Protein AF-0000000084947644 (afdb_homodimer)

Foldseek 3Di:
DPLVVLFDLVDFWLAEEEEQAFQQVVQVVVVHHSLNSVLLLLVLVLQVVVLCLVSQRAEYEYAQAELCNVVDDPVSVVSSLVSLLVSLVVCLVVCVVSLEQEAEFADCVPRDPVSSVSSVVSNVSSVPRGRHYYYYYHNDFQVVQQVQLVVVVVVCCVVVVDPPVPDDPLSSLCSGRCVPGAAAAEYEYEQQDDDCRRPPVVRCPQHHYHYYNHNSSRCHSSNVSVRRSVSSPDDRAVPHDPVVSD/DDLVVLFDLVDFWLAEEEEQAFQQVVQVVVVHHSLNSVLLLLVLVLQVVVLCLVSQRAEYEYAQAELCNVVDDPVSVVSSLVSLLVSLVVCLVVCVVSLEQEAEFADLVPRDPVSSVSSVVSNVSSVPRGRHYYYYYHNDFQVVQQVQLVVVVVVCCVVVVDPPVPDDPLSSLCSGRCVPGAAGAEYEYEQQDDDCRRPPVVRCPQHHYHYYNHNSSRCHSSNVSVRRSVSSPDDRAVPHDPVVSD

Sequence (492 aa):
MNLIDKINKDNLPQHLAIIMDGNGRWAKQKGMLRVFGHENGTKSVRVTVETCVKLGIKNLTLYTFSTENWNRPKIEVETLMKILISSLKKELDTFIKHKIKLNSIGNLDLLPNNVQKELLEVIEKTKNNDQMTLTLALSYGSREEILNAVKKISDKVKNNIISIESIDESIFNNHLYTHDLPEVDLVIRTSGEHRISNFLLWQIAYAEFYFTDVLWPDFSEKDLYEALISYQKRERRFGKTSEQVKMNLIDKINKDNLPQHLAIIMDGNGRWAKQKGMLRVFGHENGTKSVRVTVETCVKLGIKNLTLYTFSTENWNRPKIEVETLMKILISSLKKELDTFIKHKIKLNSIGNLDLLPNNVQKELLEVIEKTKNNDQMTLTLALSYGSREEILNAVKKISDKVKNNIISIESIDESIFNNHLYTHDLPEVDLVIRTSGEHRISNFLLWQIAYAEFYFTDVLWPDFSEKDLYEALISYQKRERRFGKTSEQVK

Solvent-accessible surface area (backbone atoms only — not comparable to full-atom values): 25563 Å² total; per-residue (Å²): 132,62,66,69,77,69,51,56,72,90,59,59,51,64,16,37,33,37,42,70,31,32,22,46,62,53,14,45,76,71,73,41,56,44,66,58,13,51,60,44,26,51,55,22,50,53,48,49,51,54,49,34,57,74,62,60,37,42,28,40,37,35,59,72,34,43,51,46,44,71,74,40,58,67,68,55,48,53,49,52,49,50,51,49,47,51,47,54,63,67,41,45,61,56,28,61,76,62,23,28,14,49,47,69,34,50,52,57,84,76,46,56,67,70,50,45,52,54,51,52,50,50,25,61,77,18,62,83,33,78,57,24,39,40,28,41,26,35,46,24,37,30,64,59,41,51,49,52,24,43,40,54,50,22,51,33,35,50,69,65,73,40,57,65,88,65,66,42,70,68,57,52,43,63,47,33,72,59,47,90,53,77,66,37,39,34,36,38,27,28,42,54,55,48,57,59,67,30,54,51,38,79,50,39,28,72,14,39,53,42,73,35,66,51,32,26,48,70,43,46,67,67,55,53,42,51,50,50,44,54,54,59,71,54,82,86,45,85,55,46,49,72,77,72,70,101,131,62,66,70,77,68,51,57,73,92,60,58,52,65,16,37,34,37,42,69,31,32,21,46,59,54,14,46,75,71,74,41,56,45,65,59,11,50,60,45,27,51,55,24,49,52,48,49,53,54,49,35,55,73,63,63,37,41,30,40,37,37,59,72,33,43,52,46,43,72,74,40,59,66,69,56,47,53,49,52,51,50,50,50,48,53,48,55,63,68,42,45,62,56,28,60,74,61,24,28,14,50,47,68,33,49,51,58,85,77,47,56,67,71,49,44,52,54,50,53,50,51,26,62,76,18,62,82,34,79,56,23,40,41,28,40,27,36,46,24,36,29,65,60,42,50,50,52,24,42,40,55,52,22,51,33,34,50,69,66,72,42,58,64,88,65,65,42,70,67,57,52,44,61,46,33,74,60,47,91,53,76,65,35,40,33,36,37,28,29,40,54,56,49,59,58,67,30,56,52,38,80,50,36,28,74,14,39,54,40,73,35,66,50,31,27,47,71,44,46,63,67,56,52,42,51,50,51,44,56,54,60,71,57,83,86,45,85,55,46,50,73,76,71,70,101

Secondary structure (DSSP, 8-state):
--GGGG--GGG--SEEEEE---HHHHHHHTT--HHHHHHHHHHHHHHHHHHHHHHT--EEEEEEEEGGGGGS-HHHHHHHHHHHHHHHHHHHHHHHHTTEEEEEES-GGGS-HHHHHHHHHHHHHTTT--SEEEEEEEEE-HHHHHHHHHHHHHHHHHTTSS-GGG--HHHHHHTSTTTTSPPP-EEEE-TT--B-TTSSTTTTTT-EEEE----GGG--HHHHHHHHHHHHT----TT--HHHH-/--GGGG--GGG--SEEEEE---HHHHHHHTT--HHHHHHHHHHHHHHHHHHHHHHT--EEEEEEEEGGGGGS-HHHHHHHHHHHHHHHHHHHHHHHHTTEEEEEES-GGGS-HHHHHHHHHHHHHTTT--SEEEEEEEEE-HHHHHHHHHHHHHHHHHTTSS-GGG--HHHHHHTSTTTTSPPP-EEEE-TT--B-TTSSTTTTTT-EEEE----GGG--HHHHHHHHHHHHT----TT--HHHH-

Organism: Flavobacterium columnare (strain ATCC 49512 / CIP 103533 / TG 44/87) (NCBI:txid1041826)

pLDDT: mean 96.62, std 4.87, range [63.09, 98.94]

Structure (mmCIF, N/CA/C/O backbone):
data_AF-0000000084947644-model_v1
#
loop_
_entity.id
_entity.type
_entity.pdbx_description
1 polymer 'Isoprenyl transferase'
#
loop_
_atom_site.group_PDB
_atom_site.id
_atom_site.type_symbol
_atom_site.label_atom_id
_atom_site.label_alt_id
_atom_site.label_comp_id
_atom_site.label_asym_id
_atom_site.label_entity_id
_atom_site.label_seq_id
_atom_site.pdbx_PDB_ins_code
_atom_site.Cartn_x
_atom_site.Cartn_y
_atom_site.Cartn_z
_atom_site.occupancy
_atom_site.B_iso_or_equiv
_atom_site.auth_seq_id
_atom_site.auth_comp_id
_atom_site.auth_asym_id
_atom_site.auth_atom_id
_atom_site.pdbx_PDB_model_num
ATOM 1 N N . MET A 1 1 ? -4.812 -1.101 -35.156 1 63.09 1 MET A N 1
ATOM 2 C CA . MET A 1 1 ? -3.52 -1.524 -34.625 1 63.09 1 MET A CA 1
ATOM 3 C C . MET A 1 1 ? -3.697 -2.408 -33.375 1 63.09 1 MET A C 1
ATOM 5 O O . MET A 1 1 ? -4.566 -2.15 -32.562 1 63.09 1 MET A O 1
ATOM 9 N N . ASN A 1 2 ? -3.072 -3.633 -33.375 1 87 2 ASN A N 1
ATOM 10 C CA . ASN A 1 2 ? -3.148 -4.59 -32.281 1 87 2 ASN A CA 1
ATOM 11 C C . ASN A 1 2 ? -2.49 -4.043 -31.016 1 87 2 ASN A C 1
ATOM 13 O O . ASN A 1 2 ? -1.512 -3.299 -31.094 1 87 2 ASN A O 1
ATOM 17 N N . LEU A 1 3 ? -3.168 -4.121 -29.906 1 90.12 3 LEU A N 1
ATOM 18 C CA . LEU A 1 3 ? -2.684 -3.578 -28.641 1 90.12 3 LEU A CA 1
ATOM 19 C C . LEU A 1 3 ? -1.235 -3.984 -28.406 1 90.12 3 LEU A C 1
ATOM 21 O O . LEU A 1 3 ? -0.453 -3.209 -27.844 1 90.12 3 LEU A O 1
ATOM 25 N N . ILE A 1 4 ? -0.872 -5.07 -28.906 1 90.25 4 ILE A N 1
ATOM 26 C CA . ILE A 1 4 ? 0.471 -5.586 -28.656 1 90.25 4 ILE A CA 1
ATOM 27 C C . ILE A 1 4 ? 1.502 -4.684 -29.344 1 90.25 4 ILE A C 1
ATOM 29 O O . ILE A 1 4 ? 2.613 -4.512 -28.828 1 90.25 4 ILE A O 1
ATOM 33 N N . ASP A 1 5 ? 1.153 -4.078 -30.422 1 92.31 5 ASP A N 1
ATOM 34 C CA . ASP A 1 5 ? 2.062 -3.225 -31.172 1 92.31 5 ASP A CA 1
ATOM 35 C C . ASP A 1 5 ? 2.324 -1.912 -30.438 1 92.31 5 ASP A C 1
ATOM 37 O O . ASP A 1 5 ? 3.275 -1.196 -30.766 1 92.31 5 ASP A O 1
ATOM 41 N N . LYS A 1 6 ? 1.504 -1.618 -29.484 1 94.12 6 LYS A N 1
ATOM 42 C CA . LYS A 1 6 ? 1.63 -0.367 -28.734 1 94.12 6 LYS A CA 1
ATOM 43 C C . LYS A 1 6 ? 2.525 -0.541 -27.516 1 94.12 6 LYS A C 1
ATOM 45 O O . LYS A 1 6 ? 2.875 0.437 -26.859 1 94.12 6 LYS A O 1
ATOM 50 N N . ILE A 1 7 ? 2.922 -1.721 -27.25 1 96.5 7 ILE A N 1
ATOM 51 C CA . ILE A 1 7 ? 3.729 -2.002 -26.062 1 96.5 7 ILE A CA 1
ATOM 52 C C . ILE A 1 7 ? 5.207 -1.79 -26.375 1 96.5 7 ILE A C 1
ATOM 54 O O . ILE A 1 7 ? 5.723 -2.346 -27.344 1 96.5 7 ILE A O 1
ATOM 58 N N . ASN A 1 8 ? 5.82 -0.906 -25.656 1 96.44 8 ASN A N 1
ATOM 59 C CA . ASN A 1 8 ? 7.266 -0.727 -25.719 1 96.44 8 ASN A CA 1
ATOM 60 C C . ASN A 1 8 ? 7.996 -1.787 -24.906 1 96.44 8 ASN A C 1
ATOM 62 O O . ASN A 1 8 ? 8.078 -1.687 -23.672 1 96.44 8 ASN A O 1
ATOM 66 N N . LYS A 1 9 ? 8.562 -2.762 -25.516 1 94.75 9 LYS A N 1
ATOM 67 C CA . LYS A 1 9 ? 9.188 -3.904 -24.859 1 94.75 9 LYS A CA 1
ATOM 68 C C . LYS A 1 9 ? 10.422 -3.477 -24.062 1 94.75 9 LYS A C 1
ATOM 70 O O . LYS A 1 9 ? 10.922 -4.23 -23.234 1 94.75 9 LYS A O 1
ATOM 75 N N . ASP A 1 10 ? 10.93 -2.275 -24.344 1 94.5 10 ASP A N 1
ATOM 76 C CA . ASP A 1 10 ? 12.102 -1.779 -23.625 1 94.5 10 ASP A CA 1
ATOM 77 C C . ASP A 1 10 ? 11.695 -1.093 -22.312 1 94.5 10 ASP A C 1
ATOM 79 O O . ASP A 1 10 ? 12.555 -0.707 -21.516 1 94.5 10 ASP A O 1
ATOM 83 N N . ASN A 1 11 ? 10.398 -0.911 -22.094 1 96.25 11 ASN A N 1
ATOM 84 C CA . ASN A 1 11 ? 9.891 -0.255 -20.891 1 96.25 11 ASN A CA 1
ATOM 85 C C . ASN A 1 11 ? 8.859 -1.12 -20.172 1 96.25 11 ASN A C 1
ATOM 87 O O . ASN A 1 11 ? 7.77 -0.647 -19.844 1 96.25 11 ASN A O 1
ATOM 91 N N . LEU A 1 12 ? 9.172 -2.346 -20 1 97.88 12 LEU A N 1
ATOM 92 C CA . LEU A 1 12 ? 8.32 -3.264 -19.25 1 97.88 12 LEU A CA 1
ATOM 93 C C . LEU A 1 12 ? 8.641 -3.205 -17.766 1 97.88 12 LEU A C 1
ATOM 95 O O . LEU A 1 12 ? 9.773 -2.914 -17.375 1 97.88 12 LEU A O 1
ATOM 99 N N . PRO A 1 13 ? 7.629 -3.441 -16.938 1 98.31 13 PRO A N 1
ATOM 100 C CA . PRO A 1 13 ? 7.988 -3.615 -15.531 1 98.31 13 PRO A CA 1
ATOM 101 C C . PRO A 1 13 ? 8.953 -4.781 -15.312 1 98.31 13 PRO A C 1
ATOM 103 O O . PRO A 1 13 ? 8.758 -5.859 -15.875 1 98.31 13 PRO A O 1
ATOM 106 N N . GLN A 1 14 ? 9.945 -4.531 -14.5 1 97.75 14 GLN A N 1
ATOM 107 C CA . GLN A 1 14 ? 10.852 -5.613 -14.133 1 97.75 14 GLN A CA 1
ATOM 108 C C . GLN A 1 14 ? 10.156 -6.641 -13.242 1 97.75 14 GLN A C 1
ATOM 110 O O . GLN A 1 14 ? 10.484 -7.828 -13.289 1 97.75 14 GLN A O 1
ATOM 115 N N . HIS A 1 15 ? 9.258 -6.219 -12.461 1 98.81 15 HIS A N 1
ATOM 116 C CA . HIS A 1 15 ? 8.477 -7.051 -11.555 1 98.81 15 HIS A CA 1
ATOM 117 C C . HIS A 1 15 ? 7.008 -6.652 -11.562 1 98.81 15 HIS A C 1
ATOM 119 O O . HIS A 1 15 ? 6.656 -5.551 -11.133 1 98.81 15 HIS A O 1
ATOM 125 N N . LEU A 1 16 ? 6.199 -7.531 -12.109 1 98.94 16 LEU A N 1
ATOM 126 C CA . LEU A 1 16 ? 4.75 -7.391 -12.164 1 98.94 16 LEU A CA 1
ATOM 127 C C . LEU A 1 16 ? 4.082 -8.227 -11.07 1 98.94 16 LEU A C 1
ATOM 129 O O . LEU A 1 16 ? 4.418 -9.398 -10.883 1 98.94 16 LEU A O 1
ATOM 133 N N . ALA A 1 17 ? 3.238 -7.582 -10.266 1 98.94 17 ALA A N 1
ATOM 134 C CA . ALA A 1 17 ? 2.445 -8.297 -9.266 1 98.94 17 ALA A CA 1
ATOM 135 C C . ALA A 1 17 ? 0.954 -8.172 -9.562 1 98.94 17 ALA A C 1
ATOM 137 O O . ALA A 1 17 ? 0.482 -7.105 -9.977 1 98.94 17 ALA A O 1
ATOM 138 N N . ILE A 1 18 ? 0.198 -9.258 -9.336 1 98.94 18 ILE A N 1
ATOM 139 C CA . ILE A 1 18 ? -1.221 -9.234 -9.68 1 98.94 18 ILE A CA 1
ATOM 140 C C . ILE A 1 18 ? -2.041 -9.773 -8.508 1 98.94 18 ILE A C 1
ATOM 142 O O . ILE A 1 18 ? -1.721 -10.82 -7.945 1 98.94 18 ILE A O 1
ATOM 146 N N . ILE A 1 19 ? -2.98 -9.031 -8.078 1 98.88 19 ILE A N 1
ATOM 147 C CA . ILE A 1 19 ? -4.031 -9.484 -7.176 1 98.88 19 ILE A CA 1
ATOM 148 C C . ILE A 1 19 ? -5.227 -9.977 -7.988 1 98.88 19 ILE A C 1
ATOM 150 O O . ILE A 1 19 ? -5.969 -9.18 -8.562 1 98.88 19 ILE A O 1
ATOM 154 N N . MET A 1 20 ? -5.457 -11.219 -7.996 1 98.69 20 MET A N 1
ATOM 155 C CA . MET A 1 20 ? -6.406 -11.891 -8.875 1 98.69 20 MET A CA 1
ATOM 156 C C . MET A 1 20 ? -7.785 -11.969 -8.234 1 98.69 20 MET A C 1
ATOM 158 O O . MET A 1 20 ? -8.266 -13.055 -7.914 1 98.69 20 MET A O 1
ATOM 162 N N . ASP A 1 21 ? -8.367 -10.875 -8.188 1 97.69 21 ASP A N 1
ATOM 163 C CA . ASP A 1 21 ? -9.641 -10.719 -7.492 1 97.69 21 ASP A CA 1
ATOM 164 C C . ASP A 1 21 ? -10.82 -10.922 -8.445 1 97.69 21 ASP A C 1
ATOM 166 O O . ASP A 1 21 ? -10.703 -10.664 -9.641 1 97.69 21 ASP A O 1
ATOM 170 N N . GLY A 1 22 ? -11.953 -11.453 -7.926 1 97.56 22 GLY A N 1
ATOM 171 C CA . GLY A 1 22 ? -13.188 -11.484 -8.688 1 97.56 22 GLY A CA 1
ATOM 172 C C . GLY A 1 22 ? -13.641 -12.891 -9.031 1 97.56 22 GLY A C 1
ATOM 173 O O . GLY A 1 22 ? -14.664 -13.078 -9.695 1 97.56 22 GLY A O 1
ATOM 174 N N . ASN A 1 23 ? -12.938 -13.898 -8.555 1 97.62 23 ASN A N 1
ATOM 175 C CA . ASN A 1 23 ? -13.273 -15.281 -8.867 1 97.62 23 ASN A CA 1
ATOM 176 C C . ASN A 1 23 ? -14.664 -15.648 -8.352 1 97.62 23 ASN A C 1
ATOM 178 O O . ASN A 1 23 ? -15.508 -16.125 -9.117 1 97.62 23 ASN A O 1
ATOM 182 N N . GLY A 1 24 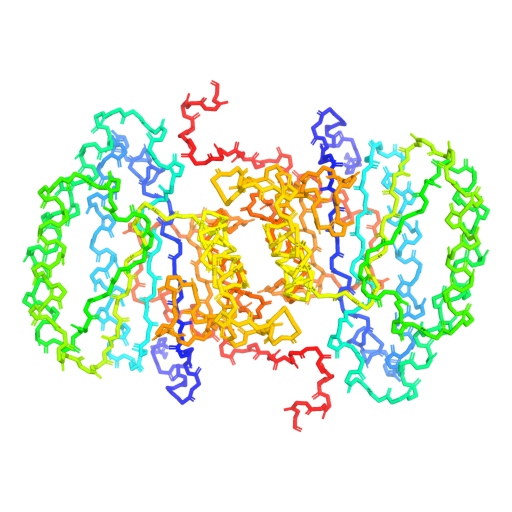? -14.883 -15.43 -6.973 1 95.12 24 GLY A N 1
ATOM 183 C CA . GLY A 1 24 ? -16.172 -15.758 -6.391 1 95.12 24 GLY A CA 1
ATOM 184 C C . GLY A 1 24 ? -17.328 -14.977 -7.008 1 95.12 24 GLY A C 1
ATOM 185 O O . GLY A 1 24 ? -18.375 -15.547 -7.293 1 95.12 24 GLY A O 1
ATOM 186 N N . ARG A 1 25 ? -17.203 -13.703 -7.207 1 96 25 ARG A N 1
ATOM 187 C CA . ARG A 1 25 ? -18.234 -12.852 -7.801 1 96 25 ARG A CA 1
ATOM 188 C C . ARG A 1 25 ? -18.578 -13.297 -9.219 1 96 25 ARG A C 1
ATOM 190 O O . ARG A 1 25 ? -19.734 -13.305 -9.617 1 96 25 ARG A O 1
ATOM 197 N N . TRP A 1 26 ? -17.516 -13.625 -10.016 1 98 26 TRP A N 1
ATOM 198 C CA . TRP A 1 26 ? -17.703 -14.125 -11.375 1 98 26 TRP A CA 1
ATOM 199 C C . TRP A 1 26 ? -18.594 -15.367 -11.375 1 98 26 TRP A C 1
ATOM 201 O O . TRP A 1 26 ? -19.516 -15.477 -12.18 1 98 26 TRP A O 1
ATOM 211 N N . ALA A 1 27 ? -18.281 -16.328 -10.516 1 97.69 27 ALA A N 1
ATOM 212 C CA . ALA A 1 27 ? -19.047 -17.562 -10.406 1 97.69 27 ALA A CA 1
ATOM 213 C C . ALA A 1 27 ? -20.5 -17.266 -10 1 97.69 27 ALA A C 1
ATOM 215 O O . ALA A 1 27 ? -21.438 -17.812 -10.578 1 97.69 27 ALA A O 1
ATOM 216 N N . LYS A 1 28 ? -20.656 -16.359 -9.031 1 95.81 28 LYS A N 1
ATOM 217 C CA . LYS A 1 28 ? -21.984 -16.016 -8.539 1 95.81 28 LYS A CA 1
ATOM 218 C C . LYS A 1 28 ? -22.844 -15.422 -9.656 1 95.81 28 LYS A C 1
ATOM 220 O O . LYS A 1 28 ? -24.031 -15.711 -9.742 1 95.81 28 LYS A O 1
ATOM 225 N N . GLN A 1 29 ? -22.234 -14.609 -10.461 1 97.06 29 GLN A N 1
ATOM 226 C CA . GLN A 1 29 ? -22.938 -14 -11.578 1 97.06 29 GLN A CA 1
ATOM 227 C C . GLN A 1 29 ? -23.469 -15.055 -12.539 1 97.06 29 GLN A C 1
ATOM 229 O O . GLN A 1 29 ? -24.453 -14.828 -13.25 1 97.06 29 GLN A O 1
ATOM 234 N N . LYS A 1 30 ? -22.938 -16.203 -12.531 1 97.12 30 LYS A N 1
ATOM 235 C CA . LYS A 1 30 ? -23.328 -17.297 -13.422 1 97.12 30 LYS A CA 1
ATOM 236 C C . LYS A 1 30 ? -24.156 -18.344 -12.68 1 97.12 30 LYS A C 1
ATOM 238 O O . LYS A 1 30 ? -24.453 -19.406 -13.219 1 97.12 30 LYS A O 1
ATOM 243 N N . GLY A 1 31 ? -24.422 -18.031 -11.438 1 96.44 31 GLY A N 1
ATOM 244 C CA . GLY A 1 31 ? -25.219 -18.938 -10.617 1 96.44 31 GLY A CA 1
ATOM 245 C C . GLY A 1 31 ? -24.438 -20.141 -10.148 1 96.44 31 GLY A C 1
ATOM 246 O O . GLY A 1 31 ? -25.016 -21.203 -9.883 1 96.44 31 GLY A O 1
ATOM 247 N N . MET A 1 32 ? -23.172 -20.016 -10.109 1 96.44 32 MET A N 1
ATOM 248 C CA . MET A 1 32 ? -22.312 -21.141 -9.742 1 96.44 32 MET A CA 1
ATOM 249 C C . MET A 1 32 ? -21.688 -20.906 -8.375 1 96.44 32 MET A C 1
ATOM 251 O O . MET A 1 32 ? -21.703 -19.797 -7.852 1 96.44 32 MET A O 1
ATOM 255 N N . LEU A 1 33 ? -21.188 -21.984 -7.816 1 93.12 33 LEU A N 1
ATOM 256 C CA . LEU A 1 33 ? -20.438 -21.906 -6.562 1 93.12 33 LEU A CA 1
ATOM 257 C C . LEU A 1 33 ? -19.109 -21.188 -6.766 1 93.12 33 LEU A C 1
ATOM 259 O O . LEU A 1 33 ? -18.531 -21.25 -7.855 1 93.12 33 LEU A O 1
ATOM 263 N N . ARG A 1 34 ? -18.594 -20.562 -5.676 1 92.75 34 ARG A N 1
ATOM 264 C CA . ARG A 1 34 ? -17.375 -19.766 -5.715 1 92.75 34 ARG A CA 1
ATOM 265 C C . ARG A 1 34 ? -16.219 -20.578 -6.289 1 92.75 34 ARG A C 1
ATOM 267 O O . ARG A 1 34 ? -15.383 -20.062 -7.035 1 92.75 34 ARG A O 1
ATOM 274 N N . VAL A 1 35 ? -16.203 -21.828 -5.961 1 92.62 35 VAL A N 1
ATOM 275 C CA . VAL A 1 35 ? -15.109 -22.688 -6.375 1 92.62 35 VAL A CA 1
ATOM 276 C C . VAL A 1 35 ? -15.047 -22.75 -7.898 1 92.62 35 VAL A C 1
ATOM 278 O O . VAL A 1 35 ? -13.961 -22.844 -8.477 1 92.62 35 VAL A O 1
ATOM 281 N N . PHE A 1 36 ? -16.141 -22.688 -8.586 1 95.5 36 PHE A N 1
ATOM 282 C CA . PHE A 1 36 ? -16.219 -22.672 -10.047 1 95.5 36 PHE A CA 1
ATOM 283 C C . PHE A 1 36 ? -15.453 -21.469 -10.602 1 95.5 36 PHE A C 1
ATOM 285 O O . PHE A 1 36 ? -14.789 -21.578 -11.633 1 95.5 36 PHE A O 1
ATOM 292 N N . GLY A 1 37 ? -15.539 -20.375 -9.945 1 97.06 37 GLY A N 1
ATOM 293 C CA . GLY A 1 37 ? -14.797 -19.188 -10.328 1 97.06 37 GLY A CA 1
ATOM 294 C C . GLY A 1 37 ? -13.289 -19.375 -10.219 1 97.06 37 GLY A C 1
ATOM 295 O O . GLY A 1 37 ? -12.547 -18.953 -11.109 1 97.06 37 GLY A O 1
ATOM 296 N N . HIS A 1 38 ? -12.883 -19.953 -9.133 1 96.31 38 HIS A N 1
ATOM 297 C CA . HIS A 1 38 ? -11.461 -20.203 -8.938 1 96.31 38 HIS A CA 1
ATOM 298 C C . HIS A 1 38 ? -10.922 -21.172 -9.984 1 96.31 38 HIS A C 1
ATOM 300 O O . HIS A 1 38 ? -9.805 -21 -10.477 1 96.31 38 HIS A O 1
ATOM 306 N N . GLU A 1 39 ? -11.672 -22.172 -10.32 1 96.38 39 GLU A N 1
ATOM 307 C CA . GLU A 1 39 ? -11.273 -23.109 -11.359 1 96.38 39 GLU A CA 1
ATOM 308 C C . GLU A 1 39 ? -11.078 -22.406 -12.703 1 96.38 39 GLU A C 1
ATOM 310 O O . GLU A 1 39 ? -10.086 -22.625 -13.391 1 96.38 39 GLU A O 1
ATOM 315 N N . ASN A 1 40 ? -12 -21.578 -12.992 1 97.19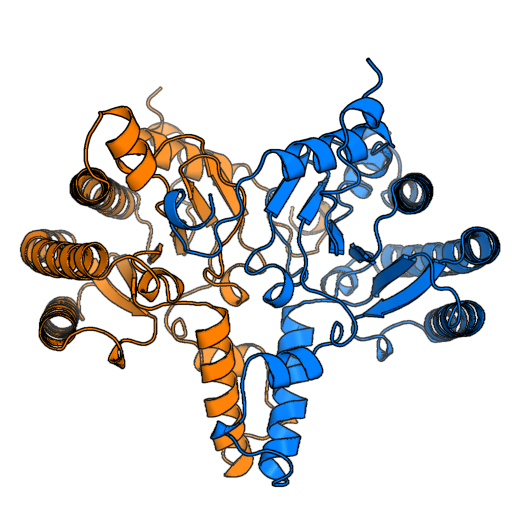 40 ASN A N 1
ATOM 316 C CA . ASN A 1 40 ? -11.906 -20.859 -14.25 1 97.19 40 ASN A CA 1
ATOM 317 C C . ASN A 1 40 ? -10.812 -19.797 -14.203 1 97.19 40 ASN A C 1
ATOM 319 O O . ASN A 1 40 ? -10.258 -19.422 -15.242 1 97.19 40 ASN A O 1
ATOM 323 N N . GLY A 1 41 ? -10.539 -19.297 -13.055 1 98.06 41 GLY A N 1
ATOM 324 C CA . GLY A 1 41 ? -9.453 -18.344 -12.883 1 98.06 41 GLY A CA 1
ATOM 325 C C . GLY A 1 41 ? -8.094 -18.906 -13.266 1 98.06 41 GLY A C 1
ATOM 326 O O . GLY A 1 41 ? -7.18 -18.156 -13.609 1 98.06 41 GLY A O 1
ATOM 327 N N . THR A 1 42 ? -7.949 -20.234 -13.172 1 97.69 42 THR A N 1
ATOM 328 C CA . THR A 1 42 ? -6.688 -20.875 -13.523 1 97.69 42 THR A CA 1
ATOM 329 C C . THR A 1 42 ? -6.383 -20.688 -15.008 1 97.69 42 THR A C 1
ATOM 331 O O . THR A 1 42 ? -5.219 -20.609 -15.406 1 97.69 42 THR A O 1
ATOM 334 N N . LYS A 1 43 ? -7.363 -20.562 -15.852 1 96.62 43 LYS A N 1
ATOM 335 C CA . LYS A 1 43 ? -7.168 -20.297 -17.266 1 96.62 43 LYS A CA 1
ATOM 336 C C . LYS A 1 43 ? -6.547 -18.922 -17.5 1 96.62 43 LYS A C 1
ATOM 338 O O . LYS A 1 43 ? -5.641 -18.766 -18.312 1 96.62 43 LYS A O 1
ATOM 343 N N . SER A 1 44 ? -7.102 -17.984 -16.734 1 98.25 44 SER A N 1
ATOM 344 C CA . SER A 1 44 ? -6.555 -16.625 -16.828 1 98.25 44 SER A CA 1
ATOM 345 C C . SER A 1 44 ? -5.113 -16.594 -16.328 1 98.25 44 SER A C 1
ATOM 347 O O . SER A 1 44 ? -4.297 -15.82 -16.859 1 98.25 44 SER A O 1
ATOM 349 N N . VAL A 1 45 ? -4.766 -17.406 -15.312 1 98.56 45 VAL A N 1
ATOM 350 C CA . VAL A 1 45 ? -3.387 -17.5 -14.852 1 98.56 45 VAL A CA 1
ATOM 351 C C . VAL A 1 45 ? -2.494 -17.984 -16 1 98.56 45 VAL A C 1
ATOM 353 O O . VAL A 1 45 ? -1.455 -17.375 -16.281 1 98.56 45 VAL A O 1
ATOM 356 N N . ARG A 1 46 ? -2.893 -19.016 -16.688 1 96.94 46 ARG A N 1
ATOM 357 C CA . ARG A 1 46 ? -2.107 -19.594 -17.766 1 96.94 46 ARG A CA 1
ATOM 358 C C . ARG A 1 46 ? -1.888 -18.562 -18.875 1 96.94 46 ARG A C 1
ATOM 360 O O . ARG A 1 46 ? -0.759 -18.375 -19.328 1 96.94 46 ARG A O 1
ATOM 367 N N . VAL A 1 47 ? -2.953 -17.891 -19.266 1 97.12 47 VAL A N 1
ATOM 368 C CA . VAL A 1 47 ? -2.885 -16.891 -20.328 1 97.12 47 VAL A CA 1
ATOM 369 C C . VAL A 1 47 ? -1.939 -15.766 -19.906 1 97.12 47 VAL A C 1
ATOM 371 O O . VAL A 1 47 ? -1.111 -15.32 -20.703 1 97.12 47 VAL A O 1
ATOM 374 N N . THR A 1 48 ? -2.086 -15.328 -18.703 1 98.62 48 THR A N 1
ATOM 375 C CA . THR A 1 48 ? -1.262 -14.242 -18.188 1 98.62 48 THR A CA 1
ATOM 376 C C . THR A 1 48 ? 0.211 -14.641 -18.156 1 98.62 48 THR A C 1
ATOM 378 O O . THR A 1 48 ? 1.071 -13.883 -18.625 1 98.62 48 THR A O 1
ATOM 381 N N . VAL A 1 49 ? 0.5 -15.812 -17.656 1 98.62 49 VAL A N 1
ATOM 382 C CA . VAL A 1 49 ? 1.864 -16.312 -17.547 1 98.62 49 VAL A CA 1
ATOM 383 C C . VAL A 1 49 ? 2.486 -16.422 -18.938 1 98.62 49 VAL A C 1
ATOM 385 O O . VAL A 1 49 ? 3.582 -15.914 -19.172 1 98.62 49 VAL A O 1
ATOM 388 N N . GLU A 1 50 ? 1.802 -17.016 -19.859 1 97.75 50 GLU A N 1
ATOM 389 C CA . GLU A 1 50 ? 2.314 -17.188 -21.219 1 97.75 50 GLU A CA 1
ATOM 390 C C . GLU A 1 50 ? 2.521 -15.836 -21.906 1 97.75 50 GLU A C 1
ATOM 392 O O . GLU A 1 50 ? 3.506 -15.641 -22.609 1 97.75 50 GLU A O 1
ATOM 397 N N . THR A 1 51 ? 1.566 -14.945 -21.703 1 98.12 51 THR A N 1
ATOM 398 C CA . THR A 1 51 ? 1.675 -13.617 -22.281 1 98.12 51 THR A CA 1
ATOM 399 C C . THR A 1 51 ? 2.881 -12.875 -21.719 1 98.12 51 THR A C 1
ATOM 401 O O . THR A 1 51 ? 3.604 -12.195 -22.453 1 98.12 51 THR A O 1
ATOM 404 N N . CYS A 1 52 ? 3.1 -12.992 -20.406 1 98.62 52 CYS A N 1
ATOM 405 C CA . CYS A 1 52 ? 4.254 -12.359 -19.781 1 98.62 52 CYS A CA 1
ATOM 406 C C . CYS A 1 52 ? 5.555 -12.891 -20.359 1 98.62 52 CYS A C 1
ATOM 408 O O . CYS A 1 52 ? 6.461 -12.117 -20.672 1 98.62 52 CYS A O 1
ATOM 410 N N . VAL A 1 53 ? 5.652 -14.172 -20.547 1 98 53 VAL A N 1
ATOM 411 C CA . VAL A 1 53 ? 6.84 -14.789 -21.125 1 98 53 VAL A CA 1
ATOM 412 C C . VAL A 1 53 ? 7.07 -14.25 -22.531 1 98 53 VAL A C 1
ATOM 414 O O . VAL A 1 53 ? 8.188 -13.852 -22.875 1 98 53 VAL A O 1
ATOM 417 N N . LYS A 1 54 ? 6.023 -14.203 -23.281 1 96.62 54 LYS A N 1
ATOM 418 C CA . LYS A 1 54 ? 6.098 -13.734 -24.672 1 96.62 54 LYS A CA 1
ATOM 419 C C . LYS A 1 54 ? 6.602 -12.297 -24.734 1 96.62 54 LYS A C 1
ATOM 421 O O . LYS A 1 54 ? 7.363 -11.938 -25.625 1 96.62 54 LYS A O 1
ATOM 426 N N . LEU A 1 55 ? 6.184 -11.5 -23.812 1 97.69 55 LEU A N 1
ATOM 427 C CA . LEU A 1 55 ? 6.516 -10.078 -23.812 1 97.69 55 LEU A CA 1
ATOM 428 C C . LEU A 1 55 ? 7.914 -9.852 -23.234 1 97.69 55 LEU A C 1
ATOM 430 O O . LEU A 1 55 ? 8.523 -8.812 -23.5 1 97.69 55 LEU A O 1
ATOM 434 N N . GLY A 1 56 ? 8.383 -10.781 -22.375 1 97.94 56 GLY A N 1
ATOM 435 C CA . GLY A 1 56 ? 9.711 -10.664 -21.797 1 97.94 56 GLY A CA 1
ATOM 436 C C . GLY A 1 56 ? 9.711 -10.141 -20.375 1 97.94 56 GLY A C 1
ATOM 437 O O . GLY A 1 56 ? 10.711 -9.594 -19.906 1 97.94 56 GLY A O 1
ATOM 438 N N . ILE A 1 57 ? 8.562 -10.195 -19.703 1 98.56 57 ILE A N 1
ATOM 439 C CA . ILE A 1 57 ? 8.531 -9.859 -18.297 1 98.56 57 ILE A CA 1
ATOM 440 C C . ILE A 1 57 ? 9.367 -10.859 -17.5 1 98.56 57 ILE A C 1
ATOM 442 O O . ILE A 1 57 ? 9.227 -12.07 -17.672 1 98.56 57 ILE A O 1
ATOM 446 N N . LYS A 1 58 ? 10.164 -10.398 -16.578 1 98.56 58 LYS A N 1
ATOM 447 C CA . LYS A 1 58 ? 11.164 -11.258 -15.938 1 98.56 58 LYS A CA 1
ATOM 448 C C . LYS A 1 58 ? 10.648 -11.805 -14.609 1 98.56 58 LYS A C 1
ATOM 450 O O . LYS A 1 58 ? 11.062 -12.883 -14.172 1 98.56 58 LYS A O 1
ATOM 455 N N . ASN A 1 59 ? 9.836 -11.062 -13.93 1 98.94 59 ASN A N 1
ATOM 456 C CA . ASN A 1 59 ? 9.305 -11.477 -12.633 1 98.94 59 ASN A CA 1
ATOM 457 C C . ASN A 1 59 ? 7.801 -11.227 -12.547 1 98.94 59 ASN A C 1
ATOM 459 O O . ASN A 1 59 ? 7.336 -10.117 -12.781 1 98.94 59 ASN A O 1
ATOM 463 N N . LEU A 1 60 ? 7.078 -12.25 -12.266 1 98.94 60 LEU A N 1
ATOM 464 C CA . LEU A 1 60 ? 5.637 -12.188 -12.039 1 98.94 60 LEU A CA 1
ATOM 465 C C . LEU A 1 60 ? 5.27 -12.781 -10.688 1 98.94 60 LEU A C 1
ATOM 467 O O . LEU A 1 60 ? 5.637 -13.922 -10.383 1 98.94 60 LEU A O 1
ATOM 471 N N . THR A 1 61 ? 4.641 -12 -9.82 1 98.94 61 THR A N 1
ATOM 472 C CA . THR A 1 61 ? 4.148 -12.492 -8.539 1 98.94 61 THR A CA 1
ATOM 473 C C . THR A 1 61 ? 2.625 -12.469 -8.5 1 98.94 61 THR A C 1
ATOM 475 O O . THR A 1 61 ? 2.006 -11.438 -8.789 1 98.94 61 THR A O 1
ATOM 478 N N . LEU A 1 62 ? 2.031 -13.594 -8.18 1 98.94 62 LEU A N 1
ATOM 479 C CA . LEU A 1 62 ? 0.579 -13.727 -8.133 1 98.94 62 LEU A CA 1
ATOM 480 C C . LEU A 1 62 ? 0.102 -13.93 -6.695 1 98.94 62 LEU A C 1
ATOM 482 O O . LEU A 1 62 ? 0.625 -14.789 -5.98 1 98.94 62 LEU A O 1
ATOM 486 N N . TYR A 1 63 ? -0.847 -13.094 -6.254 1 98.81 63 TYR A N 1
ATOM 487 C CA . TYR A 1 63 ? -1.465 -13.258 -4.945 1 98.81 63 TYR A CA 1
ATOM 488 C C . TYR A 1 63 ? -2.436 -14.43 -4.941 1 98.81 63 TYR A C 1
ATOM 490 O O . TYR A 1 63 ? -3.643 -14.25 -5.105 1 98.81 63 TYR A O 1
ATOM 498 N N . THR A 1 64 ? -2.014 -15.594 -4.602 1 98.44 64 THR A N 1
ATOM 499 C CA . THR A 1 64 ? -2.725 -16.828 -4.895 1 98.44 64 THR A CA 1
ATOM 500 C C . THR A 1 64 ? -3.582 -17.266 -3.707 1 98.44 64 THR A C 1
ATOM 502 O O . THR A 1 64 ? -4.719 -17.703 -3.883 1 98.44 64 THR A O 1
ATOM 505 N N . PHE A 1 65 ? -3.047 -17.172 -2.529 1 98 65 PHE A N 1
ATOM 506 C CA . PHE A 1 65 ? -3.729 -17.531 -1.29 1 98 65 PHE A CA 1
ATOM 507 C C . PHE A 1 65 ? -3.211 -16.688 -0.126 1 98 65 PHE A C 1
ATOM 509 O O . PHE A 1 65 ? -2.074 -16.875 0.316 1 98 65 PHE A O 1
ATOM 516 N N . SER A 1 66 ? -4.082 -15.82 0.446 1 97.31 66 SER A N 1
ATOM 517 C CA . SER A 1 66 ? -3.648 -14.914 1.508 1 97.31 66 SER A CA 1
ATOM 518 C C . SER A 1 66 ? -3.754 -15.586 2.877 1 97.31 66 SER A C 1
ATOM 520 O O . SER A 1 66 ? -4.434 -16.594 3.027 1 97.31 66 SER A O 1
ATOM 522 N N . THR A 1 67 ? -3.109 -15.031 3.873 1 96.12 67 THR A N 1
ATOM 523 C CA . THR A 1 67 ? -3.225 -15.484 5.254 1 96.12 67 THR A CA 1
ATOM 524 C C . THR A 1 67 ? -4.676 -15.422 5.723 1 96.12 67 THR A C 1
ATOM 526 O O . THR A 1 67 ? -5.125 -16.297 6.477 1 96.12 67 THR A O 1
ATOM 529 N N . GLU A 1 68 ? -5.414 -14.438 5.281 1 94.25 68 GLU A N 1
ATOM 530 C CA . GLU A 1 68 ? -6.801 -14.258 5.703 1 94.25 68 GLU A CA 1
ATOM 531 C C . GLU A 1 68 ? -7.715 -15.305 5.07 1 94.25 68 GLU A C 1
ATOM 533 O O . GLU A 1 68 ? -8.812 -15.555 5.57 1 94.25 68 GLU A O 1
ATOM 538 N N . ASN A 1 69 ? -7.305 -15.938 3.98 1 94.31 69 ASN A N 1
ATOM 539 C CA . ASN A 1 69 ? -8.117 -16.922 3.281 1 94.31 69 ASN A CA 1
ATOM 540 C C . ASN A 1 69 ? -8.344 -18.172 4.133 1 94.31 69 ASN A C 1
ATOM 542 O O . ASN A 1 69 ? -9.258 -18.953 3.867 1 94.31 69 ASN A O 1
ATOM 546 N N . TRP A 1 70 ? -7.488 -18.375 5.109 1 95.44 70 TRP A N 1
ATOM 547 C CA . TRP A 1 70 ? -7.672 -19.5 6.012 1 95.44 70 TRP A CA 1
ATOM 548 C C . TRP A 1 70 ? -8.977 -19.375 6.793 1 95.44 70 TRP A C 1
ATOM 550 O O . TRP A 1 70 ? -9.469 -20.359 7.359 1 95.44 70 TRP A O 1
ATOM 560 N N . ASN A 1 71 ? -9.5 -18.141 6.867 1 92.38 71 ASN A N 1
ATOM 561 C CA . ASN A 1 71 ? -10.727 -17.891 7.609 1 92.38 71 ASN A CA 1
ATOM 562 C C . ASN A 1 71 ? -11.961 -18.281 6.793 1 92.38 71 ASN A C 1
ATOM 564 O O . ASN A 1 71 ? -13.086 -18.234 7.301 1 92.38 71 ASN A O 1
ATOM 568 N N . ARG A 1 72 ? -11.836 -18.719 5.574 1 91 72 ARG A N 1
ATOM 569 C CA . ARG A 1 72 ? -12.938 -19.188 4.734 1 91 72 ARG A CA 1
ATOM 570 C C . ARG A 1 72 ? -13.453 -20.547 5.203 1 91 72 ARG A C 1
ATOM 572 O O . ARG A 1 72 ? -12.797 -21.219 6.008 1 91 72 ARG A O 1
ATOM 579 N N . PRO A 1 73 ? -14.703 -20.875 4.672 1 90.69 73 PRO A N 1
ATOM 580 C CA . PRO A 1 73 ? -15.211 -22.219 5.008 1 90.69 73 PRO A CA 1
ATOM 581 C C . PRO A 1 73 ? -14.234 -23.328 4.648 1 90.69 73 PRO A C 1
ATOM 583 O O . PRO A 1 73 ? -13.578 -23.266 3.607 1 90.69 73 PRO A O 1
ATOM 586 N N . LYS A 1 74 ? -14.188 -24.328 5.523 1 94.19 74 LYS A N 1
ATOM 587 C CA . LYS A 1 74 ? -13.211 -25.406 5.414 1 94.19 74 LYS A CA 1
ATOM 588 C C . LYS A 1 74 ? -13.273 -26.062 4.039 1 94.19 74 LYS A C 1
ATOM 590 O O . LYS A 1 74 ? -12.234 -26.344 3.43 1 94.19 74 LYS A O 1
ATOM 595 N N . ILE A 1 75 ? -14.406 -26.25 3.594 1 93.94 75 ILE A N 1
ATOM 596 C CA . ILE A 1 75 ? -14.594 -26.938 2.314 1 93.94 75 ILE A CA 1
ATOM 597 C C . ILE A 1 75 ? -13.984 -26.094 1.191 1 93.94 75 ILE A C 1
ATOM 599 O O . ILE A 1 75 ? -13.383 -26.641 0.26 1 93.94 75 ILE A O 1
ATOM 603 N N . GLU A 1 76 ? -14.156 -24.797 1.265 1 92.19 76 GLU A N 1
ATOM 604 C CA . GLU A 1 76 ? -13.578 -23.922 0.252 1 92.19 76 GLU A CA 1
ATOM 605 C C . GLU A 1 76 ? -12.055 -23.953 0.294 1 92.19 76 GLU A C 1
ATOM 607 O O . GLU A 1 76 ? -11.406 -24.031 -0.749 1 92.19 76 GLU A O 1
ATOM 612 N N . VAL A 1 77 ? -11.539 -23.906 1.477 1 96.31 77 VAL A N 1
ATOM 613 C CA . VAL A 1 77 ? -10.086 -23.922 1.632 1 96.31 77 VAL A CA 1
ATOM 614 C C . VAL A 1 77 ? -9.523 -25.219 1.054 1 96.31 77 VAL A C 1
ATOM 616 O O . VAL A 1 77 ? -8.547 -25.203 0.297 1 96.31 77 VAL A O 1
ATOM 619 N N . GLU A 1 78 ? -10.156 -26.312 1.354 1 96.94 78 GLU A N 1
ATOM 620 C CA . GLU A 1 78 ? -9.719 -27.609 0.854 1 96.94 78 GLU A CA 1
ATOM 621 C C . GLU A 1 78 ? -9.758 -27.656 -0.67 1 96.94 78 GLU A C 1
ATOM 623 O O . GLU A 1 78 ? -8.852 -28.203 -1.305 1 96.94 78 GLU A O 1
ATOM 628 N N . THR A 1 79 ? -10.773 -27.172 -1.189 1 96.19 79 THR A N 1
ATOM 629 C CA . THR A 1 79 ? -10.93 -27.172 -2.639 1 96.19 79 THR A CA 1
ATOM 630 C C . THR A 1 79 ? -9.859 -26.297 -3.295 1 96.19 79 THR A C 1
ATOM 632 O O . THR A 1 79 ? -9.297 -26.672 -4.328 1 96.19 79 THR A O 1
ATOM 635 N N . LEU A 1 80 ? -9.625 -25.156 -2.715 1 97.25 80 LEU A N 1
ATOM 636 C CA . LEU A 1 80 ? -8.586 -24.281 -3.236 1 97.25 80 LEU A CA 1
ATOM 637 C C . LEU A 1 80 ? -7.234 -24.984 -3.244 1 97.25 80 LEU A C 1
ATOM 639 O O . LEU A 1 80 ? -6.461 -24.844 -4.195 1 97.25 80 LEU A O 1
ATOM 643 N N . MET A 1 81 ? -6.965 -25.75 -2.201 1 98.31 81 MET A N 1
ATOM 644 C CA . MET A 1 81 ? -5.723 -26.5 -2.123 1 98.31 81 MET A CA 1
ATOM 645 C C . MET A 1 81 ? -5.656 -27.562 -3.225 1 98.31 81 MET A C 1
ATOM 647 O O . MET A 1 81 ? -4.605 -27.75 -3.834 1 98.31 81 MET A O 1
ATOM 651 N N . LYS A 1 82 ? -6.742 -28.172 -3.477 1 97.81 82 LYS A N 1
ATOM 652 C CA . LYS A 1 82 ? -6.805 -29.172 -4.535 1 97.81 82 LYS A CA 1
ATOM 653 C C . LYS A 1 82 ? -6.566 -28.547 -5.902 1 97.81 82 LYS A C 1
ATOM 655 O O . LYS A 1 82 ? -5.859 -29.109 -6.738 1 97.81 82 LYS A O 1
ATOM 660 N N . ILE A 1 83 ? -7.168 -27.422 -6.102 1 97.69 83 ILE A N 1
ATOM 661 C CA . ILE A 1 83 ? -6.988 -26.703 -7.355 1 97.69 83 ILE A CA 1
ATOM 662 C C . ILE A 1 83 ? -5.516 -26.328 -7.531 1 97.69 83 ILE A C 1
ATOM 664 O O . ILE A 1 83 ? -4.965 -26.453 -8.625 1 97.69 83 ILE A O 1
ATOM 668 N N . LEU A 1 84 ? -4.875 -25.891 -6.48 1 98.06 84 LEU A N 1
ATOM 669 C CA . LEU A 1 84 ? -3.465 -25.516 -6.527 1 98.06 84 LEU A CA 1
ATOM 670 C C . LEU A 1 84 ? -2.605 -26.719 -6.934 1 98.06 84 LEU A C 1
ATOM 672 O O . LEU A 1 84 ? -1.774 -26.609 -7.84 1 98.06 84 LEU A O 1
ATOM 676 N N . ILE A 1 85 ? -2.818 -27.844 -6.312 1 98 85 ILE A N 1
ATOM 677 C CA . ILE A 1 85 ? -2.051 -29.047 -6.605 1 98 85 ILE A CA 1
ATOM 678 C C . ILE A 1 85 ? -2.246 -29.438 -8.07 1 98 85 ILE A C 1
ATOM 680 O O . ILE A 1 85 ? -1.274 -29.703 -8.781 1 98 85 ILE A O 1
ATOM 684 N N . SER A 1 86 ? -3.451 -29.5 -8.445 1 97.69 86 SER A N 1
ATOM 685 C CA . SER A 1 86 ? -3.768 -29.875 -9.82 1 97.69 86 SER A CA 1
ATOM 686 C C . SER A 1 86 ? -3.125 -28.938 -10.82 1 97.69 86 SER A C 1
ATOM 688 O O . SER A 1 86 ? -2.594 -29.359 -11.844 1 97.69 86 SER A O 1
ATOM 690 N N . SER A 1 87 ? -3.195 -27.641 -10.531 1 97.62 87 SER A N 1
ATOM 691 C CA . SER A 1 87 ? -2.611 -26.641 -11.414 1 97.62 87 SER A CA 1
ATOM 692 C C . SER A 1 87 ? -1.098 -26.797 -11.508 1 97.62 87 SER A C 1
ATOM 694 O O . SER A 1 87 ? -0.521 -26.672 -12.594 1 97.62 87 SER A O 1
ATOM 696 N N . LEU A 1 88 ? -0.437 -27 -10.383 1 97.88 88 LEU A N 1
ATOM 697 C CA . LEU A 1 88 ? 1.011 -27.172 -10.359 1 97.88 88 LEU A CA 1
ATOM 698 C C . LEU A 1 88 ? 1.423 -28.359 -11.234 1 97.88 88 LEU A C 1
ATOM 700 O O . LEU A 1 88 ? 2.365 -28.25 -12.023 1 97.88 88 LEU A O 1
ATOM 704 N N . LYS A 1 89 ? 0.693 -29.453 -11.125 1 97.38 89 LYS A N 1
ATOM 705 C CA . LYS A 1 89 ? 0.988 -30.641 -11.906 1 97.38 89 LYS A CA 1
ATOM 706 C C . LYS A 1 89 ? 0.766 -30.406 -13.391 1 97.38 89 LYS A C 1
ATOM 708 O O . LYS A 1 89 ? 1.628 -30.719 -14.219 1 97.38 89 LYS A O 1
ATOM 713 N N . LYS A 1 90 ? -0.305 -29.828 -13.664 1 96.88 90 LYS A N 1
ATOM 714 C CA . LYS A 1 90 ? -0.714 -29.625 -15.047 1 96.88 90 LYS A CA 1
ATOM 715 C C . LYS A 1 90 ? 0.198 -28.625 -15.75 1 96.88 90 LYS A C 1
ATOM 717 O O . LYS A 1 90 ? 0.465 -28.75 -16.953 1 96.88 90 LYS A O 1
ATOM 722 N N . GLU A 1 91 ? 0.699 -27.625 -14.992 1 97.19 91 GLU A N 1
ATOM 723 C CA . GLU A 1 91 ? 1.413 -26.516 -15.609 1 97.19 91 GLU A CA 1
ATOM 724 C C . GLU A 1 91 ? 2.912 -26.781 -15.672 1 97.19 91 GLU A C 1
ATOM 726 O O . GLU A 1 91 ? 3.666 -26.016 -16.266 1 97.19 91 GLU A O 1
ATOM 731 N N . LEU A 1 92 ? 3.379 -27.875 -15.094 1 97.88 92 LEU A N 1
ATOM 732 C CA . LEU A 1 92 ? 4.809 -28.172 -15.078 1 97.88 92 LEU A CA 1
ATOM 733 C C . LEU A 1 92 ? 5.371 -28.203 -16.5 1 97.88 92 LEU A C 1
ATOM 735 O O . LEU A 1 92 ? 6.43 -27.625 -16.75 1 97.88 92 LEU A O 1
ATOM 739 N N . ASP A 1 93 ? 4.688 -28.812 -17.406 1 96.75 93 ASP A N 1
ATOM 740 C CA . ASP A 1 93 ? 5.145 -28.875 -18.797 1 96.75 93 ASP A CA 1
ATOM 741 C C . ASP A 1 93 ? 5.266 -27.484 -19.406 1 96.75 93 ASP A C 1
ATOM 743 O O . ASP A 1 93 ? 6.207 -27.203 -20.141 1 96.75 93 ASP A O 1
ATOM 747 N N . THR A 1 94 ? 4.305 -26.719 -19.094 1 96.81 94 THR A N 1
ATOM 748 C CA . THR A 1 94 ? 4.324 -25.344 -19.578 1 96.81 94 THR A CA 1
ATOM 749 C C . THR A 1 94 ? 5.527 -24.594 -19 1 96.81 94 THR A C 1
ATOM 751 O O . THR A 1 94 ? 6.188 -23.828 -19.719 1 96.81 94 THR A O 1
ATOM 754 N N . PHE A 1 95 ? 5.812 -24.75 -17.703 1 98.5 95 PHE A N 1
ATOM 755 C CA . PHE A 1 95 ? 6.953 -24.109 -17.062 1 98.5 95 PHE A CA 1
ATOM 756 C C . PHE A 1 95 ? 8.258 -24.531 -17.719 1 98.5 95 PHE A C 1
ATOM 758 O O . PHE A 1 95 ? 9.117 -23.688 -18 1 98.5 95 PHE A O 1
ATOM 765 N N . ILE A 1 96 ? 8.383 -25.797 -18.031 1 98.25 96 ILE A N 1
ATOM 766 C CA . ILE A 1 96 ? 9.594 -26.344 -18.641 1 98.25 96 ILE A CA 1
ATOM 767 C C . ILE A 1 96 ? 9.727 -25.812 -20.078 1 98.25 96 ILE A C 1
ATOM 769 O O . ILE A 1 96 ? 10.781 -25.312 -20.469 1 98.25 96 ILE A O 1
ATOM 773 N N . LYS A 1 97 ? 8.641 -25.859 -20.797 1 97.62 97 LYS A N 1
ATOM 774 C CA . LYS A 1 97 ? 8.625 -25.438 -22.188 1 97.62 97 LYS A CA 1
ATOM 775 C C . LYS A 1 97 ? 9.047 -23.969 -22.328 1 97.62 97 LYS A C 1
ATOM 777 O O . LYS A 1 97 ? 9.805 -23.609 -23.219 1 97.62 97 LYS A O 1
ATOM 782 N N . HIS A 1 98 ? 8.578 -23.156 -21.406 1 98.12 98 HIS A N 1
ATOM 783 C CA . HIS A 1 98 ? 8.805 -21.719 -21.516 1 98.12 98 HIS A CA 1
ATOM 784 C C . HIS A 1 98 ? 9.93 -21.266 -20.594 1 98.12 98 HIS A C 1
ATOM 786 O O . HIS A 1 98 ? 10.164 -20.062 -20.438 1 98.12 98 HIS A O 1
ATOM 792 N N . LYS A 1 99 ? 10.617 -22.203 -19.938 1 98.56 99 LYS A N 1
ATOM 793 C CA . LYS A 1 99 ? 11.758 -21.953 -19.062 1 98.56 99 LYS A CA 1
ATOM 794 C C . LYS A 1 99 ? 11.375 -21 -17.922 1 98.56 99 LYS A C 1
ATOM 796 O O . LYS A 1 99 ? 12.086 -20.031 -17.656 1 98.56 99 LYS A O 1
ATOM 801 N N . ILE A 1 100 ? 10.242 -21.281 -17.359 1 98.81 100 ILE A N 1
ATOM 802 C CA . ILE A 1 100 ? 9.742 -20.531 -16.219 1 98.81 100 ILE A CA 1
ATOM 803 C C . ILE A 1 100 ? 10.25 -21.156 -14.914 1 98.81 100 ILE A C 1
ATOM 805 O O . ILE A 1 100 ? 10.109 -22.359 -14.711 1 98.81 100 ILE A O 1
ATOM 809 N N . LYS A 1 101 ? 10.93 -20.375 -14.141 1 98.88 101 LYS A N 1
ATOM 810 C CA . LYS A 1 101 ? 11.32 -20.781 -12.789 1 98.88 101 LYS A CA 1
ATOM 811 C C . LYS A 1 101 ? 10.203 -20.5 -11.789 1 98.88 101 LYS A C 1
ATOM 813 O O . LYS A 1 101 ? 9.766 -19.359 -11.641 1 98.88 101 LYS A O 1
ATOM 818 N N . LEU A 1 102 ? 9.68 -21.547 -11.117 1 98.81 102 LEU A N 1
ATOM 819 C CA . LEU A 1 102 ? 8.648 -21.359 -10.102 1 98.81 102 LEU A CA 1
ATOM 820 C C . LEU A 1 102 ? 9.266 -21 -8.758 1 98.81 102 LEU A C 1
ATOM 822 O O . LEU A 1 102 ? 10.266 -21.609 -8.352 1 98.81 102 LEU A O 1
ATOM 826 N N . ASN A 1 103 ? 8.781 -20.016 -8.125 1 98.75 103 ASN A N 1
ATOM 827 C CA . ASN A 1 103 ? 9.102 -19.578 -6.773 1 98.75 103 ASN A CA 1
ATOM 828 C C . ASN A 1 103 ? 7.848 -19.422 -5.918 1 98.75 103 ASN A C 1
ATOM 830 O O . ASN A 1 103 ? 6.727 -19.484 -6.434 1 98.75 103 ASN A O 1
ATOM 834 N N . SER A 1 104 ? 8 -19.391 -4.637 1 98.81 104 SER A N 1
ATOM 835 C CA . SER A 1 104 ? 6.871 -19.172 -3.742 1 98.81 104 SER A CA 1
ATOM 836 C C . SER A 1 104 ? 7.27 -18.297 -2.555 1 98.81 104 SER A C 1
ATOM 838 O O . SER A 1 104 ? 8.414 -18.344 -2.102 1 98.81 104 SER A O 1
ATOM 840 N N . ILE A 1 105 ? 6.34 -17.484 -2.07 1 98.88 105 ILE A N 1
ATOM 841 C CA . ILE A 1 105 ? 6.523 -16.703 -0.857 1 98.88 105 ILE A CA 1
ATOM 842 C C . ILE A 1 105 ? 5.336 -16.922 0.081 1 98.88 105 ILE A C 1
ATOM 844 O O . ILE A 1 105 ? 4.242 -17.266 -0.363 1 98.88 105 ILE A O 1
ATOM 848 N N . GLY A 1 106 ? 5.559 -16.656 1.383 1 98.69 106 GLY A N 1
ATOM 849 C CA . GLY A 1 106 ? 4.543 -16.844 2.406 1 98.69 106 GLY A CA 1
ATOM 850 C C . GLY A 1 106 ? 4.914 -17.891 3.439 1 98.69 106 GLY A C 1
ATOM 851 O O . GLY A 1 106 ? 6.023 -18.422 3.416 1 98.69 106 GLY A O 1
ATOM 852 N N . ASN A 1 107 ? 4.07 -18.094 4.414 1 98.06 107 ASN A N 1
ATOM 853 C CA . ASN A 1 107 ? 4.262 -19.125 5.426 1 98.06 107 ASN A CA 1
ATOM 854 C C . ASN A 1 107 ? 3.867 -20.516 4.898 1 98.06 107 ASN A C 1
ATOM 856 O O . ASN A 1 107 ? 2.77 -21 5.18 1 98.06 107 ASN A O 1
ATOM 860 N N . LEU A 1 108 ? 4.77 -21.156 4.285 1 98.06 108 LEU A N 1
ATOM 861 C CA . LEU A 1 108 ? 4.496 -22.406 3.566 1 98.06 108 LEU A CA 1
ATOM 862 C C . LEU A 1 108 ? 4.266 -23.562 4.539 1 98.06 108 LEU A C 1
ATOM 864 O O . LEU A 1 108 ? 3.678 -24.578 4.172 1 98.06 108 LEU A O 1
ATOM 868 N N . ASP A 1 109 ? 4.715 -23.375 5.789 1 97 109 ASP A N 1
ATOM 869 C CA . ASP A 1 109 ? 4.555 -24.406 6.801 1 97 109 ASP A CA 1
ATOM 870 C C . ASP A 1 109 ? 3.08 -24.641 7.133 1 97 109 ASP A C 1
ATOM 872 O O . ASP A 1 109 ? 2.709 -25.688 7.664 1 97 109 ASP A O 1
ATOM 876 N N . LEU A 1 110 ? 2.254 -23.656 6.832 1 97.06 110 LEU A N 1
ATOM 877 C CA . LEU A 1 110 ? 0.833 -23.75 7.148 1 97.06 110 LEU A CA 1
ATOM 878 C C . LEU A 1 110 ? 0.086 -24.531 6.066 1 97.06 110 LEU A C 1
ATOM 880 O O . LEU A 1 110 ? -1.058 -24.938 6.273 1 97.06 110 LEU A O 1
ATOM 884 N N . LEU A 1 111 ? 0.703 -24.734 4.918 1 98.31 111 LEU A N 1
ATOM 885 C CA . LEU A 1 111 ? 0.054 -25.484 3.844 1 98.31 111 LEU A CA 1
ATOM 886 C C . LEU A 1 111 ? -0.027 -26.969 4.18 1 98.31 111 LEU A C 1
ATOM 888 O O . LEU A 1 111 ? 0.848 -27.5 4.863 1 98.31 111 LEU A O 1
ATOM 892 N N . PRO A 1 112 ? -1.091 -27.641 3.676 1 97.81 112 PRO A N 1
ATOM 893 C CA . PRO A 1 112 ? -1.12 -29.109 3.822 1 97.81 112 PRO A CA 1
ATOM 894 C C . PRO A 1 112 ? 0.132 -29.781 3.266 1 97.81 112 PRO A C 1
ATOM 896 O O . PRO A 1 112 ? 0.701 -29.312 2.277 1 97.81 112 PRO A O 1
ATOM 899 N N . ASN A 1 113 ? 0.484 -30.906 3.803 1 98 113 ASN A N 1
ATOM 900 C CA . ASN A 1 113 ? 1.716 -31.609 3.445 1 98 113 ASN A CA 1
ATOM 901 C C . ASN A 1 113 ? 1.755 -31.953 1.96 1 98 113 ASN A C 1
ATOM 903 O O . ASN A 1 113 ? 2.807 -31.859 1.324 1 98 113 ASN A O 1
ATOM 907 N N . ASN A 1 114 ? 0.721 -32.406 1.482 1 97.69 114 ASN A N 1
ATOM 908 C CA . ASN A 1 114 ? 0.683 -32.812 0.078 1 97.69 114 ASN A CA 1
ATOM 909 C C . ASN A 1 114 ? 0.89 -31.609 -0.844 1 97.69 114 ASN A C 1
ATOM 911 O O . ASN A 1 114 ? 1.491 -31.734 -1.912 1 97.69 114 ASN A O 1
ATOM 915 N N . VAL A 1 115 ? 0.364 -30.453 -0.407 1 98.31 115 VAL A N 1
ATOM 916 C CA . VAL A 1 115 ? 0.562 -29.219 -1.169 1 98.31 115 VAL A CA 1
ATOM 917 C C . VAL A 1 115 ? 2.033 -28.812 -1.114 1 98.31 115 VAL A C 1
ATOM 919 O O . VAL A 1 115 ? 2.629 -28.484 -2.141 1 98.31 115 VAL A O 1
ATOM 922 N N . GLN A 1 116 ? 2.609 -28.812 0.063 1 98.56 116 GLN A N 1
ATOM 923 C CA . GLN A 1 116 ? 4.02 -28.484 0.235 1 98.56 116 GLN A CA 1
ATOM 924 C C . GLN A 1 116 ? 4.902 -29.375 -0.645 1 98.56 116 GLN A C 1
ATOM 926 O O . GLN A 1 116 ? 5.797 -28.875 -1.331 1 98.56 116 GLN A O 1
ATOM 931 N N . LYS A 1 117 ? 4.625 -30.641 -0.605 1 98.31 117 LYS A N 1
ATOM 932 C CA . LYS A 1 117 ? 5.418 -31.609 -1.36 1 98.31 117 LYS A CA 1
ATOM 933 C C . LYS A 1 117 ? 5.355 -31.328 -2.857 1 98.31 117 LYS A C 1
ATOM 935 O O . LYS A 1 117 ? 6.391 -31.266 -3.527 1 98.31 117 LYS A O 1
ATOM 940 N N . GLU A 1 118 ? 4.168 -31.188 -3.391 1 98.44 118 GLU A N 1
ATOM 941 C CA . GLU A 1 118 ? 3.994 -30.906 -4.812 1 98.44 118 GLU A CA 1
ATOM 942 C C . GLU A 1 118 ? 4.668 -29.594 -5.199 1 98.44 118 GLU A C 1
ATOM 944 O O . GLU A 1 118 ? 5.336 -29.516 -6.23 1 98.44 118 GLU A O 1
ATOM 949 N N . LEU A 1 119 ? 4.461 -28.562 -4.395 1 98.69 119 LEU A N 1
ATOM 950 C CA . LEU A 1 119 ? 5.047 -27.25 -4.629 1 98.69 119 LEU A CA 1
ATOM 951 C C . LEU A 1 119 ? 6.566 -27.328 -4.707 1 98.69 119 LEU A C 1
ATOM 953 O O . LEU A 1 119 ? 7.172 -26.828 -5.656 1 98.69 119 LEU A O 1
ATOM 957 N N . LEU A 1 120 ? 7.168 -27.953 -3.736 1 98.44 120 LEU A N 1
ATOM 958 C CA . LEU A 1 120 ? 8.617 -28.062 -3.66 1 98.44 120 LEU A CA 1
ATOM 959 C C . LEU A 1 120 ? 9.164 -28.875 -4.832 1 98.44 120 LEU A C 1
ATOM 961 O O . LEU A 1 120 ? 10.242 -28.578 -5.348 1 98.44 120 LEU A O 1
ATOM 965 N N . GLU A 1 121 ? 8.445 -29.906 -5.203 1 98.5 121 GLU A N 1
ATOM 966 C CA . GLU A 1 121 ? 8.852 -30.719 -6.352 1 98.5 121 GLU A CA 1
ATOM 967 C C . GLU A 1 121 ? 8.898 -29.875 -7.625 1 98.5 121 GLU A C 1
ATOM 969 O O . GLU A 1 121 ? 9.875 -29.938 -8.383 1 98.5 121 GLU A O 1
ATOM 974 N N . VAL A 1 122 ? 7.891 -29.125 -7.887 1 98.75 122 VAL A N 1
ATOM 975 C CA . VAL A 1 122 ? 7.828 -28.297 -9.094 1 98.75 122 VAL A CA 1
ATOM 976 C C . VAL A 1 122 ? 8.898 -27.219 -9.039 1 98.75 122 VAL A C 1
ATOM 978 O O . VAL A 1 122 ? 9.539 -26.906 -10.055 1 98.75 122 VAL A O 1
ATOM 981 N N . ILE A 1 123 ? 9.117 -26.594 -7.879 1 98.81 123 ILE A N 1
ATOM 982 C CA . ILE A 1 123 ? 10.164 -25.594 -7.707 1 98.81 123 ILE A CA 1
ATOM 983 C C . ILE A 1 123 ? 11.523 -26.203 -8.055 1 98.81 123 ILE A C 1
ATOM 985 O O . ILE A 1 123 ? 12.312 -25.609 -8.789 1 98.81 123 ILE A O 1
ATOM 989 N N . GLU A 1 124 ? 11.758 -27.406 -7.574 1 98.75 124 GLU A N 1
ATOM 990 C CA . GLU A 1 124 ? 13.023 -28.094 -7.844 1 98.75 124 GLU A CA 1
ATOM 991 C C . GLU A 1 124 ? 13.18 -28.375 -9.336 1 98.75 124 GLU A C 1
ATOM 993 O O . GLU A 1 124 ? 14.25 -28.156 -9.898 1 98.75 124 GLU A O 1
ATOM 998 N N . LYS A 1 125 ? 12.18 -28.844 -9.961 1 98.69 125 LYS A N 1
ATOM 999 C CA . LYS A 1 125 ? 12.227 -29.25 -11.359 1 98.69 125 LYS A CA 1
ATOM 1000 C C . LYS A 1 125 ? 12.43 -28.031 -12.273 1 98.69 125 LYS A C 1
ATOM 1002 O O . LYS A 1 125 ? 12.875 -28.172 -13.414 1 98.69 125 LYS A O 1
ATOM 1007 N N . THR A 1 126 ? 12.109 -26.859 -11.781 1 98.75 126 THR A N 1
ATOM 1008 C CA . THR A 1 126 ? 12.148 -25.672 -12.633 1 98.75 126 THR A CA 1
ATOM 1009 C C . THR A 1 126 ? 13.258 -24.719 -12.195 1 98.75 126 THR A C 1
ATOM 1011 O O . THR A 1 126 ? 13.375 -23.609 -12.719 1 98.75 126 THR A O 1
ATOM 1014 N N . LYS A 1 127 ? 14.086 -25.094 -11.227 1 98.44 127 LYS A N 1
ATOM 1015 C CA . LYS A 1 127 ? 15.016 -24.203 -10.531 1 98.44 127 LYS A CA 1
ATOM 1016 C C . LYS A 1 127 ? 16.047 -23.625 -11.492 1 98.44 127 LYS A C 1
ATOM 1018 O O . LYS A 1 127 ? 16.609 -22.562 -11.25 1 98.44 127 LYS A O 1
ATOM 1023 N N . ASN A 1 128 ? 16.328 -24.219 -12.609 1 98.38 128 ASN A N 1
ATOM 1024 C CA . ASN A 1 128 ? 17.375 -23.781 -13.539 1 98.38 128 ASN A CA 1
ATOM 1025 C C . ASN A 1 128 ? 16.797 -23.016 -14.711 1 98.38 128 ASN A C 1
ATOM 1027 O O . ASN A 1 128 ? 17.531 -22.516 -15.57 1 98.38 128 ASN A O 1
ATOM 1031 N N . ASN A 1 129 ? 15.469 -22.938 -14.773 1 98.44 129 ASN A N 1
ATOM 1032 C CA . ASN A 1 129 ? 14.836 -22.125 -15.805 1 98.44 129 ASN A CA 1
ATOM 1033 C C . ASN A 1 129 ? 15.164 -20.641 -15.633 1 98.44 129 ASN A C 1
ATOM 1035 O O . ASN A 1 129 ? 15.312 -20.156 -14.508 1 98.44 129 ASN A O 1
ATOM 1039 N N . ASP A 1 130 ? 15.289 -19.859 -16.75 1 97.81 130 ASP A N 1
ATOM 1040 C CA . ASP A 1 130 ? 15.906 -18.547 -16.609 1 97.81 130 ASP A CA 1
ATOM 1041 C C . ASP A 1 130 ? 15.172 -17.5 -17.453 1 97.81 130 ASP A C 1
ATOM 1043 O O . ASP A 1 130 ? 15.688 -16.406 -17.672 1 97.81 130 ASP A O 1
ATOM 1047 N N . GLN A 1 131 ? 14.016 -17.875 -17.938 1 98.25 131 GLN A N 1
ATOM 1048 C CA . GLN A 1 131 ? 13.305 -16.906 -18.766 1 98.25 131 GLN A CA 1
ATOM 1049 C C . GLN A 1 131 ? 12.422 -15.992 -17.922 1 98.25 131 GLN A C 1
ATOM 1051 O O . GLN A 1 131 ? 12.305 -14.797 -18.203 1 98.25 131 GLN A O 1
ATOM 1056 N N . MET A 1 132 ? 11.758 -16.516 -16.969 1 98.75 132 MET A N 1
ATOM 1057 C CA . MET A 1 132 ? 10.883 -15.773 -16.062 1 98.75 132 MET A CA 1
ATOM 1058 C C . MET A 1 132 ? 10.773 -16.469 -14.711 1 98.75 132 MET A C 1
ATOM 1060 O O . MET A 1 132 ? 10.742 -17.688 -14.633 1 98.75 132 MET A O 1
ATOM 1064 N N . THR A 1 133 ? 10.773 -15.68 -13.672 1 98.94 133 THR A N 1
ATOM 1065 C CA . THR A 1 133 ? 10.445 -16.203 -12.352 1 98.94 133 THR A CA 1
ATOM 1066 C C . THR A 1 133 ? 8.977 -15.945 -12.023 1 98.94 133 THR A C 1
ATOM 1068 O O . THR A 1 133 ? 8.523 -14.805 -11.984 1 98.94 133 THR A O 1
ATOM 1071 N N . LEU A 1 134 ? 8.234 -17 -11.945 1 98.94 134 LEU A N 1
ATOM 1072 C CA . LEU A 1 134 ? 6.859 -16.953 -11.469 1 98.94 134 LEU A CA 1
ATOM 1073 C C . LEU A 1 134 ? 6.789 -17.234 -9.977 1 98.94 134 LEU A C 1
ATOM 1075 O O . LEU A 1 134 ? 7.184 -18.312 -9.523 1 98.94 134 LEU A O 1
ATOM 1079 N N . THR A 1 135 ? 6.328 -16.25 -9.227 1 98.94 135 THR A N 1
ATOM 1080 C CA . THR A 1 135 ? 6.23 -16.406 -7.781 1 98.94 135 THR A CA 1
ATOM 1081 C C . THR A 1 135 ? 4.773 -16.5 -7.344 1 98.94 135 THR A C 1
ATOM 1083 O O . THR A 1 135 ? 3.965 -15.625 -7.664 1 98.94 135 THR A O 1
ATOM 1086 N N . LEU A 1 136 ? 4.43 -17.547 -6.684 1 98.88 136 LEU A N 1
ATOM 1087 C CA . LEU A 1 136 ? 3.111 -17.703 -6.082 1 98.88 136 LEU A CA 1
ATOM 1088 C C . LEU A 1 136 ? 3.137 -17.297 -4.613 1 98.88 136 LEU A C 1
ATOM 1090 O O . LEU A 1 136 ? 3.916 -17.844 -3.828 1 98.88 136 LEU A O 1
ATOM 1094 N N . ALA A 1 137 ? 2.348 -16.297 -4.223 1 98.94 137 ALA A N 1
ATOM 1095 C CA . ALA A 1 137 ? 2.162 -15.961 -2.814 1 98.94 137 ALA A CA 1
ATOM 1096 C C . ALA A 1 137 ? 1.125 -16.875 -2.164 1 98.94 137 ALA A C 1
ATOM 1098 O O . ALA A 1 137 ? -0.069 -16.781 -2.459 1 98.94 137 ALA A O 1
ATOM 1099 N N . LEU A 1 138 ? 1.598 -17.766 -1.324 1 98.81 138 LEU A N 1
ATOM 1100 C CA . LEU A 1 138 ? 0.772 -18.781 -0.69 1 98.81 138 LEU A CA 1
ATOM 1101 C C . LEU A 1 138 ? 0.834 -18.672 0.829 1 98.81 138 LEU A C 1
ATOM 1103 O O . LEU A 1 138 ? 1.921 -18.656 1.411 1 98.81 138 LEU A O 1
ATOM 1107 N N . SER A 1 139 ? -0.407 -18.719 1.461 1 98.44 139 SER A N 1
ATOM 1108 C CA . SER A 1 139 ? -0.456 -18.391 2.883 1 98.44 139 SER A CA 1
ATOM 1109 C C . SER A 1 139 ? 0.355 -17.141 3.193 1 98.44 139 SER A C 1
ATOM 1111 O O . SER A 1 139 ? 1.239 -17.156 4.051 1 98.44 139 SER A O 1
ATOM 1113 N N . TYR A 1 140 ? 0.028 -16.141 2.393 1 98.75 140 TYR A N 1
ATOM 1114 C CA . TYR A 1 140 ? 0.871 -14.945 2.426 1 98.75 140 TYR A CA 1
ATOM 1115 C C . TYR A 1 140 ? 0.09 -13.742 2.928 1 98.75 140 TYR A C 1
ATOM 1117 O O . TYR A 1 140 ? -1.057 -13.523 2.527 1 98.75 140 TYR A O 1
ATOM 1125 N N . GLY A 1 141 ? 0.629 -12.984 3.723 1 98.5 141 GLY A N 1
ATOM 1126 C CA . GLY A 1 141 ? 0.298 -11.641 4.168 1 98.5 141 GLY A CA 1
ATOM 1127 C C . GLY A 1 141 ? 1.52 -10.797 4.461 1 98.5 141 GLY A C 1
ATOM 1128 O O . GLY A 1 141 ? 2.457 -11.25 5.121 1 98.5 141 GLY A O 1
ATOM 1129 N N . SER A 1 142 ? 1.494 -9.633 3.949 1 98.81 142 SER A N 1
ATOM 1130 C CA . SER A 1 142 ? 2.686 -8.797 4.051 1 98.81 142 SER A CA 1
ATOM 1131 C C . SER A 1 142 ? 3.008 -8.469 5.504 1 98.81 142 SER A C 1
ATOM 1133 O O . SER A 1 142 ? 4.18 -8.352 5.875 1 98.81 142 SER A O 1
ATOM 1135 N N . ARG A 1 143 ? 1.975 -8.242 6.34 1 98.62 143 ARG A N 1
ATOM 1136 C CA . ARG A 1 143 ? 2.242 -7.953 7.746 1 98.62 143 ARG A CA 1
ATOM 1137 C C . ARG A 1 143 ? 2.963 -9.117 8.414 1 98.62 143 ARG A C 1
ATOM 1139 O O . ARG A 1 143 ? 3.893 -8.914 9.195 1 98.62 143 ARG A O 1
ATOM 1146 N N . GLU A 1 144 ? 2.477 -10.352 8.125 1 98.5 144 GLU A N 1
ATOM 1147 C CA . GLU A 1 144 ? 3.178 -11.523 8.648 1 98.5 144 GLU A CA 1
ATOM 1148 C C . GLU A 1 144 ? 4.613 -11.586 8.125 1 98.5 144 GLU A C 1
ATOM 1150 O O . GLU A 1 144 ? 5.535 -11.914 8.875 1 98.5 144 GLU A O 1
ATOM 1155 N N . GLU A 1 145 ? 4.855 -11.32 6.891 1 98.88 145 GLU A N 1
ATOM 1156 C CA . GLU A 1 145 ? 6.195 -11.281 6.312 1 98.88 145 GLU A CA 1
ATOM 1157 C C . GLU A 1 145 ? 7.09 -10.297 7.055 1 98.88 145 GLU A C 1
ATOM 1159 O O . GLU A 1 145 ? 8.227 -10.617 7.398 1 98.88 145 GLU A O 1
ATOM 1164 N N . ILE A 1 146 ? 6.559 -9.102 7.258 1 98.88 146 ILE A N 1
ATOM 1165 C CA . ILE A 1 146 ? 7.309 -8.055 7.938 1 98.88 146 ILE A CA 1
ATOM 1166 C C . ILE A 1 146 ? 7.66 -8.5 9.352 1 98.88 146 ILE A C 1
ATOM 1168 O O . ILE A 1 146 ? 8.812 -8.391 9.781 1 98.88 146 ILE A O 1
ATOM 1172 N N . LEU A 1 147 ? 6.699 -9.039 10.047 1 98.81 147 LEU A N 1
ATOM 1173 C CA . LEU A 1 147 ? 6.941 -9.5 11.414 1 98.81 147 LEU A CA 1
ATOM 1174 C C . LEU A 1 147 ? 7.992 -10.609 11.438 1 98.81 147 LEU A C 1
ATOM 1176 O O . LEU A 1 147 ? 8.836 -10.648 12.328 1 98.81 147 LEU A O 1
ATOM 1180 N N . ASN A 1 148 ? 7.855 -11.523 10.477 1 98.69 148 ASN A N 1
ATOM 1181 C CA . ASN A 1 148 ? 8.852 -12.578 10.383 1 98.69 148 ASN A CA 1
ATOM 1182 C C . ASN A 1 148 ? 10.25 -12.016 10.172 1 98.69 148 ASN A C 1
ATOM 1184 O O . ASN A 1 148 ? 11.211 -12.484 10.789 1 98.69 148 ASN A O 1
ATOM 1188 N N . ALA A 1 149 ? 10.383 -11.008 9.297 1 98.88 149 ALA A N 1
ATOM 1189 C CA . ALA A 1 149 ? 11.664 -10.344 9.078 1 98.88 149 ALA A CA 1
ATOM 1190 C C . ALA A 1 149 ? 12.164 -9.688 10.359 1 98.88 149 ALA A C 1
ATOM 1192 O O . ALA A 1 149 ? 13.352 -9.766 10.68 1 98.88 149 ALA A O 1
ATOM 1193 N N . VAL A 1 150 ? 11.289 -9.023 11.094 1 98.88 150 VAL A N 1
ATOM 1194 C CA . VAL A 1 150 ? 11.641 -8.367 12.352 1 98.88 150 VAL A CA 1
ATOM 1195 C C . VAL A 1 150 ? 12.188 -9.398 13.336 1 98.88 150 VAL A C 1
ATOM 1197 O O . VAL A 1 150 ? 13.211 -9.156 13.984 1 98.88 150 VAL A O 1
ATOM 1200 N N . LYS A 1 151 ? 11.508 -10.531 13.453 1 98.81 151 LYS A N 1
ATOM 1201 C CA . LYS A 1 151 ? 11.945 -11.586 14.367 1 98.81 151 LYS A CA 1
ATOM 1202 C C . LYS A 1 151 ? 13.328 -12.094 13.992 1 98.81 151 LYS A C 1
ATOM 1204 O O . LYS A 1 151 ? 14.195 -12.242 14.852 1 98.81 151 LYS A O 1
ATOM 1209 N N . LYS A 1 152 ? 13.531 -12.336 12.75 1 98.81 152 LYS A N 1
ATOM 1210 C CA . LYS A 1 152 ? 14.82 -12.844 12.281 1 98.81 152 LYS A CA 1
ATOM 1211 C C . LYS A 1 152 ? 15.93 -11.828 12.523 1 98.81 152 LYS A C 1
ATOM 1213 O O . LYS A 1 152 ? 17.016 -12.195 12.977 1 98.81 152 LYS A O 1
ATOM 1218 N N . ILE A 1 153 ? 15.68 -10.562 12.211 1 98.88 153 ILE A N 1
ATOM 1219 C CA . ILE A 1 153 ? 16.672 -9.508 12.391 1 98.88 153 ILE A CA 1
ATOM 1220 C C . ILE A 1 153 ? 16.969 -9.336 13.883 1 98.88 153 ILE A C 1
ATOM 1222 O O . ILE A 1 153 ? 18.125 -9.211 14.281 1 98.88 153 ILE A O 1
ATOM 1226 N N . SER A 1 154 ? 15.906 -9.344 14.688 1 98.81 154 SER A N 1
ATOM 1227 C CA . SER A 1 154 ? 16.078 -9.219 16.141 1 98.81 154 SER A CA 1
ATOM 1228 C C . SER A 1 154 ? 16.938 -10.344 16.688 1 98.81 154 SER A C 1
ATOM 1230 O O . SER A 1 154 ? 17.766 -10.125 17.578 1 98.81 154 SER A O 1
ATOM 1232 N N . ASP A 1 155 ? 16.688 -11.555 16.203 1 98.69 155 ASP A N 1
ATOM 1233 C CA . ASP A 1 155 ? 17.5 -12.703 16.609 1 98.69 155 ASP A CA 1
ATOM 1234 C C . ASP A 1 155 ? 18.969 -12.492 16.281 1 98.69 155 ASP A C 1
ATOM 1236 O O . ASP A 1 155 ? 19.844 -12.789 17.094 1 98.69 155 ASP A O 1
ATOM 1240 N N . LYS A 1 156 ? 19.234 -11.977 15.109 1 98.75 156 LYS A N 1
ATOM 1241 C CA . LYS A 1 156 ? 20.609 -11.727 14.68 1 98.75 156 LYS A CA 1
ATOM 1242 C C . LYS A 1 156 ? 21.234 -10.617 15.516 1 98.75 156 LYS A C 1
ATOM 1244 O O . LYS A 1 156 ? 22.438 -10.672 15.82 1 98.75 156 LYS A O 1
ATOM 1249 N N . VAL A 1 157 ? 20.5 -9.578 15.828 1 98.69 157 VAL A N 1
ATOM 1250 C CA . VAL A 1 157 ? 21 -8.5 16.672 1 98.69 157 VAL A CA 1
ATOM 1251 C C . VAL A 1 157 ? 21.312 -9.031 18.062 1 98.69 157 VAL A C 1
ATOM 1253 O O . VAL A 1 157 ? 22.359 -8.734 18.625 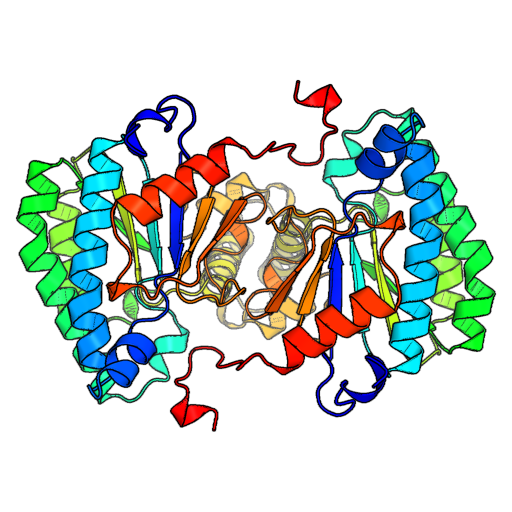1 98.69 157 VAL A O 1
ATOM 1256 N N . LYS A 1 158 ? 20.391 -9.805 18.594 1 98.25 158 LYS A N 1
ATOM 1257 C CA . LYS A 1 158 ? 20.562 -10.391 19.922 1 98.25 158 LYS A CA 1
ATOM 1258 C C . LYS A 1 158 ? 21.828 -11.227 19.984 1 98.25 158 LYS A C 1
ATOM 1260 O O . LYS A 1 158 ? 22.516 -11.227 21 1 98.25 158 LYS A O 1
ATOM 1265 N N . ASN A 1 159 ? 22.125 -11.898 18.969 1 98.25 159 ASN A N 1
ATOM 1266 C CA . ASN A 1 159 ? 23.281 -12.789 18.938 1 98.25 159 ASN A CA 1
ATOM 1267 C C . ASN A 1 159 ? 24.516 -12.086 18.375 1 98.25 159 ASN A C 1
ATOM 1269 O O . ASN A 1 159 ? 25.516 -12.734 18.062 1 98.25 159 ASN A O 1
ATOM 1273 N N . ASN A 1 160 ? 24.453 -10.812 18.125 1 98.12 160 ASN A N 1
ATOM 1274 C CA . ASN A 1 160 ? 25.547 -9.945 17.719 1 98.12 160 ASN A CA 1
ATOM 1275 C C . ASN A 1 160 ? 26.047 -10.289 16.328 1 98.12 160 ASN A C 1
ATOM 1277 O O . ASN A 1 160 ? 27.25 -10.164 16.047 1 98.12 160 ASN A O 1
ATOM 1281 N N . ILE A 1 161 ? 25.156 -10.852 15.555 1 98.31 161 ILE A N 1
ATOM 1282 C CA . ILE A 1 161 ? 25.484 -11.133 14.164 1 98.31 161 ILE A CA 1
ATOM 1283 C C . ILE A 1 161 ? 25.406 -9.844 13.344 1 98.31 161 ILE A C 1
ATOM 1285 O O . ILE A 1 161 ? 26.219 -9.625 12.438 1 98.31 161 ILE A O 1
ATOM 1289 N N . ILE A 1 162 ? 24.453 -8.984 13.641 1 97.5 162 ILE A N 1
ATOM 1290 C CA . ILE A 1 162 ? 24.359 -7.664 13.031 1 97.5 162 ILE A CA 1
ATOM 1291 C C . ILE A 1 162 ? 24.141 -6.609 14.117 1 97.5 162 ILE A C 1
ATOM 1293 O O . ILE A 1 162 ? 23.578 -6.906 15.18 1 97.5 162 ILE A O 1
ATOM 1297 N N . SER A 1 163 ? 24.703 -5.445 13.828 1 98.31 163 SER A N 1
ATOM 1298 C CA . SER A 1 163 ? 24.469 -4.32 14.734 1 98.31 163 SER A CA 1
ATOM 1299 C C . SER A 1 163 ? 23.172 -3.596 14.391 1 98.31 163 SER A C 1
ATOM 1301 O O . SER A 1 163 ? 22.75 -3.582 13.234 1 98.31 163 SER A O 1
ATOM 1303 N N . ILE A 1 164 ? 22.594 -3.021 15.406 1 98.31 164 ILE A N 1
ATOM 1304 C CA . ILE A 1 164 ? 21.344 -2.273 15.219 1 98.31 164 ILE A CA 1
ATOM 1305 C C . ILE A 1 164 ? 21.578 -1.144 14.219 1 98.31 164 ILE A C 1
ATOM 1307 O O . ILE A 1 164 ? 20.719 -0.88 13.367 1 98.31 164 ILE A O 1
ATOM 1311 N N . GLU A 1 165 ? 22.672 -0.495 14.227 1 97.38 165 GLU A N 1
ATOM 1312 C CA . GLU A 1 165 ? 22.984 0.647 13.383 1 97.38 165 GLU A CA 1
ATOM 1313 C C . GLU A 1 165 ? 23.109 0.231 11.922 1 97.38 165 GLU A C 1
ATOM 1315 O O . GLU A 1 165 ? 22.984 1.062 11.016 1 97.38 165 GLU A O 1
ATOM 1320 N N . SER A 1 166 ? 23.328 -1.053 11.703 1 97.62 166 SER A N 1
ATOM 1321 C CA . SER A 1 166 ? 23.531 -1.535 10.344 1 97.62 166 SER A CA 1
ATOM 1322 C C . SER A 1 166 ? 22.203 -1.843 9.656 1 97.62 166 SER A C 1
ATOM 1324 O O . SER A 1 166 ? 22.172 -2.045 8.445 1 97.62 166 SER A O 1
ATOM 1326 N N . ILE A 1 167 ? 21.172 -1.886 10.477 1 98.5 167 ILE A N 1
ATOM 1327 C CA . ILE A 1 167 ? 19.875 -2.225 9.922 1 98.5 167 ILE A CA 1
ATOM 1328 C C . ILE A 1 167 ? 19.438 -1.14 8.945 1 98.5 167 ILE A C 1
ATOM 1330 O O . ILE A 1 167 ? 19.141 -0.009 9.344 1 98.5 167 ILE A O 1
ATOM 1334 N N . ASP A 1 168 ? 19.469 -1.468 7.676 1 98.38 168 ASP A N 1
ATOM 1335 C CA . ASP A 1 168 ? 19.016 -0.576 6.609 1 98.38 168 ASP A CA 1
ATOM 1336 C C . ASP A 1 168 ? 18.094 -1.3 5.641 1 98.38 168 ASP A C 1
ATOM 1338 O O . ASP A 1 168 ? 17.609 -2.4 5.934 1 98.38 168 ASP A O 1
ATOM 1342 N N . GLU A 1 169 ? 17.719 -0.671 4.566 1 98.12 169 GLU A N 1
ATOM 1343 C CA . GLU A 1 169 ? 16.781 -1.257 3.619 1 98.12 169 GLU A CA 1
ATOM 1344 C C . GLU A 1 169 ? 17.312 -2.561 3.039 1 98.12 169 GLU A C 1
ATOM 1346 O O . GLU A 1 169 ? 16.562 -3.502 2.805 1 98.12 169 GLU A O 1
ATOM 1351 N N . SER A 1 170 ? 18.609 -2.57 2.773 1 98.12 170 SER A N 1
ATOM 1352 C CA . SER A 1 170 ? 19.219 -3.773 2.217 1 98.12 170 SER A CA 1
ATOM 1353 C C . SER A 1 170 ? 19.078 -4.957 3.166 1 98.12 170 SER A C 1
ATOM 1355 O O . SER A 1 170 ? 18.656 -6.043 2.756 1 98.12 170 SER A O 1
ATOM 1357 N N . ILE A 1 171 ? 19.422 -4.723 4.426 1 98.5 171 ILE A N 1
ATOM 1358 C CA . ILE A 1 171 ? 19.312 -5.781 5.426 1 98.5 171 ILE A CA 1
ATOM 1359 C C . ILE A 1 171 ? 17.859 -6.227 5.543 1 98.5 171 ILE A C 1
ATOM 1361 O O . ILE A 1 171 ? 17.578 -7.426 5.59 1 98.5 171 ILE A O 1
ATOM 1365 N N . PHE A 1 172 ? 16.969 -5.289 5.625 1 98.81 172 PHE A N 1
ATOM 1366 C CA . PHE A 1 172 ? 15.562 -5.629 5.758 1 98.81 172 PHE A CA 1
ATOM 1367 C C . PHE A 1 172 ? 15.078 -6.418 4.543 1 98.81 172 PHE A C 1
ATOM 1369 O O . PHE A 1 172 ? 14.43 -7.457 4.691 1 98.81 172 PHE A O 1
ATOM 1376 N N . ASN A 1 173 ? 15.398 -6 3.322 1 98.5 173 ASN A N 1
ATOM 1377 C CA . ASN A 1 173 ? 15.039 -6.688 2.086 1 98.5 173 ASN A CA 1
ATOM 1378 C C . ASN A 1 173 ? 15.516 -8.141 2.09 1 98.5 173 ASN A C 1
ATOM 1380 O O . ASN A 1 173 ? 14.789 -9.031 1.659 1 98.5 173 ASN A O 1
ATOM 1384 N N . ASN A 1 174 ? 16.703 -8.312 2.564 1 98.31 174 ASN A N 1
ATOM 1385 C CA . ASN A 1 174 ? 17.328 -9.633 2.545 1 98.31 174 ASN A CA 1
ATOM 1386 C C . ASN A 1 174 ? 16.641 -10.586 3.521 1 98.31 174 ASN A C 1
ATOM 1388 O O . ASN A 1 174 ? 16.875 -11.789 3.482 1 98.31 174 ASN A O 1
ATOM 1392 N N . HIS A 1 175 ? 15.781 -10.055 4.363 1 98.75 175 HIS A N 1
ATOM 1393 C CA . HIS A 1 175 ? 15.117 -10.898 5.352 1 98.75 175 HIS A CA 1
ATOM 1394 C C . HIS A 1 175 ? 13.648 -11.094 5.012 1 98.75 175 HIS A C 1
ATOM 1396 O O . HIS A 1 175 ? 12.914 -11.75 5.754 1 98.75 175 HIS A O 1
ATOM 1402 N N . LEU A 1 176 ? 13.195 -10.5 3.971 1 98.81 176 LEU A N 1
ATOM 1403 C CA . LEU A 1 176 ? 11.844 -10.711 3.479 1 98.81 176 LEU A CA 1
ATOM 1404 C C . LEU A 1 176 ? 11.758 -11.984 2.641 1 98.81 176 LEU A C 1
ATOM 1406 O O . LEU A 1 176 ? 12.781 -12.492 2.17 1 98.81 176 LEU A O 1
ATOM 1410 N N . TYR A 1 177 ? 10.484 -12.508 2.457 1 98.69 177 TYR A N 1
ATOM 1411 C CA . TYR A 1 177 ? 10.297 -13.672 1.6 1 98.69 177 TYR A CA 1
ATOM 1412 C C . TYR A 1 177 ? 10.734 -13.375 0.172 1 98.69 177 TYR A C 1
ATOM 1414 O O . TYR A 1 177 ? 11.148 -14.281 -0.558 1 98.69 177 TYR A O 1
ATOM 1422 N N . THR A 1 178 ? 10.703 -12.078 -0.205 1 98.56 178 THR A N 1
ATOM 1423 C CA . THR A 1 178 ? 10.945 -11.656 -1.579 1 98.56 178 THR A CA 1
ATOM 1424 C C . THR A 1 178 ? 12.414 -11.281 -1.775 1 98.56 178 THR A C 1
ATOM 1426 O O . THR A 1 178 ? 12.75 -10.516 -2.686 1 98.56 178 THR A O 1
ATOM 1429 N N . HIS A 1 179 ? 13.359 -11.742 -0.964 1 98.06 179 HIS A N 1
ATOM 1430 C CA . HIS A 1 179 ? 14.75 -11.305 -0.947 1 98.06 179 HIS A CA 1
ATOM 1431 C C . HIS A 1 179 ? 15.422 -11.539 -2.297 1 98.06 179 HIS A C 1
ATOM 1433 O O . HIS A 1 179 ? 16.406 -10.883 -2.629 1 98.06 179 HIS A O 1
ATOM 1439 N N . ASP A 1 180 ? 14.914 -12.406 -3.111 1 96.56 180 ASP A N 1
ATOM 1440 C CA . ASP A 1 180 ? 15.547 -12.742 -4.383 1 96.56 180 ASP A CA 1
ATOM 1441 C C . ASP A 1 180 ? 14.789 -12.109 -5.555 1 96.56 180 ASP A C 1
ATOM 1443 O O . ASP A 1 180 ? 14.969 -12.516 -6.703 1 96.56 180 ASP A O 1
ATOM 1447 N N . LEU A 1 181 ? 13.898 -11.219 -5.32 1 98.44 181 LEU A N 1
ATOM 1448 C CA . LEU A 1 181 ? 13.102 -10.555 -6.336 1 98.44 181 LEU A CA 1
ATOM 1449 C C . LEU A 1 181 ? 13.391 -9.055 -6.359 1 98.44 181 LEU A C 1
ATOM 1451 O O . LEU A 1 181 ? 13.703 -8.461 -5.324 1 98.44 181 LEU A O 1
ATOM 1455 N N . PRO A 1 182 ? 13.344 -8.453 -7.535 1 97.88 182 PRO A N 1
ATOM 1456 C CA . PRO A 1 182 ? 13.484 -6.996 -7.59 1 97.88 182 PRO A CA 1
ATOM 1457 C C . PRO A 1 182 ? 12.25 -6.27 -7.062 1 97.88 182 PRO A C 1
ATOM 1459 O O . PRO A 1 182 ? 11.242 -6.902 -6.742 1 97.88 182 PRO A O 1
ATOM 1462 N N . GLU A 1 183 ? 12.336 -5 -6.934 1 96.62 183 GLU A N 1
ATOM 1463 C CA . GLU A 1 183 ? 11.219 -4.16 -6.516 1 96.62 183 GLU A CA 1
ATOM 1464 C C . GLU A 1 183 ? 10.031 -4.305 -7.469 1 96.62 183 GLU A C 1
ATOM 1466 O O . GLU A 1 183 ? 10.219 -4.504 -8.672 1 96.62 183 GLU A O 1
ATOM 1471 N N . VAL A 1 184 ? 8.836 -4.156 -6.938 1 98.75 184 VAL A N 1
ATOM 1472 C CA . VAL A 1 184 ? 7.629 -4.219 -7.762 1 98.75 184 VAL A CA 1
ATOM 1473 C C . VAL A 1 184 ? 7.449 -2.904 -8.516 1 98.75 184 VAL A C 1
ATOM 1475 O O . VAL A 1 184 ? 7.52 -1.826 -7.922 1 98.75 184 VAL A O 1
ATOM 1478 N N . ASP A 1 185 ? 7.203 -3.037 -9.781 1 98.62 185 ASP A N 1
ATOM 1479 C CA . ASP A 1 185 ? 7.012 -1.856 -10.617 1 98.62 185 ASP A CA 1
ATOM 1480 C C . ASP A 1 185 ? 5.527 -1.575 -10.836 1 98.62 185 ASP A C 1
ATOM 1482 O O . ASP A 1 185 ? 5.113 -0.416 -10.914 1 98.62 185 ASP A O 1
ATOM 1486 N N . LEU A 1 186 ? 4.777 -2.613 -10.961 1 98.88 186 LEU A N 1
ATOM 1487 C CA . LEU A 1 186 ? 3.361 -2.506 -11.305 1 98.88 186 LEU A CA 1
ATOM 1488 C C . LEU A 1 186 ? 2.541 -3.547 -10.547 1 98.88 186 LEU A C 1
ATOM 1490 O O . LEU A 1 186 ? 2.93 -4.715 -10.477 1 98.88 186 LEU A O 1
ATOM 1494 N N . VAL A 1 187 ? 1.52 -3.121 -9.922 1 98.94 187 VAL A N 1
ATOM 1495 C CA . VAL A 1 187 ? 0.52 -4 -9.328 1 98.94 187 VAL A CA 1
ATOM 1496 C C . VAL A 1 187 ? -0.795 -3.883 -10.094 1 98.94 187 VAL A C 1
ATOM 1498 O O . VAL A 1 187 ? -1.325 -2.783 -10.273 1 98.94 187 VAL A O 1
ATOM 1501 N N . ILE A 1 188 ? -1.29 -4.977 -10.578 1 98.94 188 ILE A N 1
ATOM 1502 C CA . ILE A 1 188 ? -2.609 -5.035 -11.195 1 98.94 188 ILE A CA 1
ATOM 1503 C C . ILE A 1 188 ? -3.607 -5.668 -10.227 1 98.94 188 ILE A C 1
ATOM 1505 O O . ILE A 1 188 ? -3.32 -6.699 -9.617 1 98.94 188 ILE A O 1
ATOM 1509 N N . ARG A 1 189 ? -4.688 -5.055 -10.055 1 98.88 189 ARG A N 1
ATOM 1510 C CA . ARG A 1 189 ? -5.785 -5.707 -9.344 1 98.88 189 ARG A CA 1
ATOM 1511 C C . ARG A 1 189 ? -7.055 -5.723 -10.188 1 98.88 189 ARG A C 1
ATOM 1513 O O . ARG A 1 189 ? -7.457 -4.691 -10.734 1 98.88 189 ARG A O 1
ATOM 1520 N N . THR A 1 190 ? -7.641 -6.848 -10.25 1 98.75 190 THR A N 1
ATOM 1521 C CA . THR A 1 190 ? -8.891 -7.023 -10.984 1 98.75 190 THR A CA 1
ATOM 1522 C C . THR A 1 190 ? -10.094 -6.816 -10.07 1 98.75 190 THR A C 1
ATOM 1524 O O . THR A 1 190 ? -9.93 -6.629 -8.859 1 98.75 190 THR A O 1
ATOM 1527 N N . SER A 1 191 ? -11.297 -6.68 -10.648 1 97.88 191 SER A N 1
ATOM 1528 C CA . SER A 1 191 ? -12.633 -6.746 -10.062 1 97.88 191 SER A CA 1
ATOM 1529 C C . SER A 1 191 ? -13.109 -5.371 -9.617 1 97.88 191 SER A C 1
ATOM 1531 O O . SER A 1 191 ? -14.172 -5.25 -9 1 97.88 191 SER A O 1
ATOM 1533 N N . GLY A 1 192 ? -12.312 -4.355 -9.789 1 96.25 192 GLY A N 1
ATOM 1534 C CA . GLY A 1 192 ? -12.773 -3.006 -9.516 1 96.25 192 GLY A CA 1
ATOM 1535 C C . GLY A 1 192 ? -12.539 -2.57 -8.078 1 96.25 192 GLY A C 1
ATOM 1536 O O . GLY A 1 192 ? -12.781 -1.414 -7.73 1 96.25 192 GLY A O 1
ATOM 1537 N N . GLU A 1 193 ? -12.062 -3.451 -7.266 1 96.5 193 GLU A N 1
ATOM 1538 C CA . GLU A 1 193 ? -11.734 -3.09 -5.887 1 96.5 193 GLU A CA 1
ATOM 1539 C C . GLU A 1 193 ? -10.445 -2.277 -5.82 1 96.5 193 GLU A C 1
ATOM 1541 O O . GLU A 1 193 ? -9.469 -2.598 -6.5 1 96.5 193 GLU A O 1
ATOM 1546 N N . HIS A 1 194 ? -10.469 -1.232 -5.035 1 97.94 194 HIS A N 1
ATOM 1547 C CA . HIS A 1 194 ? -9.297 -0.373 -4.887 1 97.94 194 HIS A CA 1
ATOM 1548 C C . HIS A 1 194 ? -8.695 -0.505 -3.492 1 97.94 194 HIS A C 1
ATOM 1550 O O . HIS A 1 194 ? -8.859 0.383 -2.652 1 97.94 194 HIS A O 1
ATOM 1556 N N . ARG A 1 195 ? -8.016 -1.484 -3.26 1 98.06 195 ARG A N 1
ATOM 1557 C CA . ARG A 1 195 ? -7.277 -1.786 -2.039 1 98.06 195 ARG A CA 1
ATOM 1558 C C . ARG A 1 195 ? -6.16 -2.791 -2.309 1 98.06 195 ARG A C 1
ATOM 1560 O O . ARG A 1 195 ? -6.164 -3.467 -3.338 1 98.06 195 ARG A O 1
ATOM 1567 N N . ILE A 1 196 ? -5.172 -2.945 -1.405 1 97.69 196 ILE A N 1
ATOM 1568 C CA . ILE A 1 196 ? -4.031 -3.82 -1.67 1 97.69 196 ILE A CA 1
ATOM 1569 C C . ILE A 1 196 ? -4.168 -5.105 -0.854 1 97.69 196 ILE A C 1
ATOM 1571 O O . ILE A 1 196 ? -3.486 -6.094 -1.126 1 97.69 196 ILE A O 1
ATOM 1575 N N . SER A 1 197 ? -4.988 -5.109 0.218 1 97.44 197 SER A N 1
ATOM 1576 C CA . SER A 1 197 ? -5.363 -6.309 0.962 1 97.44 197 SER A CA 1
ATOM 1577 C C . SER A 1 197 ? -4.133 -7.031 1.496 1 97.44 197 SER A C 1
ATOM 1579 O O . SER A 1 197 ? -3.986 -8.242 1.305 1 97.44 197 SER A O 1
ATOM 1581 N N . ASN A 1 198 ? -3.256 -6.32 2.123 1 98.25 198 ASN A N 1
ATOM 1582 C CA . ASN A 1 198 ? -2.131 -6.898 2.852 1 98.25 198 ASN A CA 1
ATOM 1583 C C . ASN A 1 198 ? -1.17 -7.625 1.916 1 98.25 198 ASN A C 1
ATOM 1585 O O . ASN A 1 198 ? -0.562 -8.625 2.299 1 98.25 198 ASN A O 1
ATOM 1589 N N . PHE A 1 199 ? -1.102 -7.125 0.627 1 98.75 199 PHE A N 1
ATOM 1590 C CA . PHE A 1 199 ? -0.259 -7.727 -0.398 1 98.75 199 PHE A CA 1
ATOM 1591 C C . PHE A 1 199 ? 0.993 -6.891 -0.631 1 98.75 199 PHE A C 1
ATOM 1593 O O . PHE A 1 199 ? 0.903 -5.723 -1.015 1 98.75 199 PHE A O 1
ATOM 1600 N N . LEU A 1 200 ? 2.215 -7.391 -0.302 1 98.88 200 LEU A N 1
ATOM 1601 C CA . LEU A 1 200 ? 3.531 -6.867 -0.658 1 98.88 200 LEU A CA 1
ATOM 1602 C C . LEU A 1 200 ? 3.68 -5.418 -0.211 1 98.88 200 LEU A C 1
ATOM 1604 O O . LEU A 1 200 ? 4.094 -4.562 -0.996 1 98.88 200 LEU A O 1
ATOM 1608 N N . LEU A 1 201 ? 3.42 -5.117 1.003 1 98.81 201 LEU A N 1
ATOM 1609 C CA . LEU A 1 201 ? 3.373 -3.752 1.517 1 98.81 201 LEU A CA 1
ATOM 1610 C C . LEU A 1 201 ? 4.723 -3.062 1.345 1 98.81 201 LEU A C 1
ATOM 1612 O O . LEU A 1 201 ? 4.801 -1.978 0.763 1 98.81 201 LEU A O 1
ATOM 1616 N N . TRP A 1 202 ? 5.793 -3.701 1.741 1 98.75 202 TRP A N 1
ATOM 1617 C CA . TRP A 1 202 ? 7.137 -3.137 1.639 1 98.75 202 TRP A CA 1
ATOM 1618 C C . TRP A 1 202 ? 7.543 -2.959 0.179 1 98.75 202 TRP A C 1
ATOM 1620 O O . TRP A 1 202 ? 8.062 -1.909 -0.203 1 98.75 202 TRP A O 1
ATOM 1630 N N . GLN A 1 203 ? 7.215 -3.957 -0.623 1 98.75 203 GLN A N 1
ATOM 1631 C CA . GLN A 1 203 ? 7.703 -4.055 -1.993 1 98.75 203 GLN A CA 1
ATOM 1632 C C . GLN A 1 203 ? 6.988 -3.061 -2.904 1 98.75 203 GLN A C 1
ATOM 1634 O O . GLN A 1 203 ? 7.504 -2.701 -3.965 1 98.75 203 GLN A O 1
ATOM 1639 N N . ILE A 1 204 ? 5.793 -2.553 -2.48 1 98.38 204 ILE A N 1
ATOM 1640 C CA . ILE A 1 204 ? 5 -1.754 -3.408 1 98.38 204 ILE A CA 1
ATOM 1641 C C . ILE A 1 204 ? 5.164 -0.271 -3.082 1 98.38 204 ILE A C 1
ATOM 1643 O O . ILE A 1 204 ? 4.418 0.569 -3.592 1 98.38 204 ILE A O 1
ATOM 1647 N N . ALA A 1 205 ? 6.129 0.085 -2.242 1 98.12 205 ALA A N 1
ATOM 1648 C CA . ALA A 1 205 ? 6.328 1.456 -1.779 1 98.12 205 ALA A CA 1
ATOM 1649 C C . ALA A 1 205 ? 6.316 2.438 -2.949 1 98.12 205 ALA A C 1
ATOM 1651 O O . ALA A 1 205 ? 5.758 3.533 -2.844 1 98.12 205 ALA A O 1
ATOM 1652 N N . TYR A 1 206 ? 6.852 2.027 -4.113 1 97.25 206 TYR A N 1
ATOM 1653 C CA . TYR A 1 206 ? 6.926 2.943 -5.246 1 97.25 206 TYR A CA 1
ATOM 1654 C C . TYR A 1 206 ? 6.344 2.303 -6.5 1 97.25 206 TYR A C 1
ATOM 1656 O O . TYR A 1 206 ? 6.691 2.691 -7.621 1 97.25 206 TYR A O 1
ATOM 1664 N N . ALA A 1 207 ? 5.543 1.301 -6.277 1 98.38 207 ALA A N 1
ATOM 1665 C CA . ALA A 1 207 ? 4.887 0.641 -7.402 1 98.38 207 ALA A CA 1
ATOM 1666 C C . ALA A 1 207 ? 3.771 1.513 -7.977 1 98.38 207 ALA A C 1
ATOM 1668 O O . ALA A 1 207 ? 3.15 2.295 -7.25 1 98.38 207 ALA A O 1
ATOM 1669 N N . GLU A 1 208 ? 3.559 1.387 -9.297 1 98.5 208 GLU A N 1
ATOM 1670 C CA . GLU A 1 208 ? 2.344 1.896 -9.93 1 98.5 208 GLU A CA 1
ATOM 1671 C C . GLU A 1 208 ? 1.192 0.904 -9.789 1 98.5 208 GLU A C 1
ATOM 1673 O O . GLU A 1 208 ? 1.405 -0.31 -9.812 1 98.5 208 GLU A O 1
ATOM 1678 N N . PHE A 1 209 ? 0.007 1.457 -9.641 1 98.75 209 PHE A N 1
ATOM 1679 C CA . PHE A 1 209 ? -1.168 0.6 -9.531 1 98.75 209 PHE A CA 1
ATOM 1680 C C . PHE A 1 209 ? -2.014 0.679 -10.797 1 98.75 209 PHE A C 1
ATOM 1682 O O . PHE A 1 209 ? -2.156 1.751 -11.391 1 98.75 209 PHE A O 1
ATOM 1689 N N . TYR A 1 210 ? -2.549 -0.395 -11.219 1 98.81 210 TYR A N 1
ATOM 1690 C CA . TYR A 1 210 ? -3.562 -0.496 -12.258 1 98.81 210 TYR A CA 1
ATOM 1691 C C . TYR A 1 210 ? -4.77 -1.291 -11.773 1 98.81 210 TYR A C 1
ATOM 1693 O O . TYR A 1 210 ? -4.66 -2.486 -11.492 1 98.81 210 TYR A O 1
ATOM 1701 N N . PHE A 1 211 ? -5.855 -0.595 -11.664 1 98.62 211 PHE A N 1
ATOM 1702 C CA . PHE A 1 211 ? -7.105 -1.226 -11.258 1 98.62 211 PHE A CA 1
ATOM 1703 C C . PHE A 1 211 ? -8.039 -1.386 -12.453 1 98.62 211 PHE A C 1
ATOM 1705 O O . PHE A 1 211 ? -8.156 -0.484 -13.281 1 98.62 211 PHE A O 1
ATOM 1712 N N . THR A 1 212 ? -8.641 -2.518 -12.562 1 98.69 212 THR A N 1
ATOM 1713 C CA . THR A 1 212 ? -9.586 -2.768 -13.641 1 98.69 212 THR A CA 1
ATOM 1714 C C . THR A 1 212 ? -10.859 -3.42 -13.109 1 98.69 212 THR A C 1
ATOM 1716 O O . THR A 1 212 ? -10.812 -4.164 -12.133 1 98.69 212 THR A O 1
ATOM 1719 N N . ASP A 1 213 ? -11.953 -3.205 -13.789 1 98.19 213 ASP A N 1
ATOM 1720 C CA . ASP A 1 213 ? -13.242 -3.748 -13.367 1 98.19 213 ASP A CA 1
ATOM 1721 C C . ASP A 1 213 ? -13.398 -5.199 -13.82 1 98.19 213 ASP A C 1
ATOM 1723 O O . ASP A 1 213 ? -14.336 -5.883 -13.398 1 98.19 213 ASP A O 1
ATOM 1727 N N . VAL A 1 214 ? -12.492 -5.633 -14.641 1 98.69 214 VAL A N 1
ATOM 1728 C CA . VAL A 1 214 ? -12.578 -6.992 -15.164 1 98.69 214 VAL A CA 1
ATOM 1729 C C . VAL A 1 214 ? -12.453 -7.996 -14.016 1 98.69 214 VAL A C 1
ATOM 1731 O O . VAL A 1 214 ? -11.594 -7.852 -13.141 1 98.69 214 VAL A O 1
ATOM 1734 N N . LEU A 1 215 ? -13.438 -8.953 -13.984 1 98.81 215 LEU A N 1
ATOM 1735 C CA . LEU A 1 215 ? -13.289 -10.047 -13.031 1 98.81 215 LEU A CA 1
ATOM 1736 C C . LEU A 1 215 ? -12.211 -11.016 -13.492 1 98.81 215 LEU A C 1
ATOM 1738 O O . LEU A 1 215 ? -12.086 -11.289 -14.688 1 98.81 215 LEU A O 1
ATOM 1742 N N . TRP A 1 216 ? -11.461 -11.633 -12.625 1 98.81 216 TRP A N 1
ATOM 1743 C CA . TRP A 1 216 ? -10.219 -12.336 -12.93 1 98.81 216 TRP A CA 1
ATOM 1744 C C . TRP A 1 216 ? -10.445 -13.422 -13.969 1 98.81 216 TRP A C 1
ATOM 1746 O O . TRP A 1 216 ? -9.695 -13.523 -14.945 1 98.81 216 TRP A O 1
ATOM 1756 N N . PRO A 1 217 ? -11.531 -14.25 -13.836 1 98.81 217 PRO A N 1
ATOM 1757 C CA . PRO A 1 217 ? -11.664 -15.312 -14.836 1 98.81 217 PRO A CA 1
ATOM 1758 C C . PRO A 1 217 ? -11.844 -14.766 -16.25 1 98.81 217 PRO A C 1
ATOM 1760 O O . PRO A 1 217 ? -11.664 -15.5 -17.219 1 98.81 217 PRO A O 1
ATOM 1763 N N . ASP A 1 218 ? -12.18 -13.508 -16.391 1 98.75 218 ASP A N 1
ATOM 1764 C CA . ASP A 1 218 ? -12.375 -12.883 -17.688 1 98.75 218 ASP A CA 1
ATOM 1765 C C . ASP A 1 218 ? -11.125 -12.125 -18.125 1 98.75 218 ASP A C 1
ATOM 1767 O O . ASP A 1 218 ? -11.078 -11.578 -19.234 1 98.75 218 ASP A O 1
ATOM 1771 N N . PHE A 1 219 ? -10.125 -12 -17.312 1 98.81 219 PHE A N 1
ATOM 1772 C CA . PHE A 1 219 ? -8.906 -11.258 -17.625 1 98.81 219 PHE A CA 1
ATOM 1773 C C . PHE A 1 219 ? -8.117 -11.938 -18.734 1 98.81 219 PHE A C 1
ATOM 1775 O O . PHE A 1 219 ? -7.719 -13.094 -18.594 1 98.81 219 PHE A O 1
ATOM 1782 N N . SER A 1 220 ? -7.918 -11.266 -19.828 1 98 220 SER A N 1
ATOM 1783 C CA . SER A 1 220 ? -7.312 -11.812 -21.047 1 98 220 SER A CA 1
ATOM 1784 C C . SER A 1 220 ? -5.988 -11.133 -21.359 1 98 220 SER A C 1
ATOM 1786 O O . SER A 1 220 ? -5.551 -10.242 -20.625 1 98 220 SER A O 1
ATOM 1788 N N . GLU A 1 221 ? -5.395 -11.578 -22.453 1 97.69 221 GLU A N 1
ATOM 1789 C CA . GLU A 1 221 ? -4.168 -10.969 -22.969 1 97.69 221 GLU A CA 1
ATOM 1790 C C . GLU A 1 221 ? -4.355 -9.484 -23.234 1 97.69 221 GLU A C 1
ATOM 1792 O O . GLU A 1 221 ? -3.465 -8.68 -22.953 1 97.69 221 GLU A O 1
ATOM 1797 N N . LYS A 1 222 ? -5.496 -9.156 -23.766 1 97.81 222 LYS A N 1
ATOM 1798 C CA . LYS A 1 222 ? -5.789 -7.766 -24.078 1 97.81 222 LYS A CA 1
ATOM 1799 C C . LYS A 1 222 ? -5.801 -6.898 -22.828 1 97.81 222 LYS A C 1
ATOM 1801 O O . LYS A 1 222 ? -5.309 -5.77 -22.844 1 97.81 222 LYS A O 1
ATOM 1806 N N . ASP A 1 223 ? -6.359 -7.422 -21.781 1 98.5 223 ASP A N 1
ATOM 1807 C CA . ASP A 1 223 ? -6.398 -6.688 -20.516 1 98.5 223 ASP A CA 1
ATOM 1808 C C . ASP A 1 223 ? -4.992 -6.445 -19.969 1 98.5 223 ASP A C 1
ATOM 1810 O O . ASP A 1 223 ? -4.695 -5.359 -19.469 1 98.5 223 ASP A O 1
ATOM 1814 N N . LEU A 1 224 ? -4.125 -7.461 -20.078 1 98.75 224 LEU A N 1
ATOM 1815 C CA . LEU A 1 224 ? -2.74 -7.305 -19.656 1 98.75 224 LEU A CA 1
ATOM 1816 C C . LEU A 1 224 ? -2.031 -6.234 -20.469 1 98.75 224 LEU A C 1
ATOM 1818 O O . LEU A 1 224 ? -1.304 -5.402 -19.922 1 98.75 224 LEU A O 1
ATOM 1822 N N . TYR A 1 225 ? -2.285 -6.254 -21.812 1 98.56 225 TYR A N 1
ATOM 1823 C CA . TYR A 1 225 ? -1.686 -5.246 -22.688 1 98.56 225 TYR A CA 1
ATOM 1824 C C . TYR A 1 225 ? -2.092 -3.842 -22.25 1 98.56 225 TYR A C 1
ATOM 1826 O O . TYR A 1 225 ? -1.253 -2.941 -22.172 1 98.56 225 TYR A O 1
ATOM 1834 N N . GLU A 1 226 ? -3.348 -3.664 -21.922 1 98.44 226 GLU A N 1
ATOM 1835 C CA . GLU A 1 226 ? -3.846 -2.359 -21.5 1 98.44 226 GLU A CA 1
ATOM 1836 C C . GLU A 1 226 ? -3.162 -1.895 -20.219 1 98.44 226 GLU A C 1
ATOM 1838 O O . GLU A 1 226 ? -2.803 -0.722 -20.094 1 98.44 226 GLU A O 1
ATOM 1843 N N . ALA A 1 227 ? -3.021 -2.789 -19.312 1 98.69 227 ALA A N 1
ATOM 1844 C CA . ALA A 1 227 ? -2.355 -2.461 -18.062 1 98.69 227 ALA A CA 1
ATOM 1845 C C . ALA A 1 227 ? -0.91 -2.033 -18.297 1 98.69 227 ALA A C 1
ATOM 1847 O O . ALA A 1 227 ? -0.443 -1.05 -17.719 1 98.69 227 ALA A O 1
ATOM 1848 N N . LEU A 1 228 ? -0.197 -2.76 -19.156 1 98.69 228 LEU A N 1
ATOM 1849 C CA . LEU A 1 228 ? 1.201 -2.465 -19.453 1 98.69 228 LEU A CA 1
ATOM 1850 C C . LEU A 1 228 ? 1.334 -1.124 -20.172 1 98.69 228 LEU A C 1
ATOM 1852 O O . LEU A 1 228 ? 2.25 -0.35 -19.875 1 98.69 228 LEU A O 1
ATOM 1856 N N . ILE A 1 229 ? 0.434 -0.871 -21.109 1 98.19 229 ILE A N 1
ATOM 1857 C CA . ILE A 1 229 ? 0.44 0.402 -21.828 1 98.19 229 ILE A CA 1
ATOM 1858 C C . ILE A 1 229 ? 0.207 1.546 -20.844 1 98.19 229 ILE A C 1
ATOM 1860 O O . ILE A 1 229 ? 0.877 2.578 -20.906 1 98.19 229 ILE A O 1
ATOM 1864 N N . SER A 1 230 ? -0.754 1.337 -19.938 1 97.88 230 SER A N 1
ATOM 1865 C CA . SER A 1 230 ? -1.016 2.33 -18.906 1 97.88 230 SER A CA 1
ATOM 1866 C C . SER A 1 230 ? 0.233 2.602 -18.062 1 97.88 230 SER A C 1
ATOM 1868 O O . SER A 1 230 ? 0.563 3.758 -17.797 1 97.88 230 SER A O 1
ATOM 1870 N N . TYR A 1 231 ? 0.916 1.595 -17.719 1 98.25 231 TYR A N 1
ATOM 1871 C CA . TYR A 1 231 ? 2.156 1.688 -16.953 1 98.25 231 TYR A CA 1
ATOM 1872 C C . 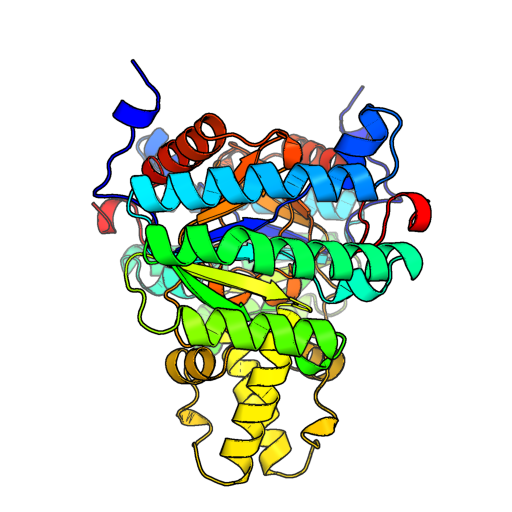TYR A 1 231 ? 3.195 2.514 -17.703 1 98.25 231 TYR A C 1
ATOM 1874 O O . TYR A 1 231 ? 3.871 3.359 -17.109 1 98.25 231 TYR A O 1
ATOM 1882 N N . GLN A 1 232 ? 3.289 2.25 -18.922 1 97.44 232 GLN A N 1
ATOM 1883 C CA . GLN A 1 232 ? 4.34 2.863 -19.734 1 97.44 232 GLN A CA 1
ATOM 1884 C C . GLN A 1 232 ? 4.07 4.352 -19.938 1 97.44 232 GLN A C 1
ATOM 1886 O O . GLN A 1 232 ? 4.961 5.094 -20.359 1 97.44 232 GLN A O 1
ATOM 1891 N N . LYS A 1 233 ? 2.859 4.832 -19.672 1 94.56 233 LYS A N 1
ATOM 1892 C CA . LYS A 1 233 ? 2.512 6.242 -19.797 1 94.56 233 LYS A CA 1
ATOM 1893 C C . LYS A 1 233 ? 2.816 7.008 -18.516 1 94.56 233 LYS A C 1
ATOM 1895 O O . LYS A 1 233 ? 2.779 8.242 -18.484 1 94.56 233 LYS A O 1
ATOM 1900 N N . ARG A 1 234 ? 3.127 6.273 -17.5 1 92.94 234 ARG A N 1
ATOM 1901 C CA . ARG A 1 234 ? 3.367 6.902 -16.219 1 92.94 234 ARG A CA 1
ATOM 1902 C C . ARG A 1 234 ? 4.77 7.504 -16.141 1 92.94 234 ARG A C 1
ATOM 1904 O O . ARG A 1 234 ? 5.715 6.945 -16.703 1 92.94 234 ARG A O 1
ATOM 1911 N N . GLU A 1 235 ? 4.836 8.617 -15.469 1 88.56 235 GLU A N 1
ATOM 1912 C CA . GLU A 1 235 ? 6.121 9.203 -15.109 1 88.56 235 GLU A CA 1
ATOM 1913 C C . GLU A 1 235 ? 6.504 8.852 -13.672 1 88.56 235 GLU A C 1
ATOM 1915 O O . GLU A 1 235 ? 5.941 9.406 -12.727 1 88.56 235 GLU A O 1
ATOM 1920 N N . ARG A 1 236 ? 7.41 7.984 -13.578 1 85.44 236 ARG A N 1
ATOM 1921 C CA . ARG A 1 236 ? 7.867 7.559 -12.266 1 85.44 236 ARG A CA 1
ATOM 1922 C C . ARG A 1 236 ? 8.992 8.453 -11.75 1 85.44 236 ARG A C 1
ATOM 1924 O O . ARG A 1 236 ? 10.109 8.414 -12.273 1 85.44 236 ARG A O 1
ATOM 1931 N N . ARG A 1 237 ? 8.672 9.227 -10.648 1 80.94 237 ARG A N 1
ATOM 1932 C CA . ARG A 1 237 ? 9.57 10.297 -10.219 1 80.94 237 ARG A CA 1
ATOM 1933 C C . ARG A 1 237 ? 10.328 9.898 -8.961 1 80.94 237 ARG A C 1
ATOM 1935 O O . ARG A 1 237 ? 11.383 10.461 -8.656 1 80.94 237 ARG A O 1
ATOM 1942 N N . PHE A 1 238 ? 9.891 9.023 -8.172 1 79.31 238 PHE A N 1
ATOM 1943 C CA . PHE A 1 238 ? 10.531 8.57 -6.941 1 79.31 238 PHE A CA 1
ATOM 1944 C C . PHE A 1 238 ? 10.82 9.742 -6.016 1 79.31 238 PHE A C 1
ATOM 1946 O O . PHE A 1 238 ? 11.93 9.852 -5.48 1 79.31 238 PHE A O 1
ATOM 1953 N N . GLY A 1 239 ? 9.844 10.648 -5.914 1 74.81 239 GLY A N 1
ATOM 1954 C CA . GLY A 1 239 ? 9.969 11.789 -5.012 1 74.81 239 GLY A CA 1
ATOM 1955 C C . GLY A 1 239 ? 10.648 12.984 -5.648 1 74.81 239 GLY A C 1
ATOM 1956 O O . GLY A 1 239 ? 10.688 14.07 -5.066 1 74.81 239 GLY A O 1
ATOM 1957 N N . LYS A 1 240 ? 11.133 12.898 -6.887 1 80.94 240 LYS A N 1
ATOM 1958 C CA . LYS A 1 240 ? 11.781 13.984 -7.609 1 80.94 240 LYS A CA 1
ATOM 1959 C C . LYS A 1 240 ? 10.773 14.758 -8.453 1 80.94 240 LYS A C 1
ATOM 1961 O O . LYS A 1 240 ? 9.609 14.367 -8.555 1 80.94 240 LYS A O 1
ATOM 1966 N N . THR A 1 241 ? 11.203 15.891 -8.883 1 79.62 241 THR A N 1
ATOM 1967 C CA . THR A 1 241 ? 10.359 16.672 -9.773 1 79.62 241 THR A CA 1
ATOM 1968 C C . THR A 1 241 ? 10.453 16.141 -11.203 1 79.62 241 THR A C 1
ATOM 1970 O O . THR A 1 241 ? 11.352 15.367 -11.531 1 79.62 241 THR A O 1
ATOM 1973 N N . SER A 1 242 ? 9.461 16.609 -12.008 1 82.38 242 SER A N 1
ATOM 1974 C CA . SER A 1 242 ? 9.484 16.219 -13.406 1 82.38 242 SER A CA 1
ATOM 1975 C C . SER A 1 242 ? 10.773 16.672 -14.094 1 82.38 242 SER A C 1
ATOM 1977 O O . SER A 1 242 ? 11.305 15.984 -14.961 1 82.38 242 SER A O 1
ATOM 1979 N N . GLU A 1 243 ? 11.219 17.797 -13.703 1 79.44 243 GLU A N 1
ATOM 1980 C CA . GLU A 1 243 ? 12.414 18.375 -14.305 1 79.44 243 GLU A CA 1
ATOM 1981 C C . GLU A 1 243 ? 13.656 17.547 -13.977 1 79.44 243 GLU A C 1
ATOM 1983 O O . GLU A 1 243 ? 14.609 17.516 -14.758 1 79.44 243 GLU A O 1
ATOM 1988 N N . GLN A 1 244 ? 13.602 16.875 -12.852 1 79.19 244 GLN A N 1
ATOM 1989 C CA . GLN A 1 244 ? 14.758 16.125 -12.398 1 79.19 244 GLN A CA 1
ATOM 1990 C C . GLN A 1 244 ? 14.812 14.75 -13.062 1 79.19 244 GLN A C 1
ATOM 1992 O O . GLN A 1 244 ? 15.852 14.086 -13.047 1 79.19 244 GLN A O 1
ATOM 1997 N N . VAL A 1 245 ? 13.68 14.203 -13.516 1 75.56 245 VAL A N 1
ATOM 1998 C CA . VAL A 1 245 ? 13.656 12.836 -14.039 1 75.56 245 VAL A CA 1
ATOM 1999 C C . VAL A 1 245 ? 13.672 12.875 -15.57 1 75.56 245 VAL A C 1
ATOM 2001 O O . VAL A 1 245 ? 13.906 11.852 -16.219 1 75.56 245 VAL A O 1
ATOM 2004 N N . LYS A 1 246 ? 13.484 14.094 -16.25 1 68.75 246 LYS A N 1
ATOM 2005 C CA . LYS A 1 246 ? 13.703 14.258 -17.688 1 68.75 246 LYS A CA 1
ATOM 2006 C C . LYS A 1 246 ? 15.188 14.336 -18.016 1 68.75 246 LYS A C 1
ATOM 2008 O O . LYS A 1 246 ? 15.961 14.961 -17.281 1 68.75 246 LYS A O 1
ATOM 2013 N N . MET B 1 1 ? -30.172 17.125 -4.84 1 63.75 1 MET B N 1
ATOM 2014 C CA . MET B 1 1 ? -29.766 16.766 -3.479 1 63.75 1 MET B CA 1
ATOM 2015 C C . MET B 1 1 ? -28.281 17.062 -3.262 1 63.75 1 MET B C 1
ATOM 2017 O O . MET B 1 1 ? -27.453 16.828 -4.152 1 63.75 1 MET B O 1
ATOM 2021 N N . ASN B 1 2 ? -27.922 17.844 -2.188 1 87.31 2 ASN B N 1
ATOM 2022 C CA . ASN B 1 2 ? -26.562 18.203 -1.856 1 87.31 2 ASN B CA 1
ATOM 2023 C C . ASN B 1 2 ? -25.734 16.984 -1.468 1 87.31 2 ASN B C 1
ATOM 2025 O O . ASN B 1 2 ? -26.25 16.031 -0.886 1 87.31 2 ASN B O 1
ATOM 2029 N N . LEU B 1 3 ? -24.578 16.859 -2.029 1 90.19 3 LEU B N 1
ATOM 2030 C CA . LEU B 1 3 ? -23.719 15.703 -1.795 1 90.19 3 LEU B CA 1
ATOM 2031 C C . LEU B 1 3 ? -23.609 15.391 -0.306 1 90.19 3 LEU B C 1
ATOM 2033 O O . LEU B 1 3 ? -23.531 14.227 0.088 1 90.19 3 LEU B O 1
ATOM 2037 N N . ILE B 1 4 ? -23.734 16.359 0.468 1 90.38 4 ILE B N 1
ATOM 2038 C CA . ILE B 1 4 ? -23.562 16.188 1.905 1 90.38 4 ILE B CA 1
ATOM 2039 C C . ILE B 1 4 ? -24.703 15.328 2.457 1 90.38 4 ILE B C 1
ATOM 2041 O O . ILE B 1 4 ? -24.516 14.555 3.4 1 90.38 4 ILE B O 1
ATOM 2045 N N . ASP B 1 5 ? -25.859 15.406 1.874 1 92.25 5 ASP B N 1
ATOM 2046 C CA . ASP B 1 5 ? -27.031 14.672 2.332 1 92.25 5 ASP B CA 1
ATOM 2047 C C . ASP B 1 5 ? -26.891 13.18 2.033 1 92.25 5 ASP B C 1
ATOM 2049 O O . ASP B 1 5 ? -27.625 12.359 2.596 1 92.25 5 ASP B O 1
ATOM 2053 N N . LYS B 1 6 ? -25.984 12.844 1.178 1 94.12 6 LYS B N 1
ATOM 2054 C CA . LYS B 1 6 ? -25.781 11.453 0.781 1 94.12 6 LYS B CA 1
ATOM 2055 C C . LYS B 1 6 ? -24.781 10.758 1.686 1 94.12 6 LYS B C 1
ATOM 2057 O O . LYS B 1 6 ? -24.594 9.539 1.606 1 94.12 6 LYS B O 1
ATOM 2062 N N . ILE B 1 7 ? -24.156 11.469 2.533 1 96.5 7 ILE B N 1
ATOM 2063 C CA . ILE B 1 7 ? -23.125 10.914 3.398 1 96.5 7 ILE B CA 1
ATOM 2064 C C . ILE B 1 7 ? -23.766 10.312 4.648 1 96.5 7 ILE B C 1
ATOM 2066 O O . ILE B 1 7 ? -24.547 10.977 5.336 1 96.5 7 ILE B O 1
ATOM 2070 N N . ASN B 1 8 ? -23.531 9.055 4.848 1 96.38 8 ASN B N 1
ATOM 2071 C CA . ASN B 1 8 ? -23.922 8.391 6.086 1 96.38 8 ASN B CA 1
ATOM 2072 C C . ASN B 1 8 ? -22.922 8.656 7.207 1 96.38 8 ASN B C 1
ATOM 2074 O O . ASN B 1 8 ? -21.859 8.039 7.254 1 96.38 8 ASN B O 1
ATOM 2078 N N . LYS B 1 9 ? -23.25 9.492 8.125 1 94.75 9 LYS B N 1
ATOM 2079 C CA . LYS B 1 9 ? -22.328 9.93 9.18 1 94.75 9 LYS B CA 1
ATOM 2080 C C . LYS B 1 9 ? -22 8.789 10.125 1 94.75 9 LYS B C 1
ATOM 2082 O O . LYS B 1 9 ? -21.047 8.875 10.906 1 94.75 9 LYS B O 1
ATOM 2087 N N . ASP B 1 10 ? -22.781 7.715 10.094 1 94.38 10 ASP B N 1
ATOM 2088 C CA . ASP B 1 10 ? -22.531 6.57 10.953 1 94.38 10 ASP B CA 1
ATOM 2089 C C . ASP B 1 10 ? -21.516 5.613 10.32 1 94.38 10 ASP B C 1
ATOM 2091 O O . ASP B 1 10 ? -21.094 4.641 10.945 1 94.38 10 ASP B O 1
ATOM 2095 N N . ASN B 1 11 ? -21.141 5.859 9.07 1 96.19 11 ASN B N 1
ATOM 2096 C CA . ASN B 1 11 ? -20.203 5.008 8.352 1 96.19 11 ASN B CA 1
ATOM 2097 C C . ASN B 1 11 ? -19.047 5.816 7.773 1 96.19 11 ASN B C 1
ATOM 2099 O O . ASN B 1 11 ? -18.719 5.699 6.59 1 96.19 11 ASN B O 1
ATOM 2103 N N . LEU B 1 12 ? -18.484 6.641 8.57 1 97.88 12 LEU B N 1
ATOM 2104 C CA . LEU B 1 12 ? -17.297 7.41 8.18 1 97.88 12 LEU B CA 1
ATOM 2105 C C . LEU B 1 12 ? -16.031 6.629 8.461 1 97.88 12 LEU B C 1
ATOM 2107 O O . LEU B 1 12 ? -15.984 5.805 9.383 1 97.88 12 LEU B O 1
ATOM 2111 N N . PRO B 1 13 ? -15.008 6.859 7.656 1 98.31 13 PRO B N 1
ATOM 2112 C CA . PRO B 1 13 ? -13.727 6.289 8.07 1 98.31 13 PRO B CA 1
ATOM 2113 C C . PRO B 1 13 ? -13.266 6.801 9.438 1 98.31 13 PRO B C 1
ATOM 2115 O O . PRO B 1 13 ? -13.336 8.008 9.703 1 98.31 13 PRO B O 1
ATOM 2118 N N . GLN B 1 14 ? -12.797 5.898 10.242 1 97.69 14 GLN B N 1
ATOM 2119 C CA . GLN B 1 14 ? -12.227 6.305 11.523 1 97.69 14 GLN B CA 1
ATOM 2120 C C . GLN B 1 14 ? -10.906 7.043 11.328 1 97.69 14 GLN B C 1
ATOM 2122 O O . GLN B 1 14 ? -10.555 7.926 12.117 1 97.69 14 GLN B O 1
ATOM 2127 N N . HIS B 1 15 ? -10.188 6.703 10.359 1 98.81 15 HIS B N 1
ATOM 2128 C CA . HIS B 1 15 ? -8.906 7.301 10 1 98.81 15 HIS B CA 1
ATOM 2129 C C . HIS B 1 15 ? -8.797 7.527 8.5 1 98.81 15 HIS B C 1
ATOM 2131 O O . HIS B 1 15 ? -8.758 6.566 7.727 1 98.81 15 HIS B O 1
ATOM 2137 N N . LEU B 1 16 ? -8.812 8.789 8.117 1 98.94 16 LEU B N 1
ATOM 2138 C CA . LEU B 1 16 ? -8.656 9.234 6.738 1 98.94 16 LEU B CA 1
ATOM 2139 C C . LEU B 1 16 ? -7.23 9.719 6.488 1 98.94 16 LEU B C 1
ATOM 2141 O O . LEU B 1 16 ? -6.68 10.484 7.285 1 98.94 16 LEU B O 1
ATOM 2145 N N . ALA B 1 17 ? -6.582 9.172 5.461 1 98.94 17 ALA B N 1
ATOM 2146 C CA . ALA B 1 17 ? -5.262 9.633 5.047 1 98.94 17 ALA B CA 1
ATOM 2147 C C . ALA B 1 17 ? -5.301 10.211 3.637 1 98.94 17 ALA B C 1
ATOM 2149 O O . ALA B 1 17 ? -5.992 9.68 2.762 1 98.94 17 ALA B O 1
ATOM 2150 N N . ILE B 1 18 ? -4.559 11.312 3.408 1 98.94 18 ILE B N 1
ATOM 2151 C CA . ILE B 1 18 ? -4.617 11.961 2.102 1 98.94 18 ILE B CA 1
ATOM 2152 C C . ILE B 1 18 ? -3.201 12.227 1.592 1 98.94 18 ILE B C 1
ATOM 2154 O O . ILE B 1 18 ? -2.359 12.742 2.326 1 98.94 18 ILE B O 1
ATOM 2158 N N . ILE B 1 19 ? -2.918 11.781 0.427 1 98.88 19 ILE B N 1
ATOM 2159 C CA . ILE B 1 19 ? -1.736 12.172 -0.331 1 98.88 19 ILE B CA 1
ATOM 2160 C C . ILE B 1 19 ? -2.07 13.367 -1.221 1 98.88 19 ILE B C 1
ATOM 2162 O O . ILE B 1 19 ? -2.762 13.227 -2.23 1 98.88 19 ILE B O 1
ATOM 2166 N N . MET B 1 20 ? -1.567 14.484 -0.911 1 98.75 20 MET B N 1
ATOM 2167 C CA . MET B 1 20 ? -1.946 15.766 -1.503 1 98.75 20 MET B CA 1
ATOM 2168 C C . MET B 1 20 ? -1.089 16.078 -2.725 1 98.75 20 MET B C 1
ATOM 2170 O O . MET B 1 20 ? -0.307 17.031 -2.715 1 98.75 20 MET B O 1
ATOM 2174 N N . ASP B 1 21 ? -1.345 15.367 -3.707 1 97.69 21 ASP B N 1
ATOM 2175 C CA . ASP B 1 21 ? -0.544 15.422 -4.926 1 97.69 21 ASP B CA 1
ATOM 2176 C C . ASP B 1 21 ? -1.123 16.438 -5.914 1 97.69 21 ASP B C 1
ATOM 2178 O O . ASP B 1 21 ? -2.332 16.672 -5.926 1 97.69 21 ASP B O 1
ATOM 2182 N N . GLY B 1 22 ? -0.246 17.078 -6.73 1 97.56 22 GLY B N 1
ATOM 2183 C CA . GLY B 1 22 ? -0.701 17.891 -7.848 1 97.56 22 GLY B CA 1
ATOM 2184 C C . GLY B 1 22 ? -0.405 19.375 -7.676 1 97.56 22 GLY B C 1
ATOM 2185 O O . GLY B 1 22 ? -0.753 20.188 -8.531 1 97.56 22 GLY B O 1
ATOM 2186 N N . ASN B 1 23 ? 0.287 19.734 -6.598 1 97.62 23 ASN B N 1
ATOM 2187 C CA . ASN B 1 23 ? 0.587 21.141 -6.336 1 97.62 23 ASN B CA 1
ATOM 2188 C C . ASN B 1 23 ? 1.443 21.75 -7.441 1 97.62 23 ASN B C 1
ATOM 2190 O O . ASN B 1 23 ? 1.08 22.781 -8.023 1 97.62 23 ASN B O 1
ATOM 2194 N N . GLY B 1 24 ? 2.646 21.078 -7.727 1 95.12 24 GLY B N 1
ATOM 2195 C CA . GLY B 1 24 ? 3.537 21.578 -8.758 1 95.12 24 GLY B CA 1
ATOM 2196 C C . GLY B 1 24 ? 2.898 21.625 -10.133 1 95.12 24 GLY B C 1
ATOM 2197 O O . GLY B 1 24 ? 3.045 22.609 -10.852 1 95.12 24 GLY B O 1
ATOM 2198 N N . ARG B 1 25 ? 2.209 20.625 -10.555 1 96 25 ARG B N 1
ATOM 2199 C CA . ARG B 1 25 ? 1.543 20.547 -11.852 1 96 25 ARG B CA 1
ATOM 2200 C C . ARG B 1 25 ? 0.483 21.641 -11.984 1 96 25 ARG B C 1
ATOM 2202 O O . ARG B 1 25 ? 0.334 22.234 -13.055 1 96 25 ARG B O 1
ATOM 2209 N N . TRP B 1 26 ? -0.313 21.828 -10.906 1 98 26 TRP B N 1
ATOM 2210 C CA . TRP B 1 26 ? -1.324 22.891 -10.875 1 98 26 TRP B CA 1
ATOM 2211 C C . TRP B 1 26 ? -0.701 24.25 -11.164 1 98 26 TRP B C 1
ATOM 2213 O O . TRP B 1 26 ? -1.221 25.016 -11.977 1 98 26 TRP B O 1
ATOM 2223 N N . ALA B 1 27 ? 0.378 24.547 -10.477 1 97.75 27 ALA B N 1
ATOM 2224 C CA . ALA B 1 27 ? 1.084 25.812 -10.672 1 97.75 27 ALA B CA 1
ATOM 2225 C C . ALA B 1 27 ? 1.605 25.938 -12.102 1 97.75 27 ALA B C 1
ATOM 2227 O O . ALA B 1 27 ? 1.461 26.984 -12.734 1 97.75 27 ALA B O 1
ATOM 2228 N N . LYS B 1 28 ? 2.184 24.859 -12.602 1 95.94 28 LYS B N 1
ATOM 2229 C CA . LYS B 1 28 ? 2.746 24.859 -13.953 1 95.94 28 LYS B CA 1
ATOM 2230 C C . LYS B 1 28 ? 1.67 25.156 -14.992 1 95.94 28 LYS B C 1
ATOM 2232 O O . LYS B 1 28 ? 1.915 25.875 -15.969 1 95.94 28 LYS B O 1
ATOM 2237 N N . GLN B 1 29 ? 0.517 24.594 -14.789 1 97.12 29 GLN B N 1
ATOM 2238 C CA . GLN B 1 29 ? -0.6 24.812 -15.703 1 97.12 29 GLN B CA 1
ATOM 2239 C C . GLN B 1 29 ? -0.979 26.297 -15.758 1 97.12 29 GLN B C 1
ATOM 2241 O O . GLN B 1 29 ? -1.532 26.766 -16.75 1 97.12 29 GLN B O 1
ATOM 2246 N N . LYS B 1 30 ? -0.63 27.047 -14.797 1 97.12 30 LYS B N 1
ATOM 2247 C CA . LYS B 1 30 ? -0.952 28.469 -14.711 1 97.12 30 LYS B CA 1
ATOM 2248 C C . LYS B 1 30 ? 0.266 29.328 -15.031 1 97.12 30 LYS B C 1
ATOM 2250 O O . LYS B 1 30 ? 0.232 30.547 -14.859 1 97.12 30 LYS B O 1
ATOM 2255 N N . GLY B 1 31 ? 1.314 28.641 -15.383 1 96.5 31 GLY B N 1
ATOM 2256 C CA . GLY B 1 31 ? 2.543 29.344 -15.719 1 96.5 31 GLY B CA 1
ATOM 2257 C C . GLY B 1 31 ? 3.281 29.859 -14.5 1 96.5 31 GLY B C 1
ATOM 2258 O O . GLY B 1 31 ? 4.027 30.844 -14.594 1 96.5 31 GLY B O 1
ATOM 2259 N N . M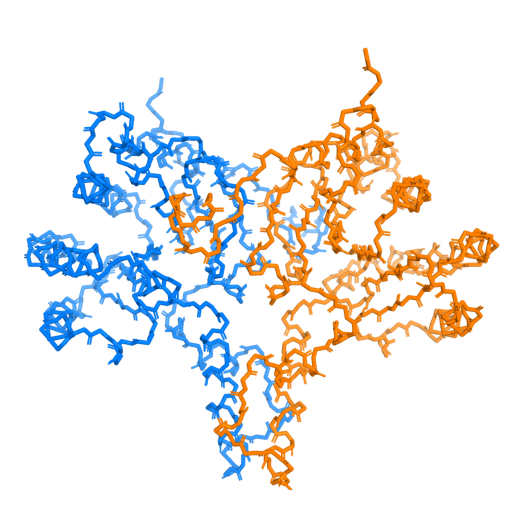ET B 1 32 ? 3.037 29.266 -13.398 1 96.5 32 MET B N 1
ATOM 2260 C CA . MET B 1 32 ? 3.645 29.719 -12.156 1 96.5 32 MET B CA 1
ATOM 2261 C C . MET B 1 32 ? 4.684 28.719 -11.656 1 96.5 32 MET B C 1
ATOM 2263 O O . MET B 1 32 ? 4.742 27.594 -12.133 1 96.5 32 MET B O 1
ATOM 2267 N N . LEU B 1 33 ? 5.496 29.203 -10.742 1 93.19 33 LEU B N 1
ATOM 2268 C CA . LEU B 1 33 ? 6.465 28.328 -10.086 1 93.19 33 LEU B CA 1
ATOM 2269 C C . LEU B 1 33 ? 5.77 27.328 -9.172 1 93.19 33 LEU B C 1
ATOM 2271 O O . LEU B 1 33 ? 4.691 27.609 -8.648 1 93.19 33 LEU B O 1
ATOM 2275 N N . ARG B 1 34 ? 6.434 26.172 -8.945 1 92.75 34 ARG B N 1
ATOM 2276 C CA . ARG B 1 34 ? 5.875 25.062 -8.164 1 92.75 34 ARG B CA 1
ATOM 2277 C C . ARG B 1 34 ? 5.445 25.547 -6.781 1 92.75 34 ARG B C 1
ATOM 2279 O O . ARG B 1 34 ? 4.418 25.109 -6.258 1 92.75 34 ARG B O 1
ATOM 2286 N N . VAL B 1 35 ? 6.199 26.438 -6.266 1 92.69 35 VAL B N 1
ATOM 2287 C CA . VAL B 1 35 ? 5.953 26.922 -4.91 1 92.69 35 VAL B CA 1
ATOM 2288 C C . VAL B 1 35 ? 4.578 27.578 -4.84 1 92.69 35 VAL B C 1
ATOM 2290 O O . VAL B 1 35 ? 3.891 27.484 -3.82 1 92.69 35 VAL B O 1
ATOM 2293 N N . PHE B 1 36 ? 4.129 28.234 -5.875 1 95.62 36 PHE B N 1
ATOM 2294 C CA . PHE B 1 36 ? 2.809 28.844 -5.961 1 95.62 36 PHE B CA 1
ATOM 2295 C C . PHE B 1 36 ? 1.713 27.797 -5.773 1 95.62 36 PHE B C 1
ATOM 2297 O O . PHE B 1 36 ? 0.691 28.078 -5.141 1 95.62 36 PHE B O 1
ATOM 2304 N N . GLY B 1 37 ? 1.913 26.656 -6.297 1 97.12 37 GLY B N 1
ATOM 2305 C CA . GLY B 1 37 ? 0.979 25.562 -6.113 1 97.12 37 GLY B CA 1
ATOM 2306 C C . GLY B 1 37 ? 0.872 25.094 -4.672 1 97.12 37 GLY B C 1
ATOM 2307 O O . GLY B 1 37 ? -0.228 24.844 -4.172 1 97.12 37 GLY B O 1
ATOM 2308 N N . HIS B 1 38 ? 2.01 24.984 -4.039 1 96.44 38 HIS B N 1
ATOM 2309 C CA . HIS B 1 38 ? 2.023 24.562 -2.639 1 96.44 38 HIS B CA 1
ATOM 2310 C C . HIS B 1 38 ? 1.335 25.609 -1.757 1 96.44 38 HIS B C 1
ATOM 2312 O O . HIS B 1 38 ? 0.616 25.25 -0.82 1 96.44 38 HIS B O 1
ATOM 2318 N N . GLU B 1 39 ? 1.535 26.844 -2.039 1 96.44 39 GLU B N 1
ATOM 2319 C CA . GLU B 1 39 ? 0.87 27.906 -1.297 1 96.44 39 GLU B CA 1
ATOM 2320 C C . GLU B 1 39 ? -0.647 27.812 -1.434 1 96.44 39 GLU B C 1
ATOM 2322 O O . GLU B 1 39 ? -1.372 27.922 -0.442 1 96.44 39 GLU B O 1
ATOM 2327 N N . ASN B 1 40 ? -1.056 27.594 -2.605 1 97.25 40 ASN B N 1
ATOM 2328 C CA . ASN B 1 40 ? -2.492 27.484 -2.84 1 97.25 40 ASN B CA 1
ATOM 2329 C C . ASN B 1 40 ? -3.049 26.172 -2.287 1 97.25 40 ASN B C 1
ATOM 2331 O O . ASN B 1 40 ? -4.23 26.094 -1.949 1 97.25 40 ASN B O 1
ATOM 2335 N N . GLY B 1 41 ? -2.238 25.188 -2.227 1 98.12 41 GLY B N 1
ATOM 2336 C CA . GLY B 1 41 ? -2.635 23.922 -1.635 1 98.12 41 GLY B CA 1
ATOM 2337 C C . GLY B 1 41 ? -3.018 24.031 -0.172 1 98.12 41 GLY B C 1
ATOM 2338 O O . GLY B 1 41 ? -3.779 23.219 0.344 1 98.12 41 GLY B O 1
ATOM 2339 N N . THR B 1 42 ? -2.473 25.047 0.507 1 97.69 42 THR B N 1
ATOM 2340 C CA . THR B 1 42 ? -2.783 25.25 1.917 1 97.69 42 THR B CA 1
ATOM 2341 C C . THR B 1 42 ? -4.258 25.594 2.1 1 97.69 42 THR B C 1
ATOM 2343 O O . THR B 1 42 ? -4.859 25.25 3.119 1 97.69 42 THR B O 1
ATOM 2346 N N . LYS B 1 43 ? -4.887 26.219 1.149 1 96.75 43 LYS B N 1
ATOM 2347 C CA . LYS B 1 43 ? -6.316 26.516 1.199 1 96.75 43 LYS B CA 1
ATOM 2348 C C . LYS B 1 43 ? -7.145 25.234 1.191 1 96.75 43 LYS B C 1
ATOM 2350 O O . LYS B 1 43 ? -8.117 25.109 1.942 1 96.75 43 LYS B O 1
ATOM 2355 N N . SER B 1 44 ? -6.703 24.344 0.31 1 98.31 44 SER B N 1
ATOM 2356 C CA . SER B 1 44 ? -7.383 23.047 0.245 1 98.31 44 SER B CA 1
ATOM 2357 C C . SER B 1 44 ? -7.219 22.266 1.548 1 98.31 44 SER B C 1
ATOM 2359 O O . SER B 1 44 ? -8.133 21.547 1.964 1 98.31 44 SER B O 1
ATOM 2361 N N . VAL B 1 45 ? -6.051 22.391 2.205 1 98.62 45 VAL B N 1
ATOM 2362 C CA . VAL B 1 45 ? -5.848 21.766 3.508 1 98.62 45 VAL B CA 1
ATOM 2363 C C . VAL B 1 45 ? -6.871 22.297 4.504 1 98.62 45 VAL B C 1
ATOM 2365 O O . VAL B 1 45 ? -7.539 21.531 5.195 1 98.62 45 VAL B O 1
ATOM 2368 N N . ARG B 1 46 ? -7.035 23.594 4.566 1 97 46 ARG B N 1
ATOM 2369 C CA . ARG B 1 46 ? -7.953 24.234 5.508 1 97 46 ARG B CA 1
ATOM 2370 C C . ARG B 1 46 ? -9.391 23.766 5.27 1 97 46 ARG B C 1
ATOM 2372 O O . ARG B 1 46 ? -10.078 23.359 6.207 1 97 46 ARG B O 1
ATOM 2379 N N . VAL B 1 47 ? -9.797 23.766 4.008 1 97.12 47 VAL B N 1
ATOM 2380 C CA . VAL B 1 47 ? -11.148 23.344 3.645 1 97.12 47 VAL B CA 1
ATOM 2381 C C . VAL B 1 47 ? -11.359 21.891 4.043 1 97.12 47 VAL B C 1
ATOM 2383 O O . VAL B 1 47 ? -12.406 21.531 4.602 1 97.12 47 VAL B O 1
ATOM 2386 N N . THR B 1 48 ? -10.398 21.078 3.75 1 98.62 48 THR B N 1
ATOM 2387 C CA . THR B 1 48 ? -10.484 19.641 4.055 1 98.62 48 THR B CA 1
ATOM 2388 C C . THR B 1 48 ? -10.586 19.422 5.562 1 98.62 48 THR B C 1
ATOM 2390 O O . THR B 1 48 ? -11.438 18.672 6.027 1 98.62 48 THR B O 1
ATOM 2393 N N . VAL B 1 49 ? -9.734 20.078 6.32 1 98.62 49 VAL B N 1
ATOM 2394 C CA . VAL B 1 49 ? -9.695 19.938 7.77 1 98.62 49 VAL B CA 1
ATOM 2395 C C . VAL B 1 49 ? -11.031 20.375 8.367 1 98.62 49 VAL B C 1
ATOM 2397 O O . VAL B 1 49 ? -11.641 19.641 9.148 1 98.62 49 VAL B O 1
ATOM 2400 N N . GLU B 1 50 ? -11.523 21.5 7.977 1 97.81 50 GLU B N 1
ATOM 2401 C CA . GLU B 1 50 ? -12.789 22.016 8.5 1 97.81 50 GLU B CA 1
ATOM 2402 C C . GLU B 1 50 ? -13.953 21.109 8.117 1 97.81 50 GLU B C 1
ATOM 2404 O O . GLU B 1 50 ? -14.852 20.875 8.93 1 97.81 50 GLU B O 1
ATOM 2409 N N . THR B 1 51 ? -13.93 20.641 6.887 1 98.12 51 THR B N 1
ATOM 2410 C CA . THR B 1 51 ? -14.984 19.734 6.426 1 98.12 51 THR B CA 1
ATOM 2411 C C . THR B 1 51 ? -14.961 18.438 7.223 1 98.12 51 THR B C 1
ATOM 2413 O O . THR B 1 51 ? -16.016 17.906 7.59 1 98.12 51 THR B O 1
ATOM 2416 N N . CYS B 1 52 ? -13.758 17.906 7.484 1 98.62 52 CYS B N 1
ATOM 2417 C CA . CYS B 1 52 ? -13.633 16.688 8.281 1 98.62 52 CYS B CA 1
ATOM 2418 C C . CYS B 1 52 ? -14.203 16.891 9.68 1 98.62 52 CYS B C 1
ATOM 2420 O O . CYS B 1 52 ? -14.938 16.031 10.18 1 98.62 52 CYS B O 1
ATOM 2422 N N . VAL B 1 53 ? -13.898 18 10.297 1 98.06 53 VAL B N 1
ATOM 2423 C CA . VAL B 1 53 ? -14.406 18.312 11.625 1 98.06 53 VAL B CA 1
ATOM 2424 C C . VAL B 1 53 ? -15.938 18.359 11.602 1 98.06 53 VAL B C 1
ATOM 2426 O O . VAL B 1 53 ? -16.594 17.75 12.438 1 98.06 53 VAL B O 1
ATOM 2429 N N . LYS B 1 54 ? -16.453 19.031 10.617 1 96.69 54 LYS B N 1
ATOM 2430 C CA . LYS B 1 54 ? -17.906 19.172 10.477 1 96.69 54 LYS B CA 1
ATOM 2431 C C . LYS B 1 54 ? -18.578 17.812 10.336 1 96.69 54 LYS B C 1
ATOM 2433 O O . LYS B 1 54 ? -19.672 17.609 10.875 1 96.69 54 LYS B O 1
ATOM 2438 N N . LEU B 1 55 ? -17.969 16.938 9.633 1 97.62 55 LEU B N 1
ATOM 2439 C CA . LEU B 1 55 ? -18.562 15.625 9.344 1 97.62 55 LEU B CA 1
ATOM 2440 C C . LEU B 1 55 ? -18.375 14.68 10.531 1 97.62 55 LEU B C 1
ATOM 2442 O O . LEU B 1 55 ? -19.109 13.695 10.648 1 97.62 55 LEU B O 1
ATOM 2446 N N . GLY B 1 56 ? -17.312 14.922 11.352 1 97.94 56 GLY B N 1
ATOM 2447 C CA . GLY B 1 56 ? -17.094 14.086 12.516 1 97.94 56 GLY B CA 1
ATOM 2448 C C . GLY B 1 56 ? -15.984 13.062 12.312 1 97.94 56 GLY B C 1
ATOM 2449 O O . GLY B 1 56 ? -15.938 12.047 13 1 97.94 56 GLY B O 1
ATOM 2450 N N . ILE B 1 57 ? -15.156 13.266 11.305 1 98.56 57 ILE B N 1
ATOM 2451 C CA . ILE B 1 57 ? -13.992 12.406 11.141 1 98.56 57 ILE B CA 1
ATOM 2452 C C . ILE B 1 57 ? -13.047 12.594 12.328 1 98.56 57 ILE B C 1
ATOM 2454 O O . ILE B 1 57 ? -12.711 13.727 12.688 1 98.56 57 ILE B O 1
ATOM 2458 N N . LYS B 1 58 ? -12.516 11.539 12.867 1 98.56 58 LYS B N 1
ATOM 2459 C CA . LYS B 1 58 ? -11.797 11.617 14.133 1 98.56 58 LYS B CA 1
ATOM 2460 C C . LYS B 1 58 ? -10.289 11.711 13.914 1 98.56 58 LYS B C 1
ATOM 2462 O O . LYS B 1 58 ? -9.562 12.258 14.742 1 98.56 58 LYS B O 1
ATOM 2467 N N . ASN B 1 59 ? -9.812 11.109 12.883 1 98.94 59 ASN B N 1
ATOM 2468 C CA . ASN B 1 59 ? -8.383 11.109 12.578 1 98.94 59 ASN B CA 1
ATOM 2469 C C . ASN B 1 59 ? -8.117 11.43 11.109 1 98.94 59 ASN B C 1
ATOM 2471 O O . ASN B 1 59 ? -8.672 10.789 10.219 1 98.94 59 ASN B O 1
ATOM 2475 N N . LEU B 1 60 ? -7.344 12.43 10.867 1 98.94 60 LEU B N 1
ATOM 2476 C CA . LEU B 1 60 ? -6.906 12.828 9.539 1 98.94 60 LEU B CA 1
ATOM 2477 C C . LEU B 1 60 ? -5.383 12.898 9.461 1 98.94 60 LEU B C 1
ATOM 2479 O O . LEU B 1 60 ? -4.75 13.578 10.273 1 98.94 60 LEU B O 1
ATOM 2483 N N . THR B 1 61 ? -4.777 12.117 8.578 1 98.94 61 THR B N 1
ATOM 2484 C CA . THR B 1 61 ? -3.336 12.172 8.352 1 98.94 61 THR B CA 1
ATOM 2485 C C . THR B 1 61 ? -3.031 12.711 6.957 1 98.94 61 THR B C 1
ATOM 2487 O O . THR B 1 61 ? -3.572 12.219 5.965 1 98.94 61 THR B O 1
ATOM 2490 N N . LEU B 1 62 ? -2.217 13.734 6.883 1 98.94 62 LEU B N 1
ATOM 2491 C CA . LEU B 1 62 ? -1.854 14.367 5.621 1 98.94 62 LEU B CA 1
ATOM 2492 C C . LEU B 1 62 ? -0.388 14.109 5.285 1 98.94 62 LEU B C 1
ATOM 2494 O O . LEU B 1 62 ? 0.49 14.328 6.125 1 98.94 62 LEU B O 1
ATOM 2498 N N . TYR B 1 63 ? -0.128 13.586 4.082 1 98.81 63 TYR B N 1
ATOM 2499 C CA . TYR B 1 63 ? 1.238 13.414 3.604 1 98.81 63 TYR B CA 1
ATOM 2500 C C . TYR B 1 63 ? 1.855 14.75 3.209 1 98.81 63 TYR B C 1
ATOM 2502 O O . TYR B 1 63 ? 1.854 15.117 2.031 1 98.81 63 TYR B O 1
ATOM 2510 N N . THR B 1 64 ? 2.525 15.414 4.082 1 98.44 64 THR B N 1
ATOM 2511 C CA . THR B 1 64 ? 2.852 16.828 3.947 1 98.44 64 THR B CA 1
ATOM 2512 C C . THR B 1 64 ? 4.246 17.016 3.355 1 98.44 64 THR B C 1
ATOM 2514 O O . THR B 1 64 ? 4.457 17.875 2.502 1 98.44 64 THR B O 1
ATOM 2517 N N . PHE B 1 65 ? 5.195 16.25 3.811 1 98 65 PHE B N 1
ATOM 2518 C CA . PHE B 1 65 ? 6.578 16.297 3.355 1 98 65 PHE B CA 1
ATOM 2519 C C . PHE B 1 65 ? 7.23 14.922 3.492 1 98 65 PHE B C 1
ATOM 2521 O O . PHE B 1 65 ? 7.496 14.461 4.605 1 98 65 PHE B O 1
ATOM 2528 N N . SER B 1 66 ? 7.582 14.281 2.34 1 97.31 66 SER B N 1
ATOM 2529 C CA . SER B 1 66 ? 8.133 12.93 2.369 1 97.31 66 SER B CA 1
ATOM 2530 C C . SER B 1 66 ? 9.648 12.961 2.568 1 97.31 66 SER B C 1
ATOM 2532 O O . SER B 1 66 ? 10.281 13.992 2.373 1 97.31 66 SER B O 1
ATOM 2534 N N . THR B 1 67 ? 10.219 11.844 2.934 1 96.25 67 THR B N 1
ATOM 2535 C CA . THR B 1 67 ? 11.672 11.688 3.033 1 96.25 67 THR B CA 1
ATOM 2536 C C . THR B 1 67 ? 12.336 11.992 1.696 1 96.25 67 THR B C 1
ATOM 2538 O O . THR B 1 67 ? 13.43 12.57 1.656 1 96.25 67 THR B O 1
ATOM 2541 N N . GLU B 1 68 ? 11.703 11.633 0.611 1 94.44 68 GLU B N 1
ATOM 2542 C CA . GLU B 1 68 ? 12.273 11.82 -0.72 1 94.44 68 GLU B CA 1
ATOM 2543 C C . GLU B 1 68 ? 12.258 13.289 -1.125 1 94.44 68 GLU B C 1
ATOM 2545 O O . GLU B 1 68 ? 13 13.703 -2.014 1 94.44 68 GLU B O 1
ATOM 2550 N N . ASN B 1 69 ? 11.422 14.117 -0.502 1 94.25 69 ASN B N 1
ATOM 2551 C CA . ASN B 1 69 ? 11.305 15.539 -0.836 1 94.25 69 ASN B CA 1
ATOM 2552 C C . ASN B 1 69 ? 12.586 16.297 -0.511 1 94.25 69 ASN B C 1
ATOM 2554 O O . ASN B 1 69 ? 12.805 17.391 -1.021 1 94.25 69 ASN B O 1
ATOM 2558 N N . TRP B 1 70 ? 13.406 15.742 0.354 1 95.44 70 TRP B N 1
ATOM 2559 C CA . TRP B 1 70 ? 14.68 16.375 0.67 1 95.44 70 TRP B CA 1
ATOM 2560 C C . TRP B 1 70 ? 15.578 16.422 -0.56 1 95.44 70 TRP B C 1
ATOM 2562 O O . TRP B 1 70 ? 16.547 17.188 -0.591 1 95.44 70 TRP B O 1
ATOM 2572 N N . ASN B 1 71 ? 15.273 15.578 -1.538 1 92.25 71 ASN B N 1
ATOM 2573 C CA . ASN B 1 71 ? 16.078 15.523 -2.754 1 92.25 71 ASN B CA 1
ATOM 2574 C C . ASN B 1 71 ? 15.711 16.641 -3.727 1 92.25 71 ASN B C 1
ATOM 2576 O O . ASN B 1 71 ? 16.359 16.797 -4.762 1 92.25 71 ASN B O 1
ATOM 2580 N N . ARG B 1 72 ? 14.734 17.453 -3.449 1 90.94 72 ARG B N 1
ATOM 2581 C CA . ARG B 1 72 ? 14.352 18.609 -4.27 1 90.94 72 ARG B CA 1
ATOM 2582 C C . ARG B 1 72 ? 15.375 19.719 -4.168 1 90.94 72 ARG B C 1
ATOM 2584 O O . ARG B 1 72 ? 16.234 19.703 -3.287 1 90.94 72 ARG B O 1
ATOM 2591 N N . PRO B 1 73 ? 15.242 20.688 -5.172 1 90.69 73 PRO B N 1
ATOM 2592 C CA . PRO B 1 73 ? 16.141 21.844 -5.082 1 90.69 73 PRO B CA 1
ATOM 2593 C C . PRO B 1 73 ? 16.047 22.562 -3.732 1 90.69 73 PRO B C 1
ATOM 2595 O O . PRO B 1 73 ? 14.961 22.703 -3.174 1 90.69 73 PRO B O 1
ATOM 2598 N N . LYS B 1 74 ? 17.219 23 -3.262 1 94.19 74 LYS B N 1
ATOM 2599 C CA . LYS B 1 74 ? 17.328 23.578 -1.924 1 94.19 74 LYS B CA 1
ATOM 2600 C C . LYS B 1 74 ? 16.344 24.719 -1.723 1 94.19 74 LYS B C 1
ATOM 2602 O O . LYS B 1 74 ? 15.703 24.812 -0.673 1 94.19 74 LYS B O 1
ATOM 2607 N N . ILE B 1 75 ? 16.219 25.484 -2.686 1 93.94 75 ILE B N 1
ATOM 2608 C CA . ILE B 1 75 ? 15.336 26.656 -2.592 1 93.94 75 ILE B CA 1
ATOM 2609 C C . ILE B 1 75 ? 13.891 26.203 -2.402 1 93.94 75 ILE B C 1
ATOM 2611 O O . ILE B 1 75 ? 13.141 26.812 -1.646 1 93.94 75 ILE B O 1
ATOM 2615 N N . GLU B 1 76 ? 13.508 25.156 -3.086 1 92.19 76 GLU B N 1
ATOM 2616 C CA . GLU B 1 76 ? 12.156 24.641 -2.938 1 92.19 76 GLU B CA 1
ATOM 2617 C C . GLU B 1 76 ? 11.93 24.078 -1.536 1 92.19 76 GLU B C 1
ATOM 2619 O O . GLU B 1 76 ? 10.891 24.328 -0.921 1 92.19 76 GLU B O 1
ATOM 2624 N N . VAL B 1 77 ? 12.898 23.344 -1.067 1 96.31 77 VAL B N 1
ATOM 2625 C CA . VAL B 1 77 ? 12.781 22.75 0.262 1 96.31 77 VAL B CA 1
ATOM 2626 C C . VAL B 1 77 ? 12.641 23.859 1.307 1 96.31 77 VAL B C 1
ATOM 2628 O O . VAL B 1 77 ? 11.773 23.781 2.178 1 96.31 77 VAL B O 1
ATOM 2631 N N . GLU B 1 78 ? 13.43 24.875 1.184 1 97 78 GLU B N 1
ATOM 2632 C CA . GLU B 1 78 ? 13.383 26 2.115 1 97 78 GLU B CA 1
ATOM 2633 C C . GLU B 1 78 ? 12.023 26.688 2.082 1 97 78 GLU B C 1
ATOM 2635 O O . GLU B 1 78 ? 11.484 27.062 3.127 1 97 78 GLU B O 1
ATOM 2640 N N . THR B 1 79 ? 11.555 26.875 0.952 1 96.19 79 THR B N 1
ATOM 2641 C CA . THR B 1 79 ? 10.258 27.531 0.798 1 96.19 79 THR B CA 1
ATOM 2642 C C . THR B 1 79 ? 9.148 26.672 1.405 1 96.19 79 THR B C 1
ATOM 2644 O O . THR B 1 79 ? 8.242 27.203 2.061 1 96.19 79 THR B O 1
ATOM 2647 N N . LEU B 1 80 ? 9.203 25.406 1.143 1 97.25 80 LEU B N 1
ATOM 2648 C CA . LEU B 1 80 ? 8.211 24.5 1.722 1 97.25 80 LEU B CA 1
ATOM 2649 C C . LEU B 1 80 ? 8.219 24.594 3.244 1 97.25 80 LEU B C 1
ATOM 2651 O O . LEU B 1 80 ? 7.164 24.578 3.879 1 97.25 80 LEU B O 1
ATOM 2655 N N . MET B 1 81 ? 9.406 24.688 3.812 1 98.31 81 MET B N 1
ATOM 2656 C CA . MET B 1 81 ? 9.531 24.828 5.262 1 98.31 81 MET B CA 1
ATOM 2657 C C . MET B 1 81 ? 8.906 26.125 5.746 1 98.31 81 MET B C 1
ATOM 2659 O O . MET B 1 81 ? 8.234 26.156 6.777 1 98.31 81 MET B O 1
ATOM 2663 N N . LYS B 1 82 ? 9.109 27.141 5.008 1 97.88 82 LYS B N 1
ATOM 2664 C CA . LYS B 1 82 ? 8.539 28.438 5.355 1 97.88 82 LYS B CA 1
ATOM 2665 C C . LYS B 1 82 ? 7.012 28.406 5.297 1 97.88 82 LYS B C 1
ATOM 2667 O O . LYS B 1 82 ? 6.336 28.953 6.164 1 97.88 82 LYS B O 1
ATOM 2672 N N . ILE B 1 83 ? 6.52 27.766 4.281 1 97.75 83 ILE B N 1
ATOM 2673 C CA . ILE B 1 83 ? 5.078 27.625 4.133 1 97.75 83 ILE B CA 1
ATOM 2674 C C . ILE B 1 83 ? 4.512 26.844 5.316 1 97.75 83 ILE B C 1
ATOM 2676 O O . ILE B 1 83 ? 3.461 27.203 5.855 1 97.75 83 ILE B O 1
ATOM 2680 N N . LEU B 1 84 ? 5.191 25.797 5.734 1 98.06 84 LEU B N 1
ATOM 2681 C CA . LEU B 1 84 ? 4.754 24.984 6.863 1 98.06 84 LEU B CA 1
ATOM 2682 C C . LEU B 1 84 ? 4.672 25.828 8.141 1 98.06 84 LEU B C 1
ATOM 2684 O O . LEU B 1 84 ? 3.66 25.797 8.836 1 98.06 84 LEU B O 1
ATOM 2688 N N . ILE B 1 85 ? 5.703 26.578 8.422 1 98 85 ILE B N 1
ATOM 2689 C CA . ILE B 1 85 ? 5.746 27.422 9.617 1 98 85 ILE B CA 1
ATOM 2690 C C . ILE B 1 85 ? 4.598 28.422 9.586 1 98 85 ILE B C 1
ATOM 2692 O O . ILE B 1 85 ? 3.877 28.578 10.57 1 98 85 ILE B O 1
ATOM 2696 N N . SER B 1 86 ? 4.488 29.078 8.508 1 97.69 86 SER B N 1
ATOM 2697 C CA . SER B 1 86 ? 3.441 30.094 8.359 1 97.69 86 SER B CA 1
ATOM 2698 C C . SER B 1 86 ? 2.057 29.484 8.539 1 97.69 86 SER B C 1
ATOM 2700 O O . SER B 1 86 ? 1.192 30.062 9.195 1 97.69 86 SER B O 1
ATOM 2702 N N . SER B 1 87 ? 1.862 28.312 7.945 1 97.62 87 SER B N 1
ATOM 2703 C CA . SER B 1 87 ? 0.577 27.625 8.055 1 97.62 87 SER B CA 1
ATOM 2704 C C . SER B 1 87 ? 0.277 27.234 9.492 1 97.62 87 SER B C 1
ATOM 2706 O O . SER B 1 87 ? -0.857 27.375 9.961 1 97.62 87 SER B O 1
ATOM 2708 N N . LEU B 1 88 ? 1.258 26.688 10.188 1 97.94 88 LEU B N 1
ATOM 2709 C CA . LEU B 1 88 ? 1.079 26.281 11.578 1 97.94 88 LEU B CA 1
ATOM 2710 C C . LEU B 1 88 ? 0.651 27.469 12.438 1 97.94 88 LEU B C 1
ATOM 2712 O O . LEU B 1 88 ? -0.276 27.359 13.242 1 97.94 88 LEU B O 1
ATOM 2716 N N . LYS B 1 89 ? 1.285 28.609 12.234 1 97.44 89 LYS B N 1
ATOM 2717 C CA . LYS B 1 89 ? 0.971 29.812 12.992 1 97.44 89 LYS B CA 1
ATOM 2718 C C . LYS B 1 89 ? -0.435 30.312 12.672 1 97.44 89 LYS B C 1
ATOM 2720 O O . LYS B 1 89 ? -1.222 30.594 13.578 1 97.44 89 LYS B O 1
ATOM 2725 N N . LYS B 1 90 ? -0.7 30.344 11.445 1 96.94 90 LYS B N 1
ATOM 2726 C CA . LYS B 1 90 ? -1.963 30.906 10.977 1 96.94 90 LYS B CA 1
ATOM 2727 C C . LYS B 1 90 ? -3.141 30.031 11.383 1 96.94 90 LYS B C 1
ATOM 2729 O O . LYS B 1 90 ? -4.23 30.531 11.664 1 96.94 90 LYS B O 1
ATOM 2734 N N . GLU B 1 91 ? -2.91 28.703 11.43 1 97.25 91 GLU B N 1
ATOM 2735 C CA . GLU B 1 91 ? -4.02 27.766 11.609 1 97.25 91 GLU B CA 1
ATOM 2736 C C . GLU B 1 91 ? -4.246 27.453 13.086 1 97.25 91 GLU B C 1
ATOM 2738 O O . GLU B 1 91 ? -5.219 26.797 13.445 1 97.25 91 GLU B O 1
ATOM 2743 N N . LEU B 1 92 ? -3.404 27.953 13.969 1 97.94 92 LEU B N 1
ATOM 2744 C CA . LEU B 1 92 ? -3.537 27.656 15.391 1 97.94 92 LEU B CA 1
ATOM 2745 C C . LEU B 1 92 ? -4.918 28.047 15.906 1 97.94 92 LEU B C 1
ATOM 2747 O O . LEU B 1 92 ? -5.559 27.281 16.625 1 97.94 92 LEU B O 1
ATOM 2751 N N . ASP B 1 93 ? -5.395 29.188 15.531 1 96.81 93 ASP B N 1
ATOM 2752 C CA . ASP B 1 93 ? -6.711 29.656 15.961 1 96.81 93 ASP B CA 1
ATOM 2753 C C . ASP B 1 93 ? -7.809 28.703 15.484 1 96.81 93 ASP B C 1
ATOM 2755 O O . ASP B 1 93 ? -8.766 28.422 16.219 1 96.81 93 ASP B O 1
ATOM 2759 N N . THR B 1 94 ? -7.656 28.297 14.297 1 96.94 94 THR B N 1
ATOM 2760 C CA . THR B 1 94 ? -8.602 27.344 13.742 1 96.94 94 THR B CA 1
ATOM 2761 C C . THR B 1 94 ? -8.586 26.031 14.531 1 96.94 94 THR B C 1
ATOM 2763 O O . THR B 1 94 ? -9.633 25.453 14.805 1 96.94 94 THR B O 1
ATOM 2766 N N . PHE B 1 95 ? -7.387 25.516 14.867 1 98.5 95 PHE B N 1
ATOM 2767 C CA . PHE B 1 95 ? -7.246 24.297 15.641 1 98.5 95 PHE B CA 1
ATOM 2768 C C . PHE B 1 95 ? -7.93 24.438 17 1 98.5 95 PHE B C 1
ATOM 2770 O O . PHE B 1 95 ? -8.648 23.531 17.438 1 98.5 95 PHE B O 1
ATOM 2777 N N . ILE B 1 96 ? -7.754 25.578 17.641 1 98.25 96 ILE B N 1
ATOM 2778 C CA . ILE B 1 96 ? -8.328 25.828 18.953 1 98.25 96 ILE B CA 1
ATOM 2779 C C . ILE B 1 96 ? -9.844 25.938 18.844 1 98.25 96 ILE B C 1
ATOM 2781 O O . ILE B 1 96 ? -10.578 25.281 19.594 1 98.25 96 ILE B O 1
ATOM 2785 N N . LYS B 1 97 ? -10.305 26.672 17.875 1 97.62 97 LYS B N 1
ATOM 2786 C CA . LYS B 1 97 ? -11.727 26.891 17.672 1 97.62 97 LYS B CA 1
ATOM 2787 C C . LYS B 1 97 ? -12.469 25.578 17.438 1 97.62 97 LYS B C 1
ATOM 2789 O O . LYS B 1 97 ? -13.562 25.375 17.969 1 97.62 97 LYS B O 1
ATOM 2794 N N . HIS B 1 98 ? -11.859 24.703 16.688 1 98.12 98 HIS B N 1
ATOM 2795 C CA . HIS B 1 98 ? -12.539 23.469 16.297 1 98.12 98 HIS B CA 1
ATOM 2796 C C . HIS B 1 98 ? -12.078 22.281 17.141 1 98.12 98 HIS B C 1
ATOM 2798 O O . HIS B 1 98 ? -12.422 21.141 16.844 1 98.12 98 HIS B O 1
ATOM 2804 N N . LYS B 1 99 ? -11.242 22.531 18.156 1 98.56 99 LYS B N 1
ATOM 2805 C CA . LYS B 1 99 ? -10.742 21.547 19.094 1 98.56 99 LYS B CA 1
ATOM 2806 C C . LYS B 1 99 ? -10 20.422 18.375 1 98.56 99 LYS B C 1
ATOM 2808 O O . LYS B 1 99 ? -10.25 19.25 18.625 1 98.56 99 LYS B O 1
ATOM 2813 N N . ILE B 1 100 ? -9.172 20.844 17.469 1 98.81 100 ILE B N 1
ATOM 2814 C CA . ILE B 1 100 ? -8.32 19.938 16.703 1 98.81 100 ILE B CA 1
ATOM 2815 C C . ILE B 1 100 ? -7 19.719 17.438 1 98.81 100 ILE B C 1
ATOM 2817 O O . ILE B 1 100 ? -6.332 20.688 17.812 1 98.81 100 ILE B O 1
ATOM 2821 N N . LYS B 1 101 ? -6.707 18.5 17.734 1 98.88 101 LYS B N 1
ATOM 2822 C CA . LYS B 1 101 ? -5.398 18.125 18.266 1 98.88 101 LYS B CA 1
ATOM 2823 C C . LYS B 1 101 ? -4.391 17.906 17.156 1 98.88 101 LYS B C 1
ATOM 2825 O O . LYS B 1 101 ? -4.602 17.062 16.281 1 98.88 101 LYS B O 1
ATOM 2830 N N . LEU B 1 102 ? -3.303 18.672 17.125 1 98.81 102 LEU B N 1
ATOM 2831 C CA . LEU B 1 102 ? -2.262 18.5 16.125 1 98.81 102 LEU B CA 1
ATOM 2832 C C . LEU B 1 102 ? -1.28 17.406 16.547 1 98.81 102 LEU B C 1
ATOM 2834 O O . LEU B 1 102 ? -0.868 17.359 17.703 1 98.81 102 LEU B O 1
ATOM 2838 N N . ASN B 1 103 ? -0.987 16.5 15.695 1 98.75 103 ASN B N 1
ATOM 2839 C CA . ASN B 1 103 ? 0.021 15.453 15.82 1 98.75 103 ASN B CA 1
ATOM 2840 C C . ASN B 1 103 ? 0.968 15.445 14.617 1 98.75 103 ASN B C 1
ATOM 2842 O O . ASN B 1 103 ? 0.726 16.141 13.625 1 98.75 103 ASN B O 1
ATOM 2846 N N . SER B 1 104 ? 2.1 14.828 14.766 1 98.81 104 SER B N 1
ATOM 2847 C CA . SER B 1 104 ? 3.037 14.695 13.656 1 98.81 104 SER B CA 1
ATOM 2848 C C . SER B 1 104 ? 3.723 13.336 13.672 1 98.81 104 SER B C 1
ATOM 2850 O O . SER B 1 104 ? 3.945 12.758 14.734 1 98.81 104 SER B O 1
ATOM 2852 N N . ILE B 1 105 ? 4.023 12.805 12.484 1 98.88 105 ILE B N 1
ATOM 2853 C CA . ILE B 1 105 ? 4.801 11.578 12.328 1 98.88 105 ILE B CA 1
ATOM 2854 C C . ILE B 1 105 ? 5.949 11.82 11.359 1 98.88 105 ILE B C 1
ATOM 2856 O O . ILE B 1 105 ? 5.883 12.711 10.508 1 98.88 105 ILE B O 1
ATOM 2860 N N . GLY B 1 106 ? 7 10.969 11.477 1 98.69 106 GLY B N 1
ATOM 2861 C CA . GLY B 1 106 ? 8.188 11.078 10.641 1 98.69 106 GLY B CA 1
ATOM 2862 C C . GLY B 1 106 ? 9.445 11.375 11.43 1 98.69 106 GLY B C 1
ATOM 2863 O O . GLY B 1 106 ? 9.422 11.422 12.656 1 98.69 106 GLY B O 1
ATOM 2864 N N . ASN B 1 107 ? 10.562 11.461 10.766 1 98.12 107 ASN B N 1
ATOM 2865 C CA . ASN B 1 107 ? 11.836 11.828 11.383 1 98.12 107 ASN B CA 1
ATOM 2866 C C . ASN B 1 107 ? 11.938 13.336 11.586 1 98.12 107 ASN B C 1
ATOM 2868 O O . ASN B 1 107 ? 12.578 14.031 10.789 1 98.12 107 ASN B O 1
ATOM 2872 N N . LEU B 1 108 ? 11.469 13.805 12.672 1 98.06 108 LEU B N 1
ATOM 2873 C CA . LEU B 1 108 ? 11.328 15.234 12.93 1 98.06 108 LEU B CA 1
ATOM 2874 C C . LEU B 1 108 ? 12.688 15.867 13.203 1 98.06 108 LEU B C 1
ATOM 2876 O O . LEU B 1 108 ? 12.844 17.078 13.086 1 98.06 108 LEU B O 1
ATOM 2880 N N . ASP B 1 109 ? 13.672 15.031 13.547 1 97.06 109 ASP B N 1
ATOM 2881 C CA . ASP B 1 109 ? 15.008 15.539 13.844 1 97.06 109 ASP B CA 1
ATOM 2882 C C . ASP B 1 109 ? 15.664 16.141 12.602 1 97.06 109 ASP B C 1
ATOM 2884 O O . ASP B 1 109 ? 16.609 16.922 12.703 1 97.06 109 ASP B O 1
ATOM 2888 N N . LEU B 1 110 ? 15.172 15.75 11.445 1 97.06 110 LEU B N 1
ATOM 2889 C CA . LEU B 1 110 ? 15.758 16.219 10.195 1 97.06 110 LEU B CA 1
ATOM 2890 C C . LEU B 1 110 ? 15.203 17.594 9.82 1 97.06 110 LEU B C 1
ATOM 2892 O O . LEU B 1 110 ? 15.75 18.281 8.953 1 97.06 110 LEU B O 1
ATOM 2896 N N . LEU B 1 111 ? 14.125 18.016 10.461 1 98.31 111 LEU B N 1
ATOM 2897 C CA . LEU B 1 111 ? 13.539 19.328 10.164 1 98.31 111 LEU B CA 1
ATOM 2898 C C . LEU B 1 111 ? 14.414 20.453 10.719 1 98.31 111 LEU B C 1
ATOM 2900 O O . LEU B 1 111 ? 15.07 20.281 11.742 1 98.31 111 LEU B O 1
ATOM 2904 N N . PRO B 1 112 ? 14.398 21.625 10.023 1 97.81 112 PRO B N 1
ATOM 2905 C CA . PRO B 1 112 ? 15.086 22.781 10.602 1 97.81 112 PRO B CA 1
ATOM 2906 C C . PRO B 1 112 ? 14.594 23.109 12.016 1 97.81 112 PRO B C 1
ATOM 2908 O O . PRO B 1 112 ? 13.414 22.906 12.32 1 97.81 112 PRO B O 1
ATOM 2911 N N . ASN B 1 113 ? 15.453 23.688 12.812 1 98 113 ASN B N 1
ATOM 2912 C CA . ASN B 1 113 ? 15.156 23.953 14.219 1 98 113 ASN B CA 1
ATOM 2913 C C . ASN B 1 113 ? 13.93 24.844 14.375 1 98 113 ASN B C 1
ATOM 2915 O O . ASN B 1 113 ? 13.117 24.625 15.281 1 98 113 ASN B O 1
ATOM 2919 N N . ASN B 1 114 ? 13.852 25.812 13.617 1 97.75 114 ASN B N 1
ATOM 2920 C CA . ASN B 1 114 ? 12.727 26.734 13.734 1 97.75 114 ASN B CA 1
ATOM 2921 C C . ASN B 1 114 ? 11.406 26.047 13.414 1 97.75 114 ASN B C 1
ATOM 2923 O O . ASN B 1 114 ? 10.375 26.375 14 1 97.75 114 ASN B O 1
ATOM 2927 N N . VAL B 1 115 ? 11.469 25.094 12.461 1 98.31 115 VAL B N 1
ATOM 2928 C CA . VAL B 1 115 ? 10.273 24.328 12.125 1 98.31 115 VAL B CA 1
ATOM 2929 C C . VAL B 1 115 ? 9.906 23.406 13.289 1 98.31 115 VAL B C 1
ATOM 2931 O O . VAL B 1 115 ? 8.734 23.344 13.688 1 98.31 115 VAL B O 1
ATOM 2934 N N . GLN B 1 116 ? 10.883 22.719 13.82 1 98.56 116 GLN B N 1
ATOM 2935 C CA . GLN B 1 116 ? 10.656 21.844 14.969 1 98.56 116 GLN B CA 1
ATOM 2936 C C . GLN B 1 116 ? 10.023 22.609 16.125 1 98.56 116 GLN B C 1
ATOM 2938 O O . GLN B 1 116 ? 9.047 22.156 16.734 1 98.56 116 GLN B O 1
ATOM 2943 N N . LYS B 1 117 ? 10.586 23.75 16.406 1 98.38 117 LYS B N 1
ATOM 2944 C CA . LYS B 1 117 ? 10.117 24.562 17.531 1 98.38 117 LYS B CA 1
ATOM 2945 C C . LYS B 1 117 ? 8.656 24.969 17.328 1 98.38 117 LYS B C 1
ATOM 2947 O O . LYS B 1 117 ? 7.84 24.812 18.25 1 98.38 117 LYS B O 1
ATOM 2952 N N . GLU B 1 118 ? 8.336 25.531 16.188 1 98.5 118 GLU B N 1
ATOM 2953 C CA . GLU B 1 118 ? 6.969 25.953 15.906 1 98.5 118 GLU B CA 1
ATOM 2954 C C . GLU B 1 118 ? 6.004 24.766 15.961 1 98.5 118 GLU B C 1
ATOM 2956 O O . GLU B 1 118 ? 4.914 24.891 16.531 1 98.5 118 GLU B O 1
ATOM 2961 N N . LEU B 1 119 ? 6.391 23.656 15.359 1 98.69 119 LEU B N 1
ATOM 2962 C CA . LEU B 1 119 ? 5.578 22.453 15.336 1 98.69 119 LEU B CA 1
ATOM 2963 C C . LEU B 1 119 ? 5.262 21.984 16.75 1 98.69 119 LEU B C 1
ATOM 2965 O O . LEU B 1 119 ? 4.102 21.734 17.094 1 98.69 119 LEU B O 1
ATOM 2969 N N . LEU B 1 120 ? 6.273 21.859 17.578 1 98.44 120 LEU B N 1
ATOM 2970 C CA . LEU B 1 120 ? 6.117 21.375 18.938 1 98.44 120 LEU B CA 1
ATOM 2971 C C . LEU B 1 120 ? 5.258 22.328 19.766 1 98.44 120 LEU B C 1
ATOM 2973 O O . LEU B 1 120 ? 4.48 21.891 20.609 1 98.44 120 LEU B O 1
ATOM 2977 N N . GLU B 1 121 ? 5.426 23.625 19.547 1 98.5 121 GLU B N 1
ATOM 2978 C CA . GLU B 1 121 ? 4.609 24.609 20.234 1 98.5 121 GLU B CA 1
ATOM 2979 C C . GLU B 1 121 ? 3.129 24.438 19.906 1 98.5 121 GLU B C 1
ATOM 2981 O O . GLU B 1 121 ? 2.289 24.438 20.812 1 98.5 121 GLU B O 1
ATOM 2986 N N . VAL B 1 122 ? 2.799 24.281 18.672 1 98.81 122 VAL B N 1
ATOM 2987 C CA . VAL B 1 122 ? 1.406 24.141 18.266 1 98.81 122 VAL B CA 1
ATOM 2988 C C . VAL B 1 122 ? 0.855 22.812 18.781 1 98.81 122 VAL B C 1
ATOM 2990 O O . VAL B 1 122 ? -0.294 22.75 19.234 1 98.81 122 VAL B O 1
ATOM 2993 N N . ILE B 1 123 ? 1.643 21.734 18.734 1 98.81 123 ILE B N 1
ATOM 2994 C CA . ILE B 1 123 ? 1.232 20.438 19.281 1 98.81 123 ILE B CA 1
ATOM 2995 C C . ILE B 1 123 ? 0.894 20.578 20.75 1 98.81 123 ILE B C 1
ATOM 2997 O O . ILE B 1 123 ? -0.142 20.094 21.219 1 98.81 123 ILE B O 1
ATOM 3001 N N . GLU B 1 124 ? 1.742 21.297 21.484 1 98.75 124 GLU B N 1
ATOM 3002 C CA . GLU B 1 124 ? 1.522 21.5 22.906 1 98.75 124 GLU B CA 1
ATOM 3003 C C . GLU B 1 124 ? 0.246 22.297 23.156 1 98.75 124 GLU B C 1
ATOM 3005 O O . GLU B 1 124 ? -0.551 21.938 24.031 1 98.75 124 GLU B O 1
ATOM 3010 N N . LYS B 1 125 ? 0.027 23.312 22.438 1 98.69 125 LYS B N 1
ATOM 3011 C CA . LYS B 1 125 ? -1.111 24.203 22.625 1 98.69 125 LYS B CA 1
ATOM 3012 C C . LYS B 1 125 ? -2.424 23.5 22.297 1 98.69 125 LYS B C 1
ATOM 3014 O O . LYS B 1 125 ? -3.492 23.922 22.75 1 98.69 125 LYS B O 1
ATOM 3019 N N . THR B 1 126 ? -2.355 22.438 21.531 1 98.75 126 THR B N 1
ATOM 3020 C CA . THR B 1 126 ? -3.58 21.812 21.062 1 98.75 126 THR B CA 1
ATOM 3021 C C . THR B 1 126 ? -3.738 20.422 21.672 1 98.75 126 THR B C 1
ATOM 3023 O O . THR B 1 126 ? -4.656 19.672 21.328 1 98.75 126 THR B O 1
ATOM 3026 N N . LYS B 1 127 ? -2.863 20.016 22.594 1 98.44 127 LYS B N 1
ATOM 3027 C CA . LYS B 1 127 ? -2.73 18.641 23.062 1 98.44 127 LYS B CA 1
ATOM 3028 C C . LYS B 1 127 ? -4.004 18.172 23.766 1 98.44 127 LYS B C 1
ATOM 3030 O O . LYS B 1 127 ? -4.281 16.969 23.828 1 98.44 127 LYS B O 1
ATOM 3035 N N . ASN B 1 128 ? -4.855 19.016 24.266 1 98.38 128 ASN B N 1
ATOM 3036 C CA . ASN B 1 128 ? -6.043 18.656 25.016 1 98.38 128 ASN B CA 1
ATOM 3037 C C . ASN B 1 128 ? -7.301 18.719 24.156 1 98.38 128 ASN B C 1
ATOM 3039 O O . ASN B 1 128 ? -8.398 18.391 24.625 1 98.38 128 ASN B O 1
ATOM 3043 N N . ASN B 1 129 ? -7.145 19.188 22.922 1 98.44 129 ASN B N 1
ATOM 3044 C CA . ASN B 1 129 ? -8.273 19.172 22 1 98.44 129 ASN B CA 1
ATOM 3045 C C . ASN B 1 129 ? -8.727 17.75 21.688 1 98.44 129 ASN B C 1
ATOM 3047 O O . ASN B 1 129 ? -7.91 16.828 21.641 1 98.44 129 ASN B O 1
ATOM 3051 N N . ASP B 1 130 ? -10.062 17.516 21.453 1 97.81 130 ASP B N 1
ATOM 3052 C CA . ASP B 1 130 ? -10.531 16.141 21.469 1 97.81 130 ASP B CA 1
ATOM 3053 C C . ASP B 1 130 ? -11.562 15.898 20.359 1 97.81 130 ASP B C 1
ATOM 3055 O O . ASP B 1 130 ? -12.258 14.883 20.375 1 97.81 130 ASP B O 1
ATOM 3059 N N . GLN B 1 131 ? -11.656 16.828 19.469 1 98.25 131 GLN B N 1
ATOM 3060 C CA . GLN B 1 131 ? -12.648 16.656 18.406 1 98.25 131 GLN B CA 1
ATOM 3061 C C . GLN B 1 131 ? -12.062 15.867 17.234 1 98.25 131 GLN B C 1
ATOM 3063 O O . GLN B 1 131 ? -12.75 15.047 16.625 1 98.25 131 GLN B O 1
ATOM 3068 N N . MET B 1 132 ? -10.867 16.172 16.859 1 98.75 132 MET B N 1
ATOM 3069 C CA . MET B 1 132 ? -10.172 15.5 15.758 1 98.75 132 MET B CA 1
ATOM 3070 C C . MET B 1 132 ? -8.664 15.547 15.969 1 98.75 132 MET B C 1
ATOM 3072 O O . MET B 1 132 ? -8.125 16.547 16.453 1 98.75 132 MET B O 1
ATOM 3076 N N . THR B 1 133 ? -8.016 14.469 15.648 1 98.94 133 THR B N 1
ATOM 3077 C CA . THR B 1 133 ? -6.559 14.477 15.578 1 98.94 133 THR B CA 1
ATOM 3078 C C . THR B 1 133 ? -6.086 14.688 14.141 1 98.94 133 THR B C 1
ATOM 3080 O O . THR B 1 133 ? -6.395 13.883 13.258 1 98.94 133 THR B O 1
ATOM 3083 N N . LEU B 1 134 ? -5.488 15.789 13.906 1 98.94 134 LEU B N 1
ATOM 3084 C CA . LEU B 1 134 ? -4.824 16.078 12.641 1 98.94 134 LEU B CA 1
ATOM 3085 C C . LEU B 1 134 ? -3.346 15.703 12.711 1 98.94 134 LEU B C 1
ATOM 3087 O O . LEU B 1 134 ? -2.602 16.25 13.523 1 98.94 134 LEU B O 1
ATOM 3091 N N . THR B 1 135 ? -2.947 14.773 11.898 1 98.94 135 THR B N 1
ATOM 3092 C CA . THR B 1 135 ? -1.559 14.328 11.891 1 98.94 135 THR B CA 1
ATOM 3093 C C . THR B 1 135 ? -0.858 14.766 10.609 1 98.94 135 THR B C 1
ATOM 3095 O O . THR B 1 135 ? -1.328 14.477 9.508 1 98.94 135 THR B O 1
ATOM 3098 N N . LEU B 1 136 ? 0.197 15.492 10.734 1 98.88 136 LEU B N 1
ATOM 3099 C CA . LEU B 1 136 ? 1.04 15.859 9.602 1 98.88 136 LEU B CA 1
ATOM 3100 C C . LEU B 1 136 ? 2.221 14.906 9.477 1 98.88 136 LEU B C 1
ATOM 3102 O O . LEU B 1 136 ? 2.998 14.734 10.422 1 98.88 136 LEU B O 1
ATOM 3106 N N . ALA B 1 137 ? 2.35 14.219 8.344 1 98.94 137 ALA B N 1
ATOM 3107 C CA . ALA B 1 137 ? 3.539 13.422 8.047 1 98.94 137 ALA B CA 1
ATOM 3108 C C . ALA B 1 137 ? 4.66 14.297 7.492 1 98.94 137 ALA B C 1
ATOM 3110 O O . ALA B 1 137 ? 4.574 14.781 6.363 1 98.94 137 ALA B O 1
ATOM 3111 N N . LEU B 1 138 ? 5.668 14.508 8.297 1 98.81 138 LEU B N 1
ATOM 3112 C CA . LEU B 1 138 ? 6.777 15.398 7.984 1 98.81 138 LEU B CA 1
ATOM 3113 C C . LEU B 1 138 ? 8.102 14.648 8.016 1 98.81 138 LEU B C 1
ATOM 3115 O O . LEU B 1 138 ? 8.43 13.992 9 1 98.81 138 LEU B O 1
ATOM 3119 N N . SER B 1 139 ? 8.922 14.883 6.918 1 98.44 139 SER B N 1
ATOM 3120 C CA . SER B 1 139 ? 10.109 14.039 6.758 1 98.44 139 SER B CA 1
ATOM 3121 C C . SER B 1 139 ? 9.773 12.57 6.98 1 98.44 139 SER B C 1
ATOM 3123 O O . SER B 1 139 ? 10.398 11.906 7.809 1 98.44 139 SER B O 1
ATOM 3125 N N . TYR B 1 140 ? 8.727 12.203 6.254 1 98.75 140 TYR B N 1
ATOM 3126 C CA . TYR B 1 140 ? 8.156 10.883 6.523 1 98.75 140 TYR B CA 1
ATOM 3127 C C . TYR B 1 140 ? 8.297 9.969 5.316 1 98.75 140 TYR B C 1
ATOM 3129 O O . TYR B 1 140 ? 8.062 10.391 4.18 1 98.75 140 TYR B O 1
ATOM 3137 N N . GLY B 1 141 ? 8.633 8.812 5.496 1 98.5 141 GLY B N 1
ATOM 3138 C CA . GLY B 1 141 ? 8.586 7.637 4.637 1 98.5 141 GLY B CA 1
ATOM 3139 C C . GLY B 1 141 ? 8.312 6.352 5.395 1 98.5 141 GLY B C 1
ATOM 3140 O O . GLY B 1 141 ? 8.906 6.105 6.445 1 98.5 141 GLY B O 1
ATOM 3141 N N . SER B 1 142 ? 7.426 5.613 4.875 1 98.81 142 SER B N 1
ATOM 3142 C CA . SER B 1 142 ? 6.984 4.43 5.609 1 98.81 142 SER B CA 1
ATOM 3143 C C . SER B 1 142 ? 8.125 3.43 5.781 1 98.81 142 SER B C 1
ATOM 3145 O O . SER B 1 142 ? 8.203 2.74 6.801 1 98.81 142 SER B O 1
ATOM 3147 N N . ARG B 1 143 ? 8.984 3.275 4.762 1 98.62 143 ARG B N 1
ATOM 3148 C CA . ARG B 1 143 ? 10.102 2.352 4.902 1 98.62 143 ARG B CA 1
ATOM 3149 C C . ARG B 1 143 ? 11.023 2.768 6.047 1 98.62 143 ARG B C 1
ATOM 3151 O O . ARG B 1 143 ? 11.484 1.923 6.82 1 98.62 143 ARG B O 1
ATOM 3158 N N . GLU B 1 144 ? 11.305 4.105 6.113 1 98.5 144 GLU B N 1
ATOM 3159 C CA . GLU B 1 144 ? 12.094 4.594 7.238 1 98.5 144 GLU B CA 1
ATOM 3160 C C . GLU B 1 144 ? 11.383 4.324 8.562 1 98.5 144 GLU B C 1
ATOM 3162 O O . GLU B 1 144 ? 12.023 3.941 9.547 1 98.5 144 GLU B O 1
ATOM 3167 N N . GLU B 1 145 ? 10.117 4.52 8.664 1 98.88 145 GLU B N 1
ATOM 3168 C CA . GLU B 1 145 ? 9.336 4.23 9.867 1 98.88 145 GLU B CA 1
ATOM 3169 C C . GLU B 1 145 ? 9.477 2.768 10.273 1 98.88 145 GLU B C 1
ATOM 3171 O O . GLU B 1 145 ? 9.703 2.467 11.445 1 98.88 145 GLU B O 1
ATOM 3176 N N . ILE B 1 146 ? 9.312 1.89 9.297 1 98.88 146 ILE B N 1
ATOM 3177 C CA . ILE B 1 146 ? 9.406 0.456 9.547 1 98.88 146 ILE B CA 1
ATOM 3178 C C . ILE B 1 146 ? 10.797 0.109 10.07 1 98.88 146 ILE B C 1
ATOM 3180 O O . ILE B 1 146 ? 10.93 -0.596 11.078 1 98.88 146 ILE B O 1
ATOM 3184 N N . LEU B 1 147 ? 11.805 0.629 9.422 1 98.81 147 LEU B N 1
ATOM 3185 C CA . LEU B 1 147 ? 13.172 0.354 9.852 1 98.81 147 LEU B CA 1
ATOM 3186 C C . LEU B 1 147 ? 13.414 0.867 11.266 1 98.81 147 LEU B C 1
ATOM 3188 O O . LEU B 1 147 ? 14.086 0.21 12.062 1 98.81 147 LEU B O 1
ATOM 3192 N N . ASN B 1 148 ? 12.906 2.076 11.516 1 98.69 148 ASN B N 1
ATOM 3193 C CA . ASN B 1 148 ? 13.031 2.623 12.867 1 98.69 148 ASN B CA 1
ATOM 3194 C C . ASN B 1 148 ? 12.383 1.711 13.898 1 98.69 148 ASN B C 1
ATOM 3196 O O . ASN B 1 148 ? 12.938 1.491 14.977 1 98.69 148 ASN B O 1
ATOM 3200 N N . ALA B 1 149 ? 11.188 1.191 13.586 1 98.88 149 ALA B N 1
ATOM 3201 C CA . ALA B 1 149 ? 10.5 0.252 14.469 1 98.88 149 ALA B CA 1
ATOM 3202 C C . ALA B 1 149 ? 11.328 -1.016 14.672 1 98.88 149 ALA B C 1
ATOM 3204 O O . ALA B 1 149 ? 11.43 -1.524 15.789 1 98.88 149 ALA B O 1
ATOM 3205 N N . VAL B 1 150 ? 11.914 -1.543 13.602 1 98.88 150 VAL B N 1
ATOM 3206 C CA . VAL B 1 150 ? 12.75 -2.74 13.664 1 98.88 150 VAL B CA 1
ATOM 3207 C C . VAL B 1 150 ? 13.93 -2.502 14.602 1 98.88 150 VAL B C 1
ATOM 3209 O O . VAL B 1 150 ? 14.25 -3.35 15.438 1 98.88 150 VAL B O 1
ATOM 3212 N N . LYS B 1 151 ? 14.586 -1.353 14.453 1 98.81 151 LYS B N 1
ATOM 3213 C CA . LYS B 1 151 ? 15.734 -1.019 15.297 1 98.81 151 LYS B CA 1
ATOM 3214 C C . LYS B 1 151 ? 15.328 -0.959 16.766 1 98.81 151 LYS B C 1
ATOM 3216 O O . LYS B 1 151 ? 16.016 -1.523 17.625 1 98.81 151 LYS B O 1
ATOM 3221 N N . LYS B 1 152 ? 14.25 -0.322 17.031 1 98.81 152 LYS B N 1
ATOM 3222 C CA . LYS B 1 152 ? 13.781 -0.185 18.406 1 98.81 152 LYS B CA 1
ATOM 3223 C C . LYS B 1 152 ? 13.422 -1.544 19.016 1 98.81 152 LYS B C 1
ATOM 3225 O O . LYS B 1 152 ? 13.766 -1.835 20.156 1 98.81 152 LYS B O 1
ATOM 3230 N N . ILE B 1 153 ? 12.711 -2.369 18.25 1 98.88 153 ILE B N 1
ATOM 3231 C CA . ILE B 1 153 ? 12.305 -3.689 18.719 1 98.88 153 ILE B CA 1
ATOM 3232 C C . ILE B 1 153 ? 13.539 -4.566 18.922 1 98.88 153 ILE B C 1
ATOM 3234 O O . ILE B 1 153 ? 13.648 -5.266 19.938 1 98.88 153 ILE B O 1
ATOM 3238 N N . SER B 1 154 ? 14.477 -4.496 17.969 1 98.81 154 SER B N 1
ATOM 3239 C CA . SER B 1 154 ? 15.711 -5.266 18.094 1 98.81 154 SER B CA 1
ATOM 3240 C C . SER B 1 154 ? 16.484 -4.883 19.359 1 98.81 154 SER B C 1
ATOM 3242 O O . SER B 1 154 ? 17.047 -5.746 20.016 1 98.81 154 SER B O 1
ATOM 3244 N N . ASP B 1 155 ? 16.531 -3.578 19.625 1 98.75 155 ASP B N 1
ATOM 3245 C CA . ASP B 1 155 ? 17.188 -3.096 20.844 1 98.75 155 ASP B CA 1
ATOM 3246 C C . ASP B 1 155 ? 16.547 -3.684 22.094 1 98.75 155 ASP B C 1
ATOM 3248 O O . ASP B 1 155 ? 17.234 -4.109 23.016 1 98.75 155 ASP B O 1
ATOM 3252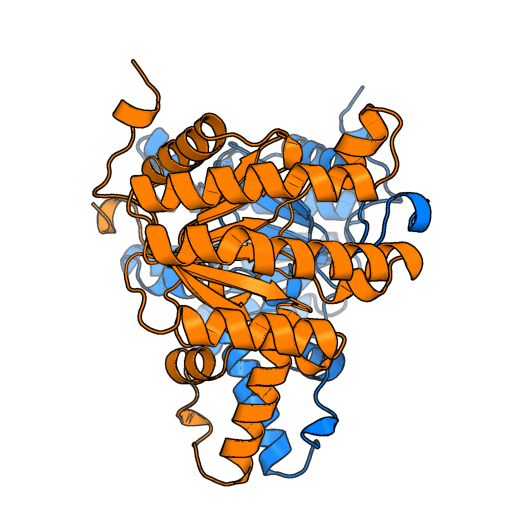 N N . LYS B 1 156 ? 15.234 -3.727 22.094 1 98.75 156 LYS B N 1
ATOM 3253 C CA . LYS B 1 156 ? 14.508 -4.27 23.234 1 98.75 156 LYS B CA 1
ATOM 3254 C C . LYS B 1 156 ? 14.727 -5.777 23.359 1 98.75 156 LYS B C 1
ATOM 3256 O O . LYS B 1 156 ? 14.812 -6.305 24.469 1 98.75 156 LYS B O 1
ATOM 3261 N N . VAL B 1 157 ? 14.758 -6.488 22.266 1 98.75 157 VAL B N 1
ATOM 3262 C CA . VAL B 1 157 ? 15.031 -7.922 22.281 1 98.75 157 VAL B CA 1
ATOM 3263 C C . VAL B 1 157 ? 16.438 -8.18 22.797 1 98.75 157 VAL B C 1
ATOM 3265 O O . VAL B 1 157 ? 16.656 -9.055 23.641 1 98.75 157 VAL B O 1
ATOM 3268 N N . LYS B 1 158 ? 17.375 -7.406 22.281 1 98.25 158 LYS B N 1
ATOM 3269 C CA . LYS B 1 158 ? 18.781 -7.539 22.703 1 98.25 158 LYS B CA 1
ATOM 3270 C C . LYS B 1 158 ? 18.922 -7.352 24.203 1 98.25 158 LYS B C 1
ATOM 3272 O O . LYS B 1 158 ? 19.719 -8.039 24.844 1 98.25 158 LYS B O 1
ATOM 3277 N N . ASN B 1 159 ? 18.203 -6.496 24.734 1 98.25 159 ASN B N 1
ATOM 3278 C CA . ASN B 1 159 ? 18.297 -6.176 26.156 1 98.25 159 ASN B CA 1
ATOM 3279 C C . ASN B 1 159 ? 17.297 -6.988 26.984 1 98.25 159 ASN B C 1
ATOM 3281 O O . ASN B 1 159 ? 17.062 -6.684 28.156 1 98.25 159 ASN B O 1
ATOM 3285 N N . ASN B 1 160 ? 16.594 -7.91 26.391 1 98.12 160 ASN B N 1
ATOM 3286 C CA . ASN B 1 160 ? 15.703 -8.875 27.031 1 98.12 160 ASN B CA 1
ATOM 3287 C C . ASN B 1 160 ? 14.461 -8.195 27.609 1 98.12 160 ASN B C 1
ATOM 3289 O O . ASN B 1 160 ? 13.945 -8.625 28.641 1 98.12 160 ASN B O 1
ATOM 3293 N N . ILE B 1 161 ? 14.148 -7.066 27.031 1 98.25 161 ILE B N 1
ATOM 3294 C CA . ILE B 1 161 ? 12.922 -6.383 27.422 1 98.25 161 ILE B CA 1
ATOM 3295 C C . ILE B 1 161 ? 11.711 -7.078 26.812 1 98.25 161 ILE B C 1
ATOM 3297 O O . ILE B 1 161 ? 10.664 -7.191 27.438 1 98.25 161 ILE B O 1
ATOM 3301 N N . ILE B 1 162 ? 11.836 -7.551 25.578 1 97.44 162 ILE B N 1
ATOM 3302 C CA . ILE B 1 162 ? 10.805 -8.359 24.938 1 97.44 162 ILE B CA 1
ATOM 3303 C C . ILE B 1 162 ? 11.438 -9.602 24.312 1 97.44 162 ILE B C 1
ATOM 3305 O O . ILE B 1 162 ? 12.617 -9.594 23.953 1 97.44 162 ILE B O 1
ATOM 3309 N N . SER B 1 163 ? 10.641 -10.656 24.344 1 98.31 163 SER B N 1
ATOM 3310 C CA . SER B 1 163 ? 11.078 -11.875 23.688 1 98.31 163 SER B CA 1
ATOM 3311 C C . SER B 1 163 ? 10.734 -11.852 22.203 1 98.31 163 SER B C 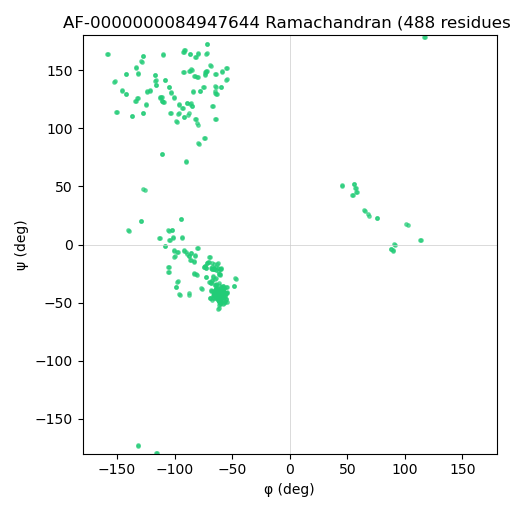1
ATOM 3313 O O . SER B 1 163 ? 9.75 -11.227 21.797 1 98.31 163 SER B O 1
ATOM 3315 N N . ILE B 1 164 ? 11.555 -12.531 21.438 1 98.31 164 ILE B N 1
ATOM 3316 C CA . ILE B 1 164 ? 11.328 -12.609 20 1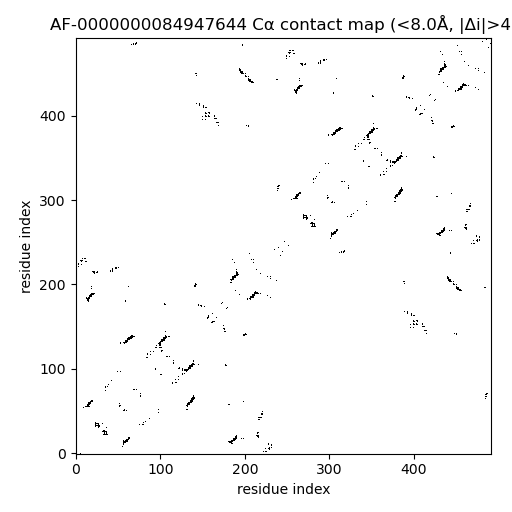 98.31 164 ILE B CA 1
ATOM 3317 C C . ILE B 1 164 ? 9.953 -13.219 19.719 1 98.31 164 ILE B C 1
ATOM 3319 O O . ILE B 1 164 ? 9.242 -12.766 18.828 1 98.31 164 ILE B O 1
ATOM 3323 N N . GLU B 1 165 ? 9.531 -14.172 20.438 1 97.38 165 GLU B N 1
ATOM 3324 C CA . GLU B 1 165 ? 8.273 -14.891 20.25 1 97.38 165 GLU B CA 1
ATOM 3325 C C . GLU B 1 165 ? 7.07 -13.984 20.531 1 97.38 165 GLU B C 1
ATOM 3327 O O . GLU B 1 165 ? 5.965 -14.25 20.047 1 97.38 165 GLU B O 1
ATOM 3332 N N . SER B 1 166 ? 7.316 -12.906 21.25 1 97.62 166 SER B N 1
ATOM 3333 C CA . SER B 1 166 ? 6.223 -12.016 21.625 1 97.62 166 SER B CA 1
ATOM 3334 C C . SER B 1 166 ? 5.953 -10.984 20.547 1 97.62 166 SER B C 1
ATOM 3336 O O . SER B 1 166 ? 4.934 -10.289 20.578 1 97.62 166 SER B O 1
ATOM 3338 N N . ILE B 1 167 ? 6.898 -10.891 19.625 1 98.5 167 ILE B N 1
ATOM 3339 C CA . ILE B 1 167 ? 6.754 -9.898 18.578 1 98.5 167 ILE B CA 1
ATOM 3340 C C . ILE B 1 167 ? 5.535 -10.227 17.719 1 98.5 167 ILE B C 1
ATOM 3342 O O . ILE B 1 167 ? 5.527 -11.234 17 1 98.5 167 ILE B O 1
ATOM 3346 N N . ASP B 1 168 ? 4.504 -9.445 17.859 1 98.38 168 ASP B N 1
ATOM 3347 C CA . ASP B 1 168 ? 3.283 -9.578 17.078 1 98.38 168 ASP B CA 1
ATOM 3348 C C . ASP B 1 168 ? 2.838 -8.227 16.516 1 98.38 168 ASP B C 1
ATOM 3350 O O . ASP B 1 168 ? 3.602 -7.262 16.547 1 98.38 168 ASP B O 1
ATOM 3354 N N . GLU B 1 169 ? 1.686 -8.18 15.922 1 98.12 169 GLU B N 1
ATOM 3355 C CA . GLU B 1 169 ? 1.211 -6.945 15.289 1 98.12 169 GLU B CA 1
ATOM 3356 C C . GLU B 1 169 ? 1.073 -5.82 16.312 1 98.12 169 GLU B C 1
ATOM 3358 O O . GLU B 1 169 ? 1.347 -4.66 16.016 1 98.12 169 GLU B O 1
ATOM 3363 N N . SER B 1 170 ? 0.607 -6.172 17.5 1 98.12 170 SER B N 1
ATOM 3364 C CA . SER B 1 170 ? 0.44 -5.168 18.547 1 98.12 170 SER B CA 1
ATOM 3365 C C . SER B 1 170 ? 1.772 -4.527 18.906 1 98.12 170 SER B C 1
ATOM 3367 O O . SER B 1 170 ? 1.878 -3.299 18.984 1 98.12 170 SER B O 1
ATOM 3369 N N . ILE B 1 171 ? 2.766 -5.383 19.141 1 98.56 171 ILE B N 1
ATOM 3370 C CA . ILE B 1 171 ? 4.09 -4.875 19.5 1 98.56 171 ILE B CA 1
ATOM 3371 C C . ILE B 1 171 ? 4.625 -4.008 18.359 1 98.56 171 ILE B C 1
ATOM 3373 O O . ILE B 1 171 ? 5.168 -2.926 18.594 1 98.56 171 ILE B O 1
ATOM 3377 N N . PHE B 1 172 ? 4.504 -4.492 17.156 1 98.81 172 PHE B N 1
ATOM 3378 C CA . PHE B 1 172 ? 5.008 -3.74 16.016 1 98.81 172 PHE B CA 1
ATOM 3379 C C . PHE B 1 172 ? 4.285 -2.404 15.898 1 98.81 172 PHE B C 1
ATOM 3381 O O . PHE B 1 172 ? 4.922 -1.36 15.734 1 98.81 172 PHE B O 1
ATOM 3388 N N . ASN B 1 173 ? 2.965 -2.359 16 1 98.5 173 ASN B N 1
ATOM 3389 C CA . ASN B 1 173 ? 2.16 -1.144 15.945 1 98.5 173 ASN B CA 1
ATOM 3390 C C . ASN B 1 173 ? 2.615 -0.12 16.984 1 98.5 173 ASN B C 1
ATOM 3392 O O . ASN B 1 173 ? 2.695 1.074 16.688 1 98.5 173 ASN B O 1
ATOM 3396 N N . ASN B 1 174 ? 2.898 -0.611 18.125 1 98.31 174 ASN B N 1
ATOM 3397 C CA . ASN B 1 174 ? 3.262 0.26 19.25 1 98.31 174 ASN B CA 1
ATOM 3398 C C . ASN B 1 174 ? 4.633 0.897 19.031 1 98.31 174 ASN B C 1
ATOM 3400 O O . ASN B 1 174 ? 5.004 1.827 19.75 1 98.31 174 ASN B O 1
ATOM 3404 N N . HIS B 1 175 ? 5.359 0.429 18.047 1 98.75 175 HIS B N 1
ATOM 3405 C CA . HIS B 1 175 ? 6.695 0.964 17.812 1 98.75 175 HIS B CA 1
ATOM 3406 C C . HIS B 1 175 ? 6.727 1.816 16.547 1 98.75 175 HIS B C 1
ATOM 3408 O O . HIS B 1 175 ? 7.781 2.33 16.172 1 98.75 175 HIS B O 1
ATOM 3414 N N . LEU B 1 176 ? 5.637 1.93 15.875 1 98.81 176 LEU B N 1
ATOM 3415 C CA . LEU B 1 176 ? 5.52 2.818 14.727 1 98.81 176 LEU B CA 1
ATOM 3416 C C . LEU B 1 176 ? 5.246 4.25 15.172 1 98.81 176 LEU B C 1
ATOM 3418 O O . LEU B 1 176 ? 4.824 4.48 16.312 1 98.81 176 LEU B O 1
ATOM 3422 N N . TYR B 1 177 ? 5.508 5.242 14.234 1 98.69 177 TYR B N 1
ATOM 3423 C CA . TYR B 1 177 ? 5.199 6.637 14.531 1 98.69 177 TYR B CA 1
ATOM 3424 C C . TYR B 1 177 ? 3.707 6.82 14.797 1 98.69 177 TYR B C 1
ATOM 3426 O O . TYR B 1 177 ? 3.309 7.715 15.547 1 98.69 177 TYR B O 1
ATOM 3434 N N . THR B 1 178 ? 2.885 5.914 14.227 1 98.56 178 THR B N 1
ATOM 3435 C CA . THR B 1 178 ? 1.432 6.039 14.258 1 98.56 178 THR B CA 1
ATOM 3436 C C . THR B 1 178 ? 0.845 5.262 15.43 1 98.56 178 THR B C 1
ATOM 3438 O O . THR B 1 178 ? -0.329 4.883 15.406 1 98.56 178 THR B O 1
ATOM 3441 N N . HIS B 1 179 ? 1.588 4.957 16.484 1 98.12 179 HIS B N 1
ATOM 3442 C CA . HIS B 1 179 ? 1.188 4.066 17.562 1 98.12 179 HIS B CA 1
ATOM 3443 C C . HIS B 1 179 ? -0.073 4.574 18.266 1 98.12 179 HIS B C 1
ATOM 3445 O O . HIS B 1 179 ? -0.802 3.793 18.875 1 98.12 179 HIS B O 1
ATOM 3451 N N . ASP B 1 180 ? -0.396 5.809 18.156 1 96.62 180 ASP B N 1
ATOM 3452 C CA . ASP B 1 180 ? -1.54 6.379 18.859 1 96.62 180 ASP B CA 1
ATOM 3453 C C . ASP B 1 180 ? -2.703 6.633 17.906 1 96.62 180 ASP B C 1
ATOM 3455 O O . ASP B 1 180 ? -3.631 7.375 18.234 1 96.62 180 ASP B O 1
ATOM 3459 N N . LEU B 1 181 ? -2.664 6.133 16.734 1 98.44 181 LEU B N 1
ATOM 3460 C CA . LEU B 1 181 ? -3.697 6.301 15.719 1 98.44 181 LEU B CA 1
ATOM 3461 C C . LEU B 1 181 ? -4.332 4.957 15.359 1 98.44 181 LEU B C 1
ATOM 3463 O O . LEU B 1 181 ? -3.67 3.92 15.414 1 98.44 181 LEU B O 1
ATOM 3467 N N . PRO B 1 182 ? -5.613 4.973 15.062 1 97.88 182 PRO B N 1
ATOM 3468 C CA . PRO B 1 182 ? -6.234 3.734 14.578 1 97.88 182 PRO B CA 1
ATOM 3469 C C . PRO B 1 182 ? -5.805 3.373 13.164 1 97.88 182 PRO B C 1
ATOM 3471 O O . PRO B 1 182 ? -5.098 4.145 12.508 1 97.88 182 PRO B O 1
ATOM 3474 N N . GLU B 1 183 ? -6.18 2.229 12.703 1 96.62 183 GLU B N 1
ATOM 3475 C CA . GLU B 1 183 ? -5.91 1.777 11.344 1 96.62 183 GLU B CA 1
ATOM 3476 C C . GLU B 1 183 ? -6.504 2.736 10.32 1 96.62 183 GLU B C 1
ATOM 3478 O O . GLU B 1 183 ? -7.559 3.332 10.555 1 96.62 183 GLU B O 1
ATOM 3483 N N . VAL B 1 184 ? -5.855 2.852 9.164 1 98.75 184 VAL B N 1
ATOM 3484 C CA . VAL B 1 184 ? -6.363 3.695 8.094 1 98.75 184 VAL B CA 1
ATOM 3485 C C . VAL B 1 184 ? -7.508 2.988 7.371 1 98.75 184 VAL B C 1
ATOM 3487 O O . VAL B 1 184 ? -7.387 1.819 6.996 1 98.75 184 VAL B O 1
ATOM 3490 N N . ASP B 1 185 ? -8.562 3.715 7.188 1 98.62 185 ASP B N 1
ATOM 3491 C CA . ASP B 1 185 ? -9.734 3.154 6.512 1 98.62 185 ASP B CA 1
ATOM 3492 C C . ASP B 1 185 ? -9.766 3.568 5.043 1 98.62 185 ASP B C 1
ATOM 3494 O O . ASP B 1 185 ? -10.195 2.795 4.184 1 98.62 185 ASP B O 1
ATOM 3498 N N . LEU B 1 186 ? -9.359 4.766 4.785 1 98.88 186 LEU B N 1
ATOM 3499 C CA . LEU B 1 186 ? -9.445 5.348 3.449 1 98.88 186 LEU B CA 1
ATOM 3500 C C . LEU B 1 186 ? -8.227 6.203 3.145 1 98.88 186 LEU B C 1
ATOM 3502 O O . LEU B 1 186 ? -7.793 7 3.982 1 98.88 186 LEU B O 1
ATOM 3506 N N . VAL B 1 187 ? -7.625 5.969 2.045 1 98.94 187 VAL B N 1
ATOM 3507 C CA . VAL B 1 187 ? -6.574 6.82 1.507 1 98.94 187 VAL B CA 1
ATOM 3508 C C . VAL B 1 187 ? -7.074 7.535 0.255 1 98.94 187 VAL B C 1
ATOM 3510 O O . VAL B 1 187 ? -7.547 6.895 -0.687 1 98.94 187 VAL B O 1
ATOM 3513 N N . ILE B 1 188 ? -7.016 8.828 0.255 1 98.94 188 ILE B N 1
ATOM 3514 C CA . ILE B 1 188 ? -7.316 9.625 -0.927 1 98.94 188 ILE B CA 1
ATOM 3515 C C . ILE B 1 188 ? -6.016 10.117 -1.56 1 98.94 188 ILE B C 1
ATOM 3517 O O . ILE B 1 188 ? -5.125 10.609 -0.861 1 98.94 188 ILE B O 1
ATOM 3521 N N . ARG B 1 189 ? -5.895 9.922 -2.811 1 98.88 189 ARG B N 1
ATOM 3522 C CA . ARG B 1 189 ? -4.805 10.578 -3.523 1 98.88 189 ARG B CA 1
ATOM 3523 C C . ARG B 1 189 ? -5.332 11.414 -4.688 1 98.88 189 ARG B C 1
ATOM 3525 O O . ARG B 1 189 ? -6.137 10.93 -5.488 1 98.88 189 ARG B O 1
ATOM 3532 N N . THR B 1 190 ? -4.867 12.609 -4.738 1 98.75 190 THR B N 1
ATOM 3533 C CA . THR B 1 190 ? -5.242 13.523 -5.812 1 98.75 190 THR B CA 1
ATOM 3534 C C . THR B 1 190 ? -4.266 13.422 -6.977 1 98.75 190 THR B C 1
ATOM 3536 O O . THR B 1 190 ? -3.262 12.711 -6.895 1 98.75 190 THR B O 1
ATOM 3539 N N . SER B 1 191 ? -4.629 14.008 -8.148 1 97.88 191 SER B N 1
ATOM 3540 C CA . SER B 1 191 ? -3.828 14.32 -9.328 1 97.88 191 SER B CA 1
ATOM 3541 C C . SER B 1 191 ? -3.842 13.164 -10.32 1 97.88 191 SER B C 1
ATOM 3543 O O . SER B 1 191 ? -3.119 13.195 -11.32 1 97.88 191 SER B O 1
ATOM 3545 N N . GLY B 1 192 ? -4.523 12.109 -10.023 1 96.31 192 GLY B N 1
ATOM 3546 C CA . GLY B 1 192 ? -4.695 11.047 -11 1 96.31 192 GLY B CA 1
ATOM 3547 C C . GLY B 1 192 ? -3.596 10 -10.945 1 96.31 192 GLY B C 1
ATOM 3548 O O . GLY B 1 192 ? -3.658 8.984 -11.648 1 96.31 192 GLY B O 1
ATOM 3549 N N . GLU B 1 193 ? -2.604 10.219 -10.148 1 96.5 193 GLU B N 1
ATOM 3550 C CA . GLU B 1 193 ? -1.546 9.227 -9.984 1 96.5 193 GLU B CA 1
ATOM 3551 C C . GLU B 1 193 ? -2.025 8.047 -9.148 1 96.5 193 GLU B C 1
ATOM 3553 O O . GLU B 1 193 ? -2.701 8.227 -8.133 1 96.5 193 GLU B O 1
ATOM 3558 N N . HIS B 1 194 ? -1.704 6.855 -9.586 1 97.94 194 HIS B N 1
ATOM 3559 C CA . HIS B 1 194 ? -2.104 5.641 -8.883 1 97.94 194 HIS B CA 1
ATOM 3560 C C . HIS B 1 194 ? -0.897 4.941 -8.266 1 97.94 194 HIS B C 1
ATOM 3562 O O . HIS B 1 194 ? -0.438 3.918 -8.773 1 97.94 194 HIS B O 1
ATOM 3568 N N . ARG B 1 195 ? -0.446 5.398 -7.242 1 98 195 ARG B N 1
ATOM 3569 C CA . ARG B 1 195 ? 0.64 4.859 -6.43 1 98 195 ARG B CA 1
ATOM 3570 C C . ARG B 1 195 ? 0.565 5.379 -5 1 98 195 ARG B C 1
ATOM 3572 O O . ARG B 1 195 ? -0.119 6.367 -4.727 1 98 195 ARG B O 1
ATOM 3579 N N . ILE B 1 196 ? 1.262 4.758 -4.027 1 97.75 196 ILE B N 1
ATOM 3580 C CA . ILE B 1 196 ? 1.143 5.156 -2.629 1 97.75 196 ILE B CA 1
ATOM 3581 C C . ILE B 1 196 ? 2.387 5.934 -2.207 1 97.75 196 ILE B C 1
ATOM 3583 O O . ILE B 1 196 ? 2.385 6.605 -1.173 1 97.75 196 ILE B O 1
ATOM 3587 N N . SER B 1 197 ? 3.516 5.809 -2.941 1 97.44 197 SER B N 1
ATOM 3588 C CA . SER B 1 197 ? 4.707 6.633 -2.777 1 97.44 197 SER B CA 1
ATOM 3589 C C . SER B 1 197 ? 5.238 6.562 -1.351 1 97.44 197 SER B C 1
ATOM 3591 O O . SER B 1 197 ? 5.488 7.59 -0.723 1 97.44 197 SER B O 1
ATOM 3593 N N . ASN B 1 198 ? 5.379 5.387 -0.838 1 98.25 198 ASN B N 1
ATOM 3594 C CA . ASN B 1 198 ? 6.059 5.148 0.433 1 98.25 198 ASN B CA 1
ATOM 3595 C C . ASN B 1 198 ? 5.301 5.781 1.598 1 98.25 198 ASN B C 1
ATOM 3597 O O . ASN B 1 198 ? 5.914 6.227 2.57 1 98.25 198 ASN B O 1
ATOM 3601 N N . PHE B 1 199 ? 3.936 5.883 1.433 1 98.75 199 PHE B N 1
ATOM 3602 C CA . PHE B 1 199 ? 3.076 6.492 2.441 1 98.75 199 PHE B CA 1
ATOM 3603 C C . PHE B 1 199 ? 2.324 5.426 3.229 1 98.75 199 PHE B C 1
ATOM 3605 O O . PHE B 1 199 ? 1.553 4.652 2.656 1 98.75 199 PHE B O 1
ATOM 3612 N N . LEU B 1 200 ? 2.598 5.246 4.562 1 98.88 200 LEU B N 1
ATOM 3613 C CA . LEU B 1 200 ? 1.84 4.473 5.535 1 98.88 200 LEU B CA 1
ATOM 3614 C C . LEU B 1 200 ? 1.676 3.027 5.074 1 98.88 200 LEU B C 1
ATOM 3616 O O . LEU B 1 200 ? 0.566 2.49 5.082 1 98.88 200 LEU B O 1
ATOM 3620 N N . LEU B 1 201 ? 2.713 2.369 4.73 1 98.81 201 LEU B N 1
ATOM 3621 C CA . LEU B 1 201 ? 2.676 1.043 4.121 1 98.81 201 LEU B CA 1
ATOM 3622 C C . LEU B 1 201 ? 2.016 0.035 5.059 1 98.81 201 LEU B C 1
ATOM 3624 O O . LEU B 1 201 ? 1.068 -0.651 4.668 1 98.81 201 LEU B O 1
ATOM 3628 N N . TRP B 1 202 ? 2.424 0.002 6.301 1 98.75 202 TRP B N 1
ATOM 3629 C CA . TRP B 1 202 ? 1.874 -0.927 7.285 1 98.75 202 TRP B CA 1
ATOM 3630 C C . TRP B 1 202 ? 0.406 -0.62 7.559 1 98.75 202 TRP B C 1
ATOM 3632 O O . TRP B 1 202 ? -0.429 -1.527 7.594 1 98.75 202 TRP B O 1
ATOM 3642 N N . GLN B 1 203 ? 0.11 0.665 7.668 1 98.75 203 GLN B N 1
ATOM 3643 C CA . GLN B 1 203 ? -1.191 1.131 8.141 1 98.75 203 GLN B CA 1
ATOM 3644 C C . GLN B 1 203 ? -2.26 0.95 7.066 1 98.75 203 GLN B C 1
ATOM 3646 O O . GLN B 1 203 ? -3.453 0.903 7.371 1 98.75 203 GLN B O 1
ATOM 3651 N N . ILE B 1 204 ? -1.847 0.799 5.773 1 98.38 204 ILE B N 1
ATOM 3652 C CA . ILE B 1 204 ? -2.842 0.819 4.707 1 98.38 204 ILE B CA 1
ATOM 3653 C C . ILE B 1 204 ? -3.131 -0.607 4.242 1 98.38 204 ILE B C 1
ATOM 3655 O O . ILE B 1 204 ? -3.77 -0.813 3.207 1 98.38 204 ILE B O 1
ATOM 3659 N N . ALA B 1 205 ? -2.68 -1.607 4.977 1 98.06 205 ALA B N 1
ATOM 3660 C CA . ALA B 1 205 ? -2.809 -3.01 4.59 1 98.06 205 ALA B CA 1
ATOM 3661 C C . ALA B 1 205 ? -4.234 -3.33 4.156 1 98.06 205 ALA B C 1
ATOM 3663 O O . ALA B 1 205 ? -4.449 -4.07 3.193 1 98.06 205 ALA B O 1
ATOM 3664 N N . TYR B 1 206 ? -5.242 -2.709 4.809 1 97.31 206 TYR B N 1
ATOM 3665 C CA . TYR B 1 206 ? -6.629 -3.025 4.48 1 97.31 206 TYR B CA 1
ATOM 3666 C C . TYR B 1 206 ? -7.426 -1.756 4.207 1 97.31 206 TYR B C 1
ATOM 3668 O O . TYR B 1 206 ? -8.656 -1.743 4.344 1 97.31 206 TYR B O 1
ATOM 3676 N N . ALA B 1 207 ? -6.707 -0.72 3.904 1 98.44 207 ALA B N 1
ATOM 3677 C CA . ALA B 1 207 ? -7.363 0.541 3.57 1 98.44 207 ALA B CA 1
ATOM 3678 C C . ALA B 1 207 ? -8.008 0.475 2.188 1 98.44 207 ALA B C 1
ATOM 3680 O O . ALA B 1 207 ? -7.523 -0.236 1.304 1 98.44 207 ALA B O 1
ATOM 3681 N N . GLU B 1 208 ? -9.125 1.21 2.025 1 98.5 208 GLU B N 1
ATOM 3682 C CA . GLU B 1 208 ? -9.664 1.507 0.703 1 98.5 208 GLU B CA 1
ATOM 3683 C C . GLU B 1 208 ? -8.953 2.701 0.071 1 98.5 208 GLU B C 1
ATOM 3685 O O . GLU B 1 208 ? -8.562 3.637 0.77 1 98.5 208 GLU B O 1
ATOM 3690 N N . PHE B 1 209 ? -8.812 2.625 -1.231 1 98.75 209 PHE B N 1
ATOM 3691 C CA . PHE B 1 209 ? -8.18 3.73 -1.941 1 98.75 209 PHE B CA 1
ATOM 3692 C C . PHE B 1 209 ? -9.203 4.508 -2.756 1 98.75 209 PHE B C 1
ATOM 3694 O O . PHE B 1 209 ? -10.117 3.922 -3.344 1 98.75 209 PHE B O 1
ATOM 3701 N N . TYR B 1 210 ? -9.078 5.773 -2.803 1 98.81 210 TYR B N 1
ATOM 3702 C CA . TYR B 1 210 ? -9.805 6.672 -3.691 1 98.81 210 TYR B CA 1
ATOM 3703 C C . TYR B 1 210 ? -8.852 7.582 -4.453 1 98.81 210 TYR B C 1
ATOM 3705 O O . TYR B 1 210 ? -8.172 8.414 -3.854 1 98.81 210 TYR B O 1
ATOM 3713 N N . PHE B 1 211 ? -8.812 7.363 -5.73 1 98.62 211 PHE B N 1
ATOM 3714 C CA . PHE B 1 211 ? -7.984 8.188 -6.602 1 98.62 211 PHE B CA 1
ATOM 3715 C C . PHE B 1 211 ? -8.844 9.164 -7.398 1 98.62 211 PHE B C 1
ATOM 3717 O O . PHE B 1 211 ? -9.914 8.805 -7.883 1 98.62 211 PHE B O 1
ATOM 3724 N N . THR B 1 212 ? -8.414 10.375 -7.469 1 98.69 212 THR B N 1
ATOM 3725 C CA . THR B 1 212 ? -9.133 11.383 -8.234 1 98.69 212 THR B CA 1
ATOM 3726 C C . THR B 1 212 ? -8.172 12.18 -9.117 1 98.69 212 THR B C 1
ATOM 3728 O O . THR B 1 212 ? -7.008 12.367 -8.766 1 98.69 212 THR B O 1
ATOM 3731 N N . ASP B 1 213 ? -8.672 12.688 -10.211 1 98.19 213 ASP B N 1
ATOM 3732 C CA . ASP B 1 213 ? -7.855 13.438 -11.156 1 98.19 213 ASP B CA 1
ATOM 3733 C C . ASP B 1 213 ? -7.691 14.891 -10.711 1 98.19 213 ASP B C 1
ATOM 3735 O O . ASP B 1 213 ? -6.883 15.633 -11.273 1 98.19 213 ASP B O 1
ATOM 3739 N N . VAL B 1 214 ? -8.422 15.25 -9.711 1 98.75 214 VAL B N 1
ATOM 3740 C CA . VAL B 1 214 ? -8.375 16.625 -9.227 1 98.75 214 VAL B CA 1
ATOM 3741 C C . VAL B 1 214 ? -6.98 16.938 -8.688 1 98.75 214 VAL B C 1
ATOM 3743 O O . VAL B 1 214 ? -6.398 16.141 -7.953 1 98.75 214 VAL B O 1
ATOM 3746 N N . LEU B 1 215 ? -6.414 18.078 -9.18 1 98.81 215 LEU B N 1
ATOM 3747 C CA . LEU B 1 215 ? -5.168 18.531 -8.578 1 98.81 215 LEU B CA 1
ATOM 3748 C C . LEU B 1 215 ? -5.418 19.125 -7.195 1 98.81 215 LEU B C 1
ATOM 3750 O O . LEU B 1 215 ? -6.426 19.812 -6.98 1 98.81 215 LEU B O 1
ATOM 3754 N N . TRP B 1 216 ? -4.535 19 -6.25 1 98.81 216 TRP B N 1
ATOM 3755 C CA . TRP B 1 216 ? -4.773 19.234 -4.832 1 98.81 216 TRP B CA 1
ATOM 3756 C C . TRP B 1 216 ? -5.27 20.656 -4.594 1 98.81 216 TRP B C 1
ATOM 3758 O O . TRP B 1 216 ? -6.258 20.875 -3.887 1 98.81 216 TRP B O 1
ATOM 3768 N N . PRO B 1 217 ? -4.652 21.688 -5.238 1 98.81 217 PRO B N 1
ATOM 3769 C CA . PRO B 1 217 ? -5.137 23.047 -4.93 1 98.81 217 PRO B CA 1
ATOM 3770 C C . PRO B 1 217 ? -6.594 23.25 -5.336 1 98.81 217 PRO B C 1
ATOM 3772 O O . PRO B 1 217 ? -7.238 24.203 -4.875 1 98.81 217 PRO B O 1
ATOM 3775 N N . ASP B 1 218 ? -7.137 22.391 -6.168 1 98.75 218 ASP B N 1
ATOM 3776 C CA . ASP B 1 218 ? -8.523 22.484 -6.621 1 98.75 218 ASP B CA 1
ATOM 3777 C C . ASP B 1 218 ? -9.43 21.578 -5.805 1 98.75 218 ASP B C 1
ATOM 3779 O O . ASP B 1 218 ? -10.648 21.562 -6.004 1 98.75 218 ASP B O 1
ATOM 3783 N N . PHE B 1 219 ? -8.914 20.766 -4.938 1 98.81 219 PHE B N 1
ATOM 3784 C CA . PHE B 1 219 ? -9.688 19.812 -4.141 1 98.81 219 PHE B CA 1
ATOM 3785 C C . PHE B 1 219 ? -10.586 20.547 -3.154 1 98.81 219 PHE B C 1
ATOM 3787 O O . PHE B 1 219 ? -10.102 21.312 -2.311 1 98.81 219 PHE B O 1
ATOM 3794 N N . SER B 1 220 ? -11.875 20.375 -3.256 1 98 220 SER B N 1
ATOM 3795 C CA . SER B 1 220 ? -12.875 21.109 -2.49 1 98 220 SER B CA 1
ATOM 3796 C C . SER B 1 220 ? -13.664 20.172 -1.575 1 98 220 SER B C 1
ATOM 3798 O O . SER B 1 220 ? -13.406 18.969 -1.534 1 98 220 SER B O 1
ATOM 3800 N N . GLU B 1 221 ? -14.602 20.766 -0.858 1 97.69 221 GLU B N 1
ATOM 3801 C CA . GLU B 1 221 ? -15.508 20.016 0.003 1 97.69 221 GLU B CA 1
ATOM 3802 C C . GLU B 1 221 ? -16.281 18.969 -0.79 1 97.69 221 GLU B C 1
ATOM 3804 O O . GLU B 1 221 ? -16.5 17.859 -0.312 1 97.69 221 GLU B O 1
ATOM 3809 N N . LYS B 1 222 ? -16.672 19.344 -1.971 1 97.88 222 LYS B N 1
ATOM 3810 C CA . LYS B 1 222 ? -17.438 18.438 -2.82 1 97.88 222 LYS B CA 1
ATOM 3811 C C . LYS B 1 222 ? -16.609 17.203 -3.18 1 97.88 222 LYS B C 1
ATOM 3813 O O . LYS B 1 222 ? -17.141 16.094 -3.201 1 97.88 222 LYS B O 1
ATOM 3818 N N . ASP B 1 223 ? -15.359 17.406 -3.463 1 98.5 223 ASP B N 1
ATOM 3819 C CA . ASP B 1 223 ? -14.477 16.297 -3.789 1 98.5 223 ASP B CA 1
ATOM 3820 C C . ASP B 1 223 ? -14.336 15.344 -2.605 1 98.5 223 ASP B C 1
ATOM 3822 O O . ASP B 1 223 ? -14.336 14.117 -2.777 1 98.5 223 ASP B O 1
ATOM 3826 N N . LEU B 1 224 ? -14.203 15.898 -1.399 1 98.75 224 LEU B N 1
ATOM 3827 C CA . LEU B 1 224 ? -14.125 15.07 -0.199 1 98.75 224 LEU B CA 1
ATOM 3828 C C . LEU B 1 224 ? -15.406 14.266 -0.012 1 98.75 224 LEU B C 1
ATOM 3830 O O . LEU B 1 224 ? -15.352 13.07 0.313 1 98.75 224 LEU B O 1
ATOM 3834 N N . TYR B 1 225 ? -16.578 14.93 -0.245 1 98.56 225 TYR B N 1
ATOM 3835 C CA . TYR B 1 225 ? -17.844 14.234 -0.129 1 98.56 225 TYR B CA 1
ATOM 3836 C C . TYR B 1 225 ? -17.906 13.039 -1.079 1 98.56 225 TYR B C 1
ATOM 3838 O O . TYR B 1 225 ? -18.328 11.953 -0.691 1 98.56 225 TYR B O 1
ATOM 3846 N N . GLU B 1 226 ? -17.453 13.234 -2.285 1 98.5 226 GLU B N 1
ATOM 3847 C CA . GLU B 1 226 ? -17.453 12.164 -3.277 1 98.5 226 GLU B CA 1
ATOM 3848 C C . GLU B 1 226 ? -16.594 10.992 -2.832 1 98.5 226 GLU B C 1
ATOM 3850 O O . GLU B 1 226 ? -16.969 9.828 -2.994 1 98.5 226 GLU B O 1
ATOM 3855 N N . ALA B 1 227 ? -15.453 11.297 -2.324 1 98.69 227 ALA B N 1
ATOM 3856 C CA . ALA B 1 227 ? -14.555 10.25 -1.839 1 98.69 227 ALA B CA 1
ATOM 3857 C C . ALA B 1 227 ? -15.203 9.453 -0.706 1 98.69 227 ALA B C 1
ATOM 3859 O O . ALA B 1 227 ? -15.125 8.227 -0.684 1 98.69 227 ALA B O 1
ATOM 3860 N N . LEU B 1 228 ? -15.836 10.148 0.239 1 98.69 228 LEU B N 1
ATOM 3861 C CA . LEU B 1 228 ? -16.469 9.5 1.384 1 98.69 228 LEU B CA 1
ATOM 3862 C C . LEU B 1 228 ? -17.641 8.641 0.938 1 98.69 228 LEU B C 1
ATOM 3864 O O . LEU B 1 228 ? -17.844 7.535 1.453 1 98.69 228 LEU B O 1
ATOM 3868 N N . ILE B 1 229 ? -18.453 9.164 0 1 98.19 229 ILE B N 1
ATOM 3869 C CA . ILE B 1 229 ? -19.578 8.406 -0.532 1 98.19 229 ILE B CA 1
ATOM 3870 C C . ILE B 1 229 ? -19.062 7.133 -1.208 1 98.19 229 ILE B C 1
ATOM 3872 O O . ILE B 1 229 ? -19.625 6.055 -1.028 1 98.19 229 ILE B O 1
ATOM 3876 N N . SER B 1 230 ? -17.984 7.277 -1.978 1 97.94 230 SER B N 1
ATOM 3877 C CA . SER B 1 230 ? -17.359 6.121 -2.615 1 97.94 230 SER B CA 1
ATOM 3878 C C . SER B 1 230 ? -16.938 5.082 -1.583 1 97.94 230 SER B C 1
ATOM 3880 O O . SER B 1 230 ? -17.172 3.887 -1.761 1 97.94 230 SER B O 1
ATOM 3882 N N . TYR B 1 231 ? -16.359 5.516 -0.544 1 98.25 231 TYR B N 1
ATOM 3883 C CA . TYR B 1 231 ? -15.93 4.656 0.553 1 98.25 231 TYR B CA 1
ATOM 3884 C C . TYR B 1 231 ? -17.109 3.896 1.146 1 98.25 231 TYR B C 1
ATOM 3886 O O . TYR B 1 231 ? -17.016 2.697 1.415 1 98.25 231 TYR B O 1
ATOM 3894 N N . GLN B 1 232 ? -18.141 4.598 1.321 1 97.44 232 GLN B N 1
ATOM 3895 C CA . GLN B 1 232 ? -19.297 4.031 2.012 1 97.44 232 GLN B CA 1
ATOM 3896 C C . GLN B 1 232 ? -20 2.986 1.146 1 97.44 232 GLN B C 1
ATOM 3898 O O . GLN B 1 232 ? -20.828 2.213 1.64 1 97.44 232 GLN B O 1
ATOM 3903 N N . LYS B 1 233 ? -19.719 2.928 -0.151 1 94.62 233 LYS B N 1
ATOM 3904 C CA . LYS B 1 233 ? -20.297 1.942 -1.056 1 94.62 233 LYS B CA 1
ATOM 3905 C C . LYS B 1 233 ? -19.469 0.659 -1.078 1 94.62 233 LYS B C 1
ATOM 3907 O O . LYS B 1 233 ? -19.906 -0.358 -1.618 1 94.62 233 LYS B O 1
ATOM 3912 N N . ARG B 1 234 ? -18.344 0.728 -0.478 1 92.94 234 ARG B N 1
ATOM 3913 C CA . ARG B 1 234 ? -17.438 -0.424 -0.509 1 92.94 234 ARG B CA 1
ATOM 3914 C C . ARG B 1 234 ? -17.859 -1.47 0.52 1 92.94 234 ARG B C 1
ATOM 3916 O O . ARG B 1 234 ? -18.328 -1.126 1.608 1 92.94 234 ARG B O 1
ATOM 3923 N N . GLU B 1 235 ? -17.672 -2.697 0.137 1 88.69 235 GLU B N 1
ATOM 3924 C CA . GLU B 1 235 ? -17.797 -3.814 1.068 1 88.69 235 GLU B CA 1
ATOM 3925 C C . GLU B 1 235 ? -16.422 -4.27 1.569 1 88.69 235 GLU B C 1
ATOM 3927 O O . GLU B 1 235 ? -15.664 -4.902 0.832 1 88.69 235 GLU B O 1
ATOM 3932 N N . ARG B 1 236 ? -16.172 -3.943 2.752 1 85.62 236 ARG B N 1
ATOM 3933 C CA . ARG B 1 236 ? -14.898 -4.312 3.352 1 85.62 236 ARG B CA 1
ATOM 3934 C C . ARG B 1 236 ? -14.969 -5.688 4.008 1 85.62 236 ARG B C 1
ATOM 3936 O O . ARG B 1 236 ? -15.609 -5.848 5.047 1 85.62 236 ARG B O 1
ATOM 3943 N N . ARG B 1 237 ? -14.227 -6.68 3.398 1 81.06 237 ARG B N 1
ATOM 3944 C CA . ARG B 1 237 ? -14.398 -8.078 3.773 1 81.06 237 ARG B CA 1
ATOM 3945 C C . ARG B 1 237 ? -13.234 -8.562 4.637 1 81.06 237 ARG B C 1
ATOM 3947 O O . ARG B 1 237 ? -13.367 -9.539 5.375 1 81.06 237 ARG B O 1
ATOM 3954 N N . PHE B 1 238 ? -12.117 -8 4.602 1 79.81 238 PHE B N 1
ATOM 3955 C CA . PHE B 1 238 ? -10.93 -8.375 5.371 1 79.81 238 PHE B CA 1
ATOM 3956 C C . PHE B 1 238 ? -10.586 -9.844 5.156 1 79.81 238 PHE B C 1
ATOM 3958 O O . PHE B 1 238 ? -10.344 -10.57 6.117 1 79.81 238 PHE B O 1
ATOM 3965 N N . GLY B 1 239 ? -10.672 -10.266 3.885 1 75.44 239 GLY B N 1
ATOM 3966 C CA . GLY B 1 239 ? -10.305 -11.633 3.531 1 75.44 239 GLY B CA 1
ATOM 3967 C C . GLY B 1 239 ? -11.453 -12.609 3.656 1 75.44 239 GLY B C 1
ATOM 3968 O O . GLY B 1 239 ? -11.344 -13.766 3.242 1 75.44 239 GLY B O 1
ATOM 3969 N N . LYS B 1 240 ? -12.641 -12.211 4.129 1 81.56 240 LYS B N 1
ATOM 3970 C CA . LYS B 1 240 ? -13.828 -13.047 4.262 1 81.56 240 LYS B CA 1
ATOM 3971 C C . LYS B 1 240 ? -14.703 -12.961 3.018 1 81.56 240 LYS B C 1
ATOM 3973 O O . LYS B 1 240 ? -14.43 -12.164 2.115 1 81.56 240 LYS B O 1
ATOM 3978 N N . THR B 1 241 ? -15.586 -13.883 2.951 1 79.62 241 THR B N 1
ATOM 3979 C CA . THR B 1 241 ? -16.547 -13.844 1.848 1 79.62 241 THR B CA 1
ATOM 3980 C C . THR B 1 241 ? -17.656 -12.844 2.135 1 79.62 241 THR B C 1
ATOM 3982 O O . THR B 1 241 ? -17.812 -12.398 3.273 1 79.62 241 THR B O 1
ATOM 3985 N N . SER B 1 242 ? -18.359 -12.516 1.037 1 82.38 242 SER B N 1
ATOM 3986 C CA . SER B 1 242 ? -19.5 -11.609 1.209 1 82.38 242 SER B CA 1
ATOM 3987 C C . SER B 1 242 ? -20.516 -12.18 2.18 1 82.38 242 SER B C 1
ATOM 3989 O O . SER B 1 242 ? -21.141 -11.438 2.945 1 82.38 242 SER B O 1
ATOM 3991 N N . GLU B 1 243 ? -20.688 -13.438 2.135 1 79.5 243 GLU B N 1
ATOM 3992 C CA . GLU B 1 243 ? -21.672 -14.109 2.977 1 79.5 243 GLU B CA 1
ATOM 3993 C C . GLU B 1 243 ? -21.281 -14.031 4.449 1 79.5 243 GLU B C 1
ATOM 3995 O O . GLU B 1 243 ? -22.156 -14.023 5.328 1 79.5 243 GLU B O 1
ATOM 4000 N N . GLN B 1 244 ? -20.016 -13.922 4.695 1 79.12 244 GLN B N 1
ATOM 4001 C CA . GLN B 1 244 ? -19.516 -13.914 6.066 1 79.12 244 GLN B CA 1
ATOM 4002 C C . GLN B 1 244 ? -19.609 -12.523 6.68 1 79.12 244 GLN B C 1
ATOM 4004 O O . GLN B 1 244 ? -19.531 -12.367 7.898 1 79.12 244 GLN B O 1
ATOM 4009 N N . VAL B 1 245 ? -19.609 -11.461 5.863 1 75.56 245 VAL B N 1
ATOM 4010 C CA . VAL B 1 245 ? -19.578 -10.109 6.395 1 75.56 245 VAL B CA 1
ATOM 4011 C C . VAL B 1 245 ? -20.984 -9.508 6.387 1 75.56 245 VAL B C 1
ATOM 4013 O O . VAL B 1 245 ? -21.219 -8.453 6.984 1 75.56 245 VAL B O 1
ATOM 4016 N N . LYS B 1 246 ? -22.016 -10.164 5.719 1 69 246 LYS B N 1
ATOM 4017 C CA . LYS B 1 246 ? -23.422 -9.797 5.844 1 69 246 LYS B CA 1
ATOM 4018 C C . LYS B 1 246 ? -24.016 -10.32 7.145 1 69 246 LYS B C 1
ATOM 4020 O O . LYS B 1 246 ? -23.719 -11.453 7.551 1 69 246 LYS B O 1
#

InterPro domains:
  IPR001441 Decaprenyl diphosphate synthase-like [MF_01139] (12-240)
  IPR001441 Decaprenyl diphosphate synthase-like [PF01255] (19-239)
  IPR001441 Decaprenyl diphosphate synthase-like [PTHR10291] (6-240)
  IPR001441 Decaprenyl diphosphate synthase-like [TIGR00055] (12-239)
  IPR001441 Decaprenyl diphosphate synthase-like [cd00475] (15-233)
  IPR018520 Di-trans-poly-cis-decaprenylcistransferase-like, conserved site [PS01066] (185-202)
  IPR036424 Decaprenyl diphosphate synthase-like superfamily [G3DSA:3.40.1180.10] (1-241)
  IPR036424 Decaprenyl diphosphate synthase-like superfamily [SSF64005] (9-235)

Nearest PDB structures (foldseek):
  4u82-assembly1_A  TM=9.838E-01  e=6.508E-29  Staphylococcus aureus subsp. aureus N315
  1x09-assembly1_A  TM=9.844E-01  e=2.404E-28  Escherichia coli
  7cpn-assembly1_A  TM=9.613E-01  e=1.179E-28  Thermobifida fusca YX
  6szg-assembly1_A  TM=9.727E-01  e=4.159E-27  Acinetobacter baumannii
  4onc-assembly1_B  TM=9.583E-01  e=1.061E-27  Mycobacterium tuberculosis

Radius of gyration: 23.37 Å; Cα contacts (8 Å, |Δi|>4): 892; chains: 2; bounding box: 55×64×62 Å